Protein AF-A0A497TQA0-F1 (afdb_monomer_lite)

pLDDT: mean 77.91, std 18.87, range [28.16, 98.06]

Radius of gyration: 31.07 Å; chains: 1; bounding box: 82×73×77 Å

Sequence (523 aa):
SSLIFEGFVTQRKKHQEKYWEVECIELAWELERHLVLSGHKKRIKVKVENGGNRLVDYPIYVPIYWEEGMDENFGDLLFADDQNNVLPHWIEEYVAGSWAGVWVKCKEIPPGVLYVWCYFKTDVPTGGVGDPYEVFPVFVDCESGSPEDWFLAQGDFVPDLEFVSGQLKVSWQDAASYSLVTVKGYSGTNYALEADAKVAGDMDAGLFVRRESLTNMYGYFAMWPGLGELRAEHMSGYSTVCSGPSYAVNDWYKWSFRVCGQELQGVHESGVICSGESGDFGQGYCGFVLQPHELGAVLWVDRVRIRPYVLPEPSVTPLGSEDAQGSPFSLEATFEQKKASEIVSSVVGPLGWTVGDDFDDMTIEKFTVKDDNVLDVVTKLAREYMEKEIWFGPGRKINISSARSDDVVEVTELNVVADVEDGKTQCDGVVVRGQGNVTGVAGNPAGKCTLLHDMRIKTVEDANAFAARELALRSAPVLTIEATTKARALREAMKIDVPGHSVYKVEQVLMDAKDVRLKLVKV

Foldseek 3Di:
DVVVVVVVVVVVVVVQVVVVVVVVVVVVVVLVLLVLQLQFFKKWKKKWADQDAKDAQAKDKAKAFADPQAFQQNQFKWKAFPVSDTWFKFFPDDHGRTITTMITGDRMDHHGIGIMMITGNGPDRDGGRTDVVSNFVDKQQLPDDALVVFKDKDDVFGWDWGRDPRKTKTAGPDQDDKIFIFGPPDKWQWKKKKWKKAKAAAKKKWKWFQDPDPHDPAGWTQIQHSVAWGFTAGVVVGDGFWTFGGDDHPDIWMWMWTHDQQKTFTATPVGTGTIGGDDPGRMTTMGMMMGGPDHPIMMIIGTTGMGGDDPPGIDMDTDDMDGPPDSPQQPQDKDAQDKLQRVLCVRCVVVVAHADPQAPIDTDRIDGDGSDRSVRSNVCCQCVPPVWDWDADPPRHIHTHHQDPPLADEFPDKDFDQPPPDPVQAAQKEWEAEADRQIAIDGDPVTRYHYYYDPVDDHNVSNNVVRNVSNVVRNFRQRFMWTWDDPPSPPRHQWYDYVPDAIWGFPDWDDDPVTITTGITGD

Secondary structure (DSSP, 8-state):
-HHHHHHHHHHHHHHHHHHHHHHHHHHHHHHHHHHHHHTEEEEEEEEEEE-SS-EEEEEEEEEEE--TTS-TT-TT-EEE-TT-PEEPEEEEEEETTTEEEEEEEEEEE-SEEEEEEEEEEESS---TTB-HHHH-SEEE-SSSS-HHHHEEEESSSPPEEEEETTEEEEE-SS--S-EEEEETT--BSSEEEEEEEEEESSEEEEEEEEE--SSS--SEEEEE-TTT--EEEETTTTEEEEE-----TT--EEEEEEEETTEEEEEETTEEEEEEE--S-SSBEEEEEEEESSTT-EEEEEEEEEEE--SSPPEEEEEEEEE----TT---EEEEEEEHHHHHHHHHGGGT-EE-TT----EEEEEEE-S--HHHHHHHIIIIIS--EEEEETTTEEEEEPPPSS-BPPPSEEEE------TTS--SEEEEE-SSS-EEEEE-TTSSEEEEE-TT--SHHHHHHHHHHHHHHHHS----EEEE--TTSTTS-SEEE-TTS-EEEEEEEEE-SS-EEEEEEE-

Structure (mmCIF, N/CA/C/O backbone):
data_AF-A0A497TQA0-F1
#
_entry.id   AF-A0A497TQA0-F1
#
loop_
_atom_site.group_PDB
_atom_site.id
_atom_site.type_symbol
_atom_site.label_atom_id
_atom_site.label_alt_id
_atom_site.label_comp_id
_atom_site.label_asym_id
_atom_site.label_entity_id
_atom_site.label_seq_id
_atom_site.pdbx_PDB_ins_code
_atom_site.Cartn_x
_atom_site.Cartn_y
_atom_site.Cartn_z
_atom_site.occupancy
_atom_site.B_iso_or_equiv
_atom_site.auth_seq_id
_atom_site.auth_comp_id
_atom_site.auth_asym_id
_atom_site.auth_atom_id
_atom_site.pdbx_PDB_model_num
ATOM 1 N N . SER A 1 1 ? -20.876 53.867 13.113 1.00 38.62 1 SER A N 1
ATOM 2 C CA . SER A 1 1 ? -20.541 52.927 14.204 1.00 38.62 1 SER A CA 1
ATOM 3 C C . SER A 1 1 ? -21.412 51.670 14.187 1.00 38.62 1 SER A C 1
ATOM 5 O O . SER A 1 1 ? -20.883 50.618 14.510 1.00 38.62 1 SER A O 1
ATOM 7 N N . SER A 1 2 ? -22.679 51.716 13.748 1.00 28.48 2 SER A N 1
ATOM 8 C CA . SER A 1 2 ? -23.553 50.528 13.622 1.00 28.48 2 SER A CA 1
ATOM 9 C C . SER A 1 2 ? -23.140 49.537 12.517 1.00 28.48 2 SER A C 1
ATOM 11 O O . SER A 1 2 ? -23.180 48.334 12.739 1.00 28.48 2 SER A O 1
ATOM 13 N N . LEU A 1 3 ? -22.628 50.018 11.377 1.00 28.78 3 LEU A N 1
ATOM 14 C CA . LEU A 1 3 ? -22.194 49.171 10.246 1.00 28.78 3 LEU A CA 1
ATOM 15 C C . LEU A 1 3 ? -20.909 48.354 10.496 1.00 28.78 3 LEU A C 1
ATOM 17 O O . LEU A 1 3 ? -20.682 47.345 9.838 1.00 28.78 3 LEU A O 1
ATOM 21 N N . ILE A 1 4 ? -20.071 48.755 11.460 1.00 33.16 4 ILE A N 1
ATOM 22 C CA . ILE A 1 4 ? -18.833 48.028 11.809 1.00 33.16 4 ILE A CA 1
ATOM 23 C C . ILE A 1 4 ? -19.133 46.886 12.800 1.00 33.16 4 ILE A C 1
ATOM 25 O O . ILE A 1 4 ? -18.438 45.872 12.808 1.00 33.16 4 ILE A O 1
ATOM 29 N N . PHE A 1 5 ? -20.210 47.002 13.586 1.00 28.75 5 PHE A N 1
ATOM 30 C CA . PHE A 1 5 ? -20.624 45.981 14.553 1.00 28.75 5 PHE A CA 1
ATOM 31 C C . PHE A 1 5 ? -21.355 44.800 13.888 1.00 28.75 5 PHE A C 1
ATOM 33 O O . PHE A 1 5 ? -21.132 43.652 14.268 1.00 28.75 5 PHE A O 1
ATOM 40 N N . GLU A 1 6 ? -22.156 45.045 12.843 1.00 33.12 6 GLU A N 1
ATOM 41 C CA . GLU A 1 6 ? -22.825 43.969 12.090 1.00 33.12 6 GLU A CA 1
ATOM 42 C C . GLU A 1 6 ? -21.839 43.113 11.278 1.00 33.12 6 GLU A C 1
ATOM 44 O O . GLU A 1 6 ? -21.981 41.890 11.234 1.00 33.12 6 GLU A O 1
ATOM 49 N N . GLY A 1 7 ? -20.780 43.711 10.718 1.00 30.53 7 GLY A N 1
ATOM 50 C CA . GLY A 1 7 ? -19.721 42.969 10.022 1.00 30.53 7 GLY A CA 1
ATOM 51 C C . GLY A 1 7 ? -18.948 42.011 10.940 1.00 30.53 7 GLY A C 1
ATOM 52 O O . GLY A 1 7 ? -18.696 40.864 10.568 1.00 30.53 7 GLY A O 1
ATOM 53 N N . PHE A 1 8 ? -18.651 42.438 12.174 1.00 28.16 8 PHE A N 1
ATOM 54 C CA . PHE A 1 8 ? -17.913 41.636 13.160 1.00 28.16 8 PHE A CA 1
ATOM 55 C C . PHE A 1 8 ? -18.740 40.468 13.724 1.00 28.16 8 PHE A C 1
ATOM 57 O O . PHE A 1 8 ? -18.218 39.368 13.906 1.00 28.16 8 PHE A O 1
ATOM 64 N N . VAL A 1 9 ? -20.041 40.672 13.962 1.00 33.84 9 VAL A N 1
ATOM 65 C CA . VAL A 1 9 ? -20.948 39.611 14.442 1.00 33.84 9 VAL A CA 1
ATOM 66 C C . VAL A 1 9 ? -21.220 38.573 13.347 1.00 33.84 9 VAL A C 1
ATOM 68 O O . VAL A 1 9 ? -21.313 37.382 13.640 1.00 33.84 9 VAL A O 1
ATOM 71 N N . THR A 1 10 ? -21.281 38.993 12.080 1.00 35.22 10 THR A N 1
ATOM 72 C CA . THR A 1 10 ? -21.538 38.087 10.946 1.00 35.22 10 THR A CA 1
ATOM 73 C C . THR A 1 10 ? -20.312 37.235 10.596 1.00 35.22 10 THR A C 1
ATOM 75 O O . THR A 1 10 ? -20.462 36.048 10.304 1.00 35.22 10 THR A O 1
ATOM 78 N N . GLN A 1 11 ? -19.092 37.783 10.707 1.00 32.28 11 GLN A N 1
ATOM 79 C CA . GLN A 1 11 ? -17.858 36.999 10.556 1.00 32.28 11 GLN A CA 1
ATOM 80 C C . GLN A 1 11 ? -17.656 35.994 11.695 1.00 32.28 11 GLN A C 1
ATOM 82 O O . GLN A 1 11 ? -17.315 34.850 11.412 1.00 32.28 11 GLN A O 1
ATOM 87 N N . ARG A 1 12 ? -17.926 36.362 12.960 1.00 31.67 12 ARG A N 1
ATOM 88 C CA . ARG A 1 12 ? -17.831 35.422 14.098 1.00 31.67 12 ARG A CA 1
ATOM 89 C C . ARG A 1 12 ? -18.840 34.272 13.998 1.00 31.67 12 ARG A C 1
ATOM 91 O O . ARG A 1 12 ? -18.495 33.145 14.333 1.00 31.67 12 ARG A O 1
ATOM 98 N N . LYS A 1 13 ? -20.050 34.542 13.492 1.00 37.19 13 LYS A N 1
ATOM 99 C CA . LYS A 1 13 ? -21.111 33.533 13.320 1.00 37.19 13 LYS A CA 1
ATOM 100 C C . LYS A 1 13 ? -20.830 32.546 12.188 1.00 37.19 13 LYS A C 1
ATOM 102 O O . LYS A 1 13 ? -20.907 31.348 12.423 1.00 37.19 13 LYS A O 1
ATOM 107 N N . LYS A 1 14 ? -20.378 33.014 11.017 1.00 35.47 14 LYS A N 1
ATOM 108 C CA . LYS A 1 14 ? -19.904 32.110 9.948 1.00 35.47 14 LYS A CA 1
ATOM 109 C C . LYS A 1 14 ? -18.689 31.280 10.376 1.00 35.47 14 LYS A C 1
ATOM 111 O O . LYS A 1 14 ? -18.535 30.152 9.924 1.00 35.47 14 LYS A O 1
ATOM 116 N N . HIS A 1 15 ? -17.843 31.820 11.258 1.00 36.91 15 HIS A N 1
ATOM 117 C CA . HIS A 1 15 ? -16.734 31.068 11.844 1.00 36.91 15 HIS A CA 1
ATOM 118 C C . HIS A 1 15 ? -17.217 29.973 12.809 1.00 36.91 15 HIS A C 1
ATOM 120 O O . HIS A 1 15 ? -16.699 28.870 12.747 1.00 36.91 15 HIS A O 1
ATOM 126 N N . GLN A 1 16 ? -18.215 30.237 13.662 1.00 37.62 16 GLN A N 1
ATOM 127 C CA . GLN A 1 16 ? -18.771 29.229 14.582 1.00 37.62 16 GLN A CA 1
ATOM 128 C C . GLN A 1 16 ? -19.517 28.096 13.861 1.00 37.62 16 GLN A C 1
ATOM 130 O O . GLN A 1 16 ? -19.410 26.946 14.266 1.00 37.62 16 GLN A O 1
ATOM 135 N N . GLU A 1 17 ? -20.228 28.400 12.776 1.00 36.62 17 GLU A N 1
ATOM 136 C CA . GLU A 1 17 ? -20.980 27.409 11.988 1.00 36.62 17 GLU A CA 1
ATOM 137 C C . GLU A 1 17 ? -20.060 26.402 11.286 1.00 36.62 17 GLU A C 1
ATOM 139 O O . GLU A 1 17 ? -20.333 25.208 11.291 1.00 36.62 17 GLU A O 1
ATOM 144 N N . LYS A 1 18 ? -18.922 26.872 10.762 1.00 35.41 18 LYS A N 1
ATOM 145 C CA . LYS A 1 18 ? -17.916 26.017 10.120 1.00 35.41 18 LYS A CA 1
ATOM 146 C C . LYS A 1 18 ? -17.152 25.136 11.119 1.00 35.41 18 LYS A C 1
ATOM 148 O O . LYS A 1 18 ? -16.683 24.070 10.748 1.00 35.41 18 LYS A O 1
ATOM 153 N N . TYR A 1 19 ? -17.024 25.574 12.373 1.00 40.50 19 TYR A N 1
ATOM 154 C CA . TYR A 1 19 ? -16.441 24.760 13.448 1.00 40.50 19 TYR A CA 1
ATOM 155 C C . TYR A 1 19 ? -17.377 23.617 13.871 1.00 40.50 19 TYR A C 1
ATOM 157 O O . TYR A 1 19 ? -16.907 22.537 14.200 1.00 40.50 19 TYR A O 1
ATOM 165 N N . TRP A 1 20 ? -18.692 23.831 13.806 1.00 38.81 20 TRP A N 1
ATOM 166 C CA . TRP A 1 20 ? -19.692 22.862 14.256 1.00 38.81 20 TRP A CA 1
ATOM 167 C C . TRP A 1 20 ? -19.824 21.633 13.342 1.00 38.81 20 TRP A C 1
ATOM 169 O O . TRP A 1 20 ? -19.907 20.507 13.829 1.00 38.81 20 TRP A O 1
ATOM 179 N N . GLU A 1 21 ? -19.794 21.832 12.019 1.00 39.59 21 GLU A N 1
ATOM 180 C CA . GLU A 1 21 ? -19.794 20.726 11.045 1.00 39.59 21 GLU A CA 1
ATOM 181 C C . GLU A 1 21 ? -18.525 19.875 11.151 1.00 39.59 21 GLU A C 1
ATOM 183 O O . GLU A 1 21 ? -18.598 18.652 11.075 1.00 39.59 21 GLU A O 1
ATOM 188 N N . VAL A 1 22 ? -17.377 20.514 11.395 1.00 45.31 22 VAL A N 1
ATOM 189 C CA . VAL A 1 22 ? -16.109 19.810 11.617 1.00 45.31 22 VAL A CA 1
ATOM 190 C C . VAL A 1 22 ? -16.164 19.005 12.917 1.00 45.31 22 VAL A C 1
ATOM 192 O O . VAL A 1 22 ? -15.845 17.827 12.885 1.00 45.31 22 VAL A O 1
ATOM 195 N N . GLU A 1 23 ? -16.657 19.572 14.025 1.00 47.81 23 GLU A N 1
ATOM 196 C CA . GLU A 1 23 ? -16.741 18.868 15.318 1.00 47.81 23 GLU A CA 1
ATOM 197 C C . GLU A 1 23 ? -17.719 17.675 15.307 1.00 47.81 23 GLU A C 1
ATOM 199 O O . GLU A 1 23 ? -17.441 16.654 15.934 1.00 47.81 23 GLU A O 1
ATOM 204 N N . CYS A 1 24 ? -18.851 17.757 14.593 1.00 44.16 24 CYS A N 1
ATOM 205 C CA . CYS A 1 24 ? -19.804 16.639 14.493 1.00 44.16 24 CYS A CA 1
ATOM 206 C C . CYS A 1 24 ? -19.314 15.518 13.562 1.00 44.16 24 CYS A C 1
ATOM 208 O O . CYS A 1 24 ? -19.558 14.344 13.838 1.00 44.16 24 CYS A O 1
ATOM 210 N N . ILE A 1 25 ? -18.618 15.863 12.473 1.00 49.00 25 ILE A N 1
ATOM 211 C CA . ILE A 1 25 ? -17.971 14.880 11.594 1.00 49.00 25 ILE A CA 1
ATOM 212 C C . ILE A 1 25 ? -16.796 14.232 12.330 1.00 49.00 25 ILE A C 1
ATOM 214 O O . ILE A 1 25 ? -16.688 13.011 12.333 1.00 49.00 25 ILE A O 1
ATOM 218 N N . GLU A 1 26 ? -15.976 15.015 13.034 1.00 49.22 26 GLU A N 1
ATOM 219 C CA . GLU A 1 26 ? -14.910 14.496 13.896 1.00 49.22 26 GLU A CA 1
ATOM 220 C C . GLU A 1 26 ? -15.459 13.574 14.993 1.00 49.22 26 GLU A C 1
ATOM 222 O O . GLU A 1 26 ? -14.857 12.535 15.226 1.00 49.22 26 GLU A O 1
ATOM 227 N N . LEU A 1 27 ? -16.617 13.877 15.600 1.00 50.38 27 LEU A N 1
ATOM 228 C CA . LEU A 1 27 ? -17.294 12.981 16.549 1.00 50.38 27 LEU A CA 1
ATOM 229 C C . LEU A 1 27 ? -17.712 11.662 15.894 1.00 50.38 27 LEU A C 1
ATOM 231 O O . LEU A 1 27 ? -17.476 10.605 16.470 1.00 50.38 27 LEU A O 1
ATOM 235 N N . ALA A 1 28 ? -18.385 11.712 14.742 1.00 50.97 28 ALA A N 1
ATOM 236 C CA . ALA A 1 28 ? -18.825 10.501 14.054 1.00 50.97 28 ALA A CA 1
ATOM 237 C C . ALA A 1 28 ? -17.618 9.628 13.690 1.00 50.97 28 ALA A C 1
ATOM 239 O O . ALA A 1 28 ? -17.641 8.426 13.926 1.00 50.97 28 ALA A O 1
ATOM 240 N N . TRP A 1 29 ? -16.532 10.255 13.234 1.00 53.38 29 TRP A N 1
ATOM 241 C CA . TRP A 1 29 ? -15.286 9.581 12.890 1.00 53.38 29 TRP A CA 1
ATOM 242 C C . TRP A 1 29 ? -14.547 9.062 14.127 1.00 53.38 29 TRP A C 1
ATOM 244 O O . TRP A 1 29 ? -14.016 7.958 14.092 1.00 53.38 29 TRP A O 1
ATOM 254 N N . GLU A 1 30 ? -14.505 9.812 15.232 1.00 55.00 30 GLU A N 1
ATOM 255 C CA . GLU A 1 30 ? -13.944 9.342 16.503 1.00 55.00 30 GLU A CA 1
ATOM 256 C C . GLU A 1 30 ? -14.765 8.160 17.033 1.00 55.00 30 GLU A C 1
ATOM 258 O O . GLU A 1 30 ? -14.184 7.124 17.338 1.00 55.00 30 GLU A O 1
ATOM 263 N N . LEU A 1 31 ? -16.094 8.254 17.099 1.00 55.03 31 LEU A N 1
ATOM 264 C CA . LEU A 1 31 ? -16.956 7.163 17.565 1.00 55.03 31 LEU A CA 1
ATOM 265 C C . LEU A 1 31 ? -16.844 5.921 16.676 1.00 55.03 31 LEU A C 1
ATOM 267 O O . LEU A 1 31 ? -16.743 4.819 17.205 1.00 55.03 31 LEU A O 1
ATOM 271 N N . GLU A 1 32 ? -16.806 6.089 15.355 1.00 56.19 32 GLU A N 1
ATOM 272 C CA . GLU A 1 32 ? -16.638 4.995 14.397 1.00 56.19 32 GLU A CA 1
ATOM 273 C C . GLU A 1 32 ? -15.257 4.337 14.530 1.00 56.19 32 GLU A C 1
ATOM 275 O O . GLU A 1 32 ? -15.180 3.118 14.664 1.00 56.19 32 GLU A O 1
ATOM 280 N N . ARG A 1 33 ? -14.167 5.116 14.642 1.00 58.69 33 ARG A N 1
ATOM 281 C CA . ARG A 1 33 ? -12.819 4.580 14.933 1.00 58.69 33 ARG A CA 1
ATOM 282 C C . ARG A 1 33 ? -12.798 3.753 16.218 1.00 58.69 33 ARG A C 1
ATOM 284 O O . ARG A 1 33 ? -12.207 2.674 16.251 1.00 58.69 33 ARG A O 1
ATOM 291 N N . HIS A 1 34 ? -13.446 4.245 17.272 1.00 58.12 34 HIS A N 1
ATOM 292 C CA . HIS A 1 34 ? -13.509 3.550 18.557 1.00 58.12 34 HIS A CA 1
ATOM 293 C C . HIS A 1 34 ? -14.365 2.278 18.489 1.00 58.12 34 HIS A C 1
ATOM 295 O O . HIS A 1 34 ? -13.989 1.266 19.081 1.00 58.12 34 HIS A O 1
ATOM 301 N N . LEU A 1 35 ? -15.471 2.298 17.736 1.00 55.22 35 LEU A N 1
ATOM 302 C CA . LEU A 1 35 ? -16.299 1.122 17.463 1.00 55.22 35 LEU A CA 1
ATOM 303 C C . LEU A 1 35 ? -15.492 0.028 16.756 1.00 55.22 35 LEU A C 1
ATOM 305 O O . LEU A 1 35 ? -15.483 -1.116 17.209 1.00 55.22 35 LEU A O 1
ATOM 309 N N . VAL A 1 36 ? -14.769 0.401 15.697 1.00 59.81 36 VAL A N 1
ATOM 310 C CA . VAL A 1 36 ? -13.975 -0.519 14.870 1.00 59.81 36 VAL A CA 1
ATOM 311 C C . VAL A 1 36 ? -12.869 -1.181 15.702 1.00 59.81 36 VAL A C 1
ATOM 313 O O . VAL A 1 36 ? -12.661 -2.388 15.608 1.00 59.81 36 VAL A O 1
ATOM 316 N N . LEU A 1 37 ? -12.216 -0.437 16.599 1.00 62.06 37 LEU A N 1
ATOM 317 C CA . LEU A 1 37 ? -11.205 -1.002 17.499 1.00 62.06 37 LEU A CA 1
ATOM 318 C C . LEU A 1 37 ? -11.802 -1.874 18.615 1.00 62.06 37 LEU A C 1
ATOM 320 O O . LEU A 1 37 ? -11.220 -2.902 18.950 1.00 62.06 37 LEU A O 1
ATOM 324 N N . SER A 1 38 ? -12.964 -1.514 19.174 1.00 61.84 38 SER A N 1
ATOM 325 C CA . SER A 1 38 ? -13.570 -2.250 20.300 1.00 61.84 38 SER A CA 1
ATOM 326 C C . SER A 1 38 ? -14.044 -3.668 19.971 1.00 61.84 38 SER A C 1
ATOM 328 O O . SER A 1 38 ? -14.184 -4.476 20.888 1.00 61.84 38 SER A O 1
ATOM 330 N N . GLY A 1 39 ? -14.265 -3.987 18.691 1.00 71.50 39 GLY A N 1
ATOM 331 C CA . GLY A 1 39 ? -14.638 -5.339 18.267 1.00 71.50 39 GLY A CA 1
ATOM 332 C C . GLY A 1 39 ? -13.494 -6.349 18.378 1.00 71.50 39 GLY A C 1
ATOM 333 O O . GLY A 1 39 ? -13.747 -7.541 18.547 1.00 71.50 39 GLY A O 1
ATOM 334 N N . HIS A 1 40 ? -12.242 -5.884 18.325 1.00 80.69 40 HIS A N 1
ATOM 335 C CA . HIS A 1 40 ? -11.058 -6.735 18.290 1.00 80.69 40 HIS A CA 1
ATOM 336 C C . HIS A 1 40 ? -10.615 -7.156 19.692 1.00 80.69 40 HIS A C 1
ATOM 338 O O . HIS A 1 40 ? -10.386 -6.333 20.579 1.00 80.69 40 HIS A O 1
ATOM 344 N N . LYS A 1 41 ? -10.451 -8.464 19.891 1.00 82.75 41 LYS A N 1
ATOM 345 C CA . LYS A 1 41 ? -10.165 -9.050 21.211 1.00 82.75 41 LYS A CA 1
ATOM 346 C C . LYS A 1 41 ? -8.676 -9.232 21.487 1.00 82.75 41 LYS A C 1
ATOM 348 O O . LYS A 1 41 ? -8.286 -9.446 22.635 1.00 82.75 41 LYS A O 1
ATOM 353 N N . LYS A 1 42 ? -7.837 -9.180 20.454 1.00 89.31 42 LYS A N 1
ATOM 354 C CA . LYS A 1 42 ? -6.388 -9.371 20.564 1.00 89.31 42 LYS A CA 1
ATOM 355 C C . LYS A 1 42 ? -5.638 -8.330 19.746 1.00 89.31 42 LYS A C 1
ATOM 357 O O . LYS A 1 42 ? -6.185 -7.752 18.807 1.00 89.31 42 LYS A O 1
ATOM 362 N N . ARG A 1 43 ? -4.374 -8.099 20.106 1.00 92.00 43 ARG A N 1
ATOM 363 C CA . ARG A 1 43 ? -3.480 -7.223 19.347 1.00 92.00 43 ARG A CA 1
ATOM 364 C C . ARG A 1 43 ? -2.039 -7.718 19.343 1.00 92.00 43 ARG A C 1
ATOM 366 O O . ARG A 1 43 ? -1.586 -8.342 20.296 1.00 92.00 43 ARG A O 1
ATOM 373 N N . ILE A 1 44 ? -1.308 -7.400 18.285 1.00 94.06 44 ILE A N 1
ATOM 374 C CA . ILE A 1 44 ? 0.137 -7.584 18.153 1.00 94.06 44 ILE A CA 1
ATOM 375 C C . ILE A 1 44 ? 0.792 -6.212 18.212 1.00 94.06 44 ILE A C 1
ATOM 377 O O . ILE A 1 44 ? 0.397 -5.288 17.497 1.00 94.06 44 ILE A O 1
ATOM 381 N N . LYS A 1 45 ? 1.828 -6.081 19.042 1.00 94.88 45 LYS A N 1
ATOM 382 C CA . LYS A 1 45 ? 2.664 -4.880 19.054 1.00 94.88 45 LYS A CA 1
ATOM 383 C C . LYS A 1 45 ? 3.699 -4.968 17.942 1.00 94.88 45 LYS A C 1
ATOM 385 O O . LYS A 1 45 ? 4.479 -5.910 17.904 1.00 94.88 45 LYS A O 1
ATOM 390 N N . VAL A 1 46 ? 3.763 -3.973 17.074 1.00 96.56 46 VAL A N 1
ATOM 391 C CA . VAL A 1 46 ? 4.747 -3.870 15.995 1.00 96.56 46 VAL A CA 1
ATOM 392 C C . VAL A 1 46 ? 5.731 -2.765 16.351 1.00 96.56 46 VAL A C 1
ATOM 394 O O . VAL A 1 46 ? 5.361 -1.602 16.495 1.00 96.56 46 VAL A O 1
ATOM 397 N N . LYS A 1 47 ? 6.999 -3.130 16.529 1.00 97.25 47 LYS A N 1
ATOM 398 C CA . LYS A 1 47 ? 8.096 -2.187 16.748 1.00 97.25 47 LYS A CA 1
ATOM 399 C C . LYS A 1 47 ? 8.637 -1.727 15.401 1.00 97.25 47 LYS A C 1
ATOM 401 O O . LYS A 1 47 ? 8.982 -2.562 14.570 1.00 97.25 47 LYS A O 1
ATOM 406 N N . VAL A 1 48 ? 8.751 -0.418 15.219 1.00 97.69 48 VAL A N 1
ATOM 407 C CA . VAL A 1 48 ? 9.336 0.208 14.031 1.00 97.69 48 VAL A CA 1
ATOM 408 C C . VAL A 1 48 ? 10.528 1.040 14.482 1.00 97.69 48 VAL A C 1
ATOM 410 O O . VAL A 1 48 ? 10.372 1.916 15.330 1.00 97.69 48 VAL A O 1
ATOM 413 N N . GLU A 1 49 ? 11.720 0.772 13.953 1.00 98.06 49 GLU A N 1
ATOM 414 C CA . GLU A 1 49 ? 12.934 1.517 14.298 1.00 98.06 49 GLU A CA 1
ATOM 415 C C . GLU A 1 49 ? 13.432 2.306 13.094 1.00 98.06 49 GLU A C 1
ATOM 417 O O . GLU A 1 49 ? 13.781 1.744 12.060 1.00 98.06 49 GLU A O 1
ATOM 422 N N . ASN A 1 50 ? 13.488 3.623 13.243 1.00 97.56 50 ASN A N 1
ATOM 423 C CA . ASN A 1 50 ? 13.972 4.544 12.233 1.00 97.56 50 ASN A CA 1
ATOM 424 C C . ASN A 1 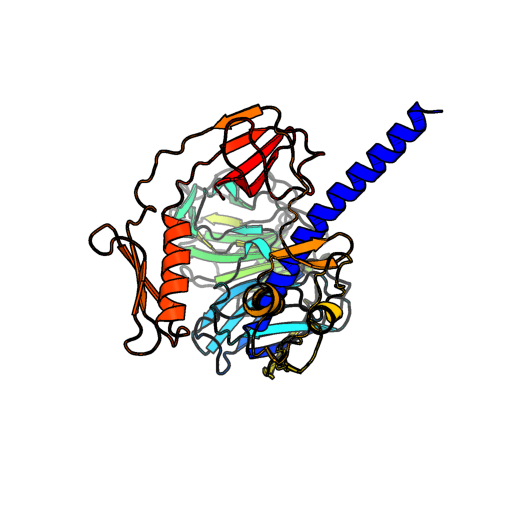50 ? 15.293 5.166 12.697 1.00 97.56 50 ASN A C 1
ATOM 426 O O . ASN A 1 50 ? 15.325 5.999 13.603 1.00 97.56 50 ASN A O 1
ATOM 430 N N . GLY A 1 51 ? 16.395 4.768 12.060 1.00 95.94 51 GLY A N 1
ATOM 431 C CA . GLY A 1 51 ? 17.723 5.324 12.335 1.00 95.94 51 GLY A CA 1
ATOM 432 C C . GLY A 1 51 ? 17.979 6.699 11.704 1.00 95.94 51 GLY A C 1
ATOM 433 O O . GLY A 1 51 ? 19.037 7.280 11.940 1.00 95.94 51 GLY A O 1
ATOM 434 N N . GLY A 1 52 ? 17.053 7.201 10.882 1.00 94.81 52 GLY A N 1
ATOM 435 C CA . GLY A 1 52 ? 17.209 8.424 10.102 1.00 94.81 52 GLY A CA 1
ATOM 436 C C . GLY A 1 52 ? 16.399 9.612 10.622 1.00 94.81 52 GLY A C 1
ATOM 437 O O . GLY A 1 52 ? 16.096 9.747 11.807 1.00 94.81 52 GLY A O 1
ATOM 438 N N . ASN A 1 53 ? 16.062 10.513 9.699 1.00 96.25 53 ASN A N 1
ATOM 439 C CA . ASN A 1 53 ? 15.207 11.665 9.975 1.00 96.25 53 ASN A CA 1
ATOM 440 C C . ASN A 1 53 ? 13.737 11.247 10.124 1.00 96.25 53 ASN A C 1
ATOM 442 O O . ASN A 1 53 ? 13.339 10.171 9.684 1.00 96.25 53 ASN A O 1
ATOM 446 N N . ARG A 1 54 ? 12.915 12.136 10.696 1.00 97.25 54 ARG A N 1
ATOM 447 C CA . ARG A 1 54 ? 11.457 11.959 10.757 1.00 97.25 54 ARG A CA 1
ATOM 448 C C . ARG A 1 54 ? 10.884 11.707 9.357 1.00 97.25 54 ARG A C 1
ATOM 450 O O . ARG A 1 54 ? 11.148 12.493 8.446 1.00 97.25 54 ARG A O 1
ATOM 457 N N . LEU A 1 55 ? 10.062 10.669 9.225 1.00 97.75 55 LEU A N 1
ATOM 458 C CA . LEU A 1 55 ? 9.322 10.330 8.006 1.00 97.75 55 LEU A CA 1
ATOM 459 C C . LEU A 1 55 ? 7.847 10.697 8.181 1.00 97.75 55 LEU A C 1
ATOM 461 O O . LEU A 1 55 ? 7.331 10.637 9.296 1.00 97.75 55 LEU A O 1
ATOM 465 N N . VAL A 1 56 ? 7.182 11.087 7.097 1.00 96.94 56 VAL A N 1
ATOM 466 C CA . VAL A 1 56 ? 5.765 11.482 7.079 1.00 96.94 56 VAL A CA 1
ATOM 467 C C . VAL A 1 56 ? 5.069 10.703 5.973 1.00 96.94 56 VAL A C 1
ATOM 469 O O . VAL A 1 56 ? 5.651 10.552 4.899 1.00 96.94 56 VAL A O 1
ATOM 472 N N . ASP A 1 57 ? 3.859 10.215 6.250 1.00 96.81 57 ASP A N 1
ATOM 473 C CA . ASP A 1 57 ? 3.041 9.424 5.321 1.00 96.81 57 ASP A CA 1
ATOM 474 C C . ASP A 1 57 ? 3.824 8.264 4.680 1.00 96.81 57 ASP A C 1
ATOM 476 O O . ASP A 1 57 ? 3.732 8.004 3.478 1.00 96.81 57 ASP A O 1
ATOM 480 N N . TYR A 1 58 ? 4.645 7.590 5.490 1.00 97.88 58 TYR A N 1
ATOM 481 C CA . TYR A 1 58 ? 5.600 6.594 5.023 1.00 97.88 58 TYR A CA 1
ATOM 482 C C . TYR A 1 58 ? 5.023 5.180 5.178 1.00 97.88 58 TYR A C 1
ATOM 484 O O . TYR A 1 58 ? 4.722 4.774 6.307 1.00 97.88 58 TYR A O 1
ATOM 492 N N . PRO A 1 59 ? 4.878 4.415 4.082 1.00 98.00 59 PRO A N 1
ATOM 493 C CA . PRO A 1 59 ? 4.433 3.033 4.149 1.00 98.00 59 PRO A CA 1
ATOM 494 C C . PRO A 1 59 ? 5.562 2.114 4.627 1.00 98.00 59 PRO A C 1
ATOM 496 O O . PRO A 1 59 ? 6.684 2.167 4.123 1.00 98.00 59 PRO A O 1
ATOM 499 N N . ILE A 1 60 ? 5.252 1.251 5.591 1.00 97.69 60 ILE A N 1
ATOM 500 C CA . ILE A 1 60 ? 6.139 0.198 6.093 1.00 97.69 60 ILE A CA 1
ATOM 501 C C . ILE A 1 60 ? 5.574 -1.176 5.743 1.00 97.69 60 ILE A C 1
ATOM 503 O O . ILE A 1 60 ? 4.358 -1.361 5.739 1.00 97.69 60 ILE A O 1
ATOM 507 N N . TYR A 1 61 ? 6.454 -2.140 5.481 1.00 96.56 61 TYR A N 1
ATOM 508 C CA . TYR A 1 61 ? 6.071 -3.533 5.275 1.00 96.56 61 TYR A CA 1
ATOM 509 C C . TYR A 1 61 ? 6.131 -4.296 6.600 1.00 96.56 61 TYR A C 1
ATOM 511 O O . TYR A 1 61 ? 7.170 -4.329 7.265 1.00 96.56 61 TYR A O 1
ATOM 519 N N . VAL A 1 62 ? 5.015 -4.899 6.992 1.00 96.94 62 VAL A N 1
ATOM 520 C CA . VAL A 1 62 ? 4.831 -5.602 8.259 1.00 96.94 62 VAL A CA 1
ATOM 521 C C . VAL A 1 62 ? 4.510 -7.073 7.975 1.00 96.94 62 VAL A C 1
ATOM 523 O O . VAL A 1 62 ? 3.409 -7.377 7.515 1.00 96.94 62 VAL A O 1
ATOM 526 N N . PRO A 1 63 ? 5.431 -8.011 8.258 1.00 95.94 63 PRO A N 1
ATOM 527 C CA . PRO A 1 63 ? 5.104 -9.430 8.214 1.00 95.94 63 PRO A CA 1
ATOM 528 C C . PRO A 1 63 ? 4.260 -9.797 9.439 1.00 95.94 63 PRO A C 1
ATOM 530 O O . PRO A 1 63 ? 4.703 -9.618 10.573 1.00 95.94 63 PRO A O 1
ATOM 533 N N . ILE A 1 64 ? 3.058 -10.326 9.229 1.00 95.56 64 ILE A N 1
ATOM 534 C CA . ILE A 1 64 ? 2.170 -10.811 10.290 1.00 95.56 64 ILE A CA 1
ATOM 535 C C . ILE A 1 64 ? 2.085 -12.328 10.192 1.00 95.56 64 ILE A C 1
ATOM 537 O O . ILE A 1 64 ? 1.719 -12.868 9.155 1.00 95.56 64 ILE A O 1
ATOM 541 N N . TYR A 1 65 ? 2.424 -13.024 11.271 1.00 95.75 65 TYR A N 1
ATOM 542 C CA . TYR A 1 65 ? 2.217 -14.467 11.367 1.00 95.75 65 TYR A CA 1
ATOM 543 C C . TYR A 1 65 ? 0.832 -14.740 11.937 1.00 95.75 65 TYR A C 1
ATOM 545 O O . TYR A 1 65 ? 0.368 -14.008 12.812 1.00 95.75 65 TYR A O 1
ATOM 553 N N . TRP A 1 66 ? 0.185 -15.785 11.430 1.00 94.88 66 TRP A N 1
ATOM 554 C CA . TRP A 1 66 ? -1.125 -16.196 11.905 1.00 94.88 66 TRP A CA 1
ATOM 555 C C . TRP A 1 66 ? -1.062 -16.593 13.381 1.00 94.88 66 TRP A C 1
ATOM 557 O O . TRP A 1 66 ? -0.148 -17.296 13.817 1.00 94.88 66 TRP A O 1
ATOM 567 N N . GLU A 1 67 ? -2.065 -16.156 14.131 1.00 94.12 67 GLU A N 1
ATOM 568 C CA . GLU A 1 67 ? -2.234 -16.416 15.555 1.00 94.12 67 GLU A CA 1
ATOM 569 C C . GLU A 1 67 ? -3.649 -16.934 15.818 1.00 94.12 67 GLU A C 1
ATOM 571 O O . GLU A 1 67 ? -4.598 -16.626 15.094 1.00 94.12 67 GLU A O 1
ATOM 576 N N . GLU A 1 68 ? -3.821 -17.687 16.906 1.00 91.25 68 GLU A N 1
ATOM 577 C CA . GLU A 1 68 ? -5.125 -18.257 17.245 1.00 91.25 68 GLU A CA 1
ATOM 578 C C . GLU A 1 68 ? -6.193 -17.162 17.429 1.00 91.25 68 GLU A C 1
ATOM 580 O O . GLU A 1 68 ? -6.138 -16.343 18.363 1.00 91.25 68 GLU A O 1
ATOM 585 N N . GLY A 1 69 ? -7.212 -17.214 16.570 1.00 89.06 69 GLY A N 1
ATOM 586 C CA . GLY A 1 69 ? -8.339 -16.287 16.536 1.00 89.06 69 GLY A CA 1
ATOM 587 C C . GLY A 1 69 ? -8.273 -15.237 15.429 1.00 89.06 69 GLY A C 1
ATOM 588 O O . GLY A 1 69 ? -9.232 -14.484 15.329 1.00 89.06 69 GLY A O 1
ATOM 589 N N . MET A 1 70 ? -7.195 -15.189 14.640 1.00 91.81 70 MET A N 1
ATOM 590 C CA . MET A 1 70 ? -7.177 -14.471 13.360 1.00 91.81 70 MET A CA 1
ATOM 591 C C . MET A 1 70 ? -7.996 -15.219 12.311 1.00 91.81 70 MET A C 1
ATOM 593 O O . MET A 1 70 ? -7.998 -16.459 12.299 1.00 91.81 70 MET A O 1
ATOM 597 N N . ASP A 1 71 ? -8.597 -14.482 11.381 1.00 91.44 71 ASP A N 1
ATOM 598 C CA . ASP A 1 71 ? -9.165 -15.087 10.183 1.00 91.44 71 ASP A CA 1
ATOM 599 C C . ASP A 1 71 ? -8.047 -15.712 9.339 1.00 91.44 71 ASP A C 1
ATOM 601 O O . ASP A 1 71 ? -6.948 -15.171 9.208 1.00 91.44 71 ASP A O 1
ATOM 605 N N . GLU A 1 72 ? -8.313 -16.874 8.735 1.00 92.31 72 GLU A N 1
ATOM 606 C CA . GLU A 1 72 ? -7.304 -17.572 7.928 1.00 92.31 72 GLU A CA 1
ATOM 607 C C . GLU A 1 72 ? -6.825 -16.723 6.743 1.00 92.31 72 GLU A C 1
ATOM 609 O O . GLU A 1 72 ? -5.687 -16.874 6.314 1.00 92.31 72 GLU A O 1
ATOM 614 N N . ASN A 1 73 ? -7.664 -15.820 6.230 1.00 91.69 73 ASN A N 1
ATOM 615 C CA . ASN A 1 73 ? -7.324 -14.887 5.156 1.00 91.69 73 ASN A CA 1
ATOM 616 C C . ASN A 1 73 ? -6.864 -13.506 5.654 1.00 91.69 73 ASN A C 1
ATOM 618 O O . ASN A 1 73 ? -6.688 -12.617 4.824 1.00 91.69 73 ASN A O 1
ATOM 622 N N . PHE A 1 74 ? -6.699 -13.319 6.969 1.00 93.19 74 PHE A N 1
ATOM 623 C CA . PHE A 1 74 ? -6.297 -12.053 7.589 1.00 93.19 74 PHE A CA 1
ATOM 624 C C . PHE A 1 74 ? -7.259 -10.879 7.319 1.00 93.19 74 PHE A C 1
ATOM 626 O O . PHE A 1 74 ? -6.878 -9.719 7.451 1.00 93.19 74 PHE A O 1
ATOM 633 N N . GLY A 1 75 ? -8.513 -11.155 6.945 1.00 90.50 75 GLY A N 1
ATOM 634 C CA . GLY A 1 75 ? -9.515 -10.122 6.653 1.00 90.50 75 GLY A CA 1
ATOM 635 C C . GLY A 1 75 ? -10.055 -9.388 7.885 1.00 90.50 75 GLY A C 1
ATOM 636 O O . GLY A 1 75 ? -10.872 -8.481 7.740 1.00 90.50 75 GLY A O 1
ATOM 637 N N . ASP A 1 76 ? -9.622 -9.797 9.078 1.00 90.88 76 ASP A N 1
ATOM 638 C CA . ASP A 1 76 ? -9.937 -9.197 10.370 1.00 90.88 76 ASP A CA 1
ATOM 639 C C . ASP A 1 76 ? -8.807 -8.319 10.927 1.00 90.88 76 ASP A C 1
ATOM 641 O O . ASP A 1 76 ? -8.873 -7.905 12.083 1.00 90.88 76 ASP A O 1
ATOM 645 N N . LEU A 1 77 ? -7.747 -8.067 10.153 1.00 92.00 77 LEU A N 1
ATOM 646 C CA . LEU A 1 77 ? -6.647 -7.228 10.613 1.00 92.00 77 LEU A CA 1
ATOM 647 C C . LEU A 1 77 ? -7.015 -5.743 10.571 1.00 92.00 77 LEU A C 1
ATOM 649 O O . LEU A 1 77 ? -7.593 -5.239 9.613 1.00 92.00 77 LEU A O 1
ATOM 653 N N . LEU A 1 78 ? -6.585 -5.013 11.597 1.00 92.12 78 LEU A N 1
ATOM 654 C CA . LEU A 1 78 ? -6.706 -3.562 11.667 1.00 92.12 78 LEU A CA 1
ATOM 655 C C . LEU A 1 78 ? -5.444 -2.963 12.280 1.00 92.12 78 LEU A C 1
ATOM 657 O O . LEU A 1 78 ? -4.977 -3.412 13.323 1.00 92.12 78 LEU A O 1
ATOM 661 N N . PHE A 1 79 ? -4.901 -1.910 11.676 1.00 93.06 79 PHE A N 1
ATOM 662 C CA . PHE A 1 79 ? -3.699 -1.248 12.180 1.00 93.06 79 PHE A CA 1
ATOM 663 C C . PHE A 1 79 ? -4.031 0.101 12.808 1.00 93.06 79 PHE A C 1
ATOM 665 O O . PHE A 1 79 ? -4.846 0.850 12.273 1.00 93.06 79 PHE A O 1
ATOM 672 N N . ALA A 1 80 ? -3.390 0.425 13.930 1.00 92.31 80 ALA A N 1
ATOM 673 C CA . ALA A 1 80 ? -3.505 1.733 14.567 1.00 92.31 80 ALA A CA 1
ATOM 674 C C . ALA A 1 80 ? -2.193 2.189 15.221 1.00 92.31 80 ALA A C 1
ATOM 676 O O . ALA A 1 80 ? -1.336 1.369 15.562 1.00 92.31 80 ALA A O 1
ATOM 677 N N . ASP A 1 81 ? -2.036 3.496 15.414 1.00 90.94 81 ASP A N 1
ATOM 678 C CA . ASP A 1 81 ? -0.935 4.061 16.201 1.00 90.94 81 ASP A CA 1
ATOM 679 C C . ASP A 1 81 ? -1.163 3.920 17.722 1.00 90.94 81 ASP A C 1
ATOM 681 O O . ASP A 1 81 ? -2.145 3.336 18.189 1.00 90.94 81 ASP A O 1
ATOM 685 N N . ASP A 1 82 ? -0.230 4.428 18.528 1.00 86.81 82 ASP A N 1
ATOM 686 C CA . ASP A 1 82 ? -0.307 4.385 19.989 1.00 86.81 82 ASP A CA 1
ATOM 687 C C . ASP A 1 82 ? -1.379 5.315 20.585 1.00 86.81 82 ASP A C 1
ATOM 689 O O . ASP A 1 82 ? -1.721 5.168 21.760 1.00 86.81 82 ASP A O 1
ATOM 693 N N . GLN A 1 83 ? -1.947 6.223 19.786 1.00 83.44 83 GLN A N 1
ATOM 694 C CA . GLN A 1 83 ? -3.130 7.012 20.134 1.00 83.44 83 GLN A CA 1
ATOM 695 C C . GLN A 1 83 ? -4.431 6.414 19.577 1.00 83.44 83 GLN A C 1
ATOM 697 O O . GLN A 1 83 ? -5.470 7.069 19.655 1.00 83.44 83 GLN A O 1
ATOM 702 N N . ASN A 1 84 ? -4.404 5.175 19.071 1.00 81.81 84 ASN A N 1
ATOM 703 C CA . ASN A 1 84 ? -5.552 4.478 18.489 1.00 81.81 84 ASN A CA 1
ATOM 704 C C . ASN A 1 84 ? -6.127 5.147 17.225 1.00 81.81 84 ASN A C 1
ATOM 706 O O . ASN A 1 84 ? -7.296 4.946 16.890 1.00 81.81 84 ASN A O 1
ATOM 710 N N . ASN A 1 85 ? -5.333 5.923 16.483 1.00 83.94 85 ASN A N 1
ATOM 711 C CA . ASN A 1 85 ? -5.742 6.348 15.148 1.00 83.94 85 ASN A CA 1
ATOM 712 C C . ASN A 1 85 ? -5.559 5.186 14.174 1.00 83.94 85 ASN A C 1
ATOM 714 O O . ASN A 1 85 ? -4.456 4.656 14.049 1.00 83.94 85 ASN A O 1
ATOM 718 N N . VAL A 1 86 ? -6.631 4.823 13.468 1.00 88.44 86 VAL A N 1
ATOM 719 C CA . VAL A 1 86 ? -6.594 3.802 12.416 1.00 88.44 86 VAL A CA 1
ATOM 720 C C . VAL A 1 86 ? -5.633 4.237 11.309 1.00 88.44 86 VAL A C 1
ATOM 722 O O . VAL A 1 86 ? -5.677 5.380 10.846 1.00 88.44 86 VAL A O 1
ATOM 725 N N . LEU A 1 87 ? -4.765 3.316 10.904 1.00 93.06 87 LEU A N 1
ATOM 726 C CA . LEU A 1 87 ? -3.783 3.507 9.848 1.00 93.06 87 LEU A CA 1
ATOM 727 C C . LEU A 1 87 ? -4.254 2.797 8.571 1.00 93.06 87 LEU A C 1
ATOM 729 O O . LEU A 1 87 ? -4.655 1.628 8.646 1.00 93.06 87 LEU A O 1
ATOM 733 N N . PRO A 1 88 ? -4.166 3.458 7.401 1.00 95.81 88 PRO A N 1
ATOM 734 C CA . PRO A 1 88 ? -4.387 2.794 6.128 1.00 95.81 88 PRO A CA 1
ATOM 735 C C . PRO A 1 88 ? -3.438 1.615 5.975 1.00 95.81 88 PRO A C 1
ATOM 737 O O . PRO A 1 88 ? -2.242 1.718 6.279 1.00 95.81 88 PRO A O 1
ATOM 740 N N . HIS A 1 89 ? -3.971 0.502 5.497 1.00 95.69 89 HIS A N 1
ATOM 741 C CA . HIS A 1 89 ? -3.197 -0.703 5.277 1.00 95.69 89 HIS A CA 1
ATOM 742 C C . HIS A 1 89 ? -3.705 -1.463 4.057 1.00 95.69 89 HIS A C 1
ATOM 744 O O . HIS A 1 89 ? -4.817 -1.229 3.587 1.00 95.69 89 HIS A O 1
ATOM 750 N N . TRP A 1 90 ? -2.869 -2.363 3.551 1.00 96.88 90 TRP A N 1
ATOM 751 C CA . TRP A 1 90 ? -3.200 -3.258 2.453 1.00 96.88 90 TRP A CA 1
ATOM 752 C C . TRP A 1 90 ? -2.428 -4.571 2.576 1.00 96.88 90 TRP A C 1
ATOM 754 O O . TRP A 1 90 ? -1.213 -4.570 2.791 1.00 96.88 90 TRP A O 1
ATOM 764 N N . ILE A 1 91 ? -3.135 -5.689 2.442 1.00 95.81 91 ILE A N 1
ATOM 765 C CA . ILE A 1 91 ? -2.570 -7.037 2.444 1.00 95.81 91 ILE A CA 1
ATOM 766 C C . ILE A 1 91 ? -2.079 -7.342 1.030 1.00 95.81 91 ILE A C 1
ATOM 768 O O . ILE A 1 91 ? -2.871 -7.607 0.128 1.00 95.81 91 ILE A O 1
ATOM 772 N N . GLU A 1 92 ? -0.762 -7.308 0.836 1.00 94.75 92 GLU A N 1
ATOM 773 C CA . GLU A 1 92 ? -0.144 -7.584 -0.463 1.00 94.75 92 GLU A CA 1
ATOM 774 C C . GLU A 1 92 ? -0.220 -9.070 -0.817 1.00 94.75 92 GLU A C 1
ATOM 776 O O . GLU A 1 92 ? -0.477 -9.442 -1.963 1.00 94.75 92 GLU A O 1
ATOM 781 N N . GLU A 1 93 ? 0.053 -9.931 0.160 1.00 94.25 93 GLU A N 1
ATOM 782 C CA . GLU A 1 93 ? 0.050 -11.377 -0.013 1.00 94.25 93 GLU A CA 1
ATOM 783 C C . GLU A 1 93 ? -0.181 -12.092 1.310 1.00 94.25 93 GLU A C 1
ATOM 785 O O . GLU A 1 93 ? 0.107 -11.555 2.380 1.00 94.25 93 GLU A O 1
ATOM 790 N N . TYR A 1 94 ? -0.673 -13.325 1.237 1.00 96.06 94 TYR A N 1
ATOM 791 C CA . TYR A 1 94 ? -0.793 -14.182 2.404 1.00 96.06 94 TYR A CA 1
ATOM 792 C C . TYR A 1 94 ? -0.806 -15.661 2.022 1.00 96.06 94 TYR A C 1
ATOM 794 O O . TYR A 1 94 ? -1.153 -16.050 0.905 1.00 96.06 94 TYR A O 1
ATOM 802 N N . VAL A 1 95 ? -0.461 -16.495 2.997 1.00 96.25 95 VAL A N 1
ATOM 803 C CA . VAL A 1 95 ? -0.729 -17.931 2.996 1.00 96.25 95 VAL A CA 1
ATOM 804 C C . VAL A 1 95 ? -1.759 -18.190 4.082 1.00 96.25 95 VAL A C 1
ATOM 806 O O . VAL A 1 95 ? -1.510 -17.885 5.252 1.00 96.25 95 VAL A O 1
ATOM 809 N N . ALA A 1 96 ? -2.908 -18.744 3.688 1.00 95.31 96 ALA A N 1
ATOM 810 C CA . ALA A 1 96 ? -4.047 -18.911 4.580 1.00 95.31 96 ALA A CA 1
ATOM 811 C C . ALA A 1 96 ? -3.662 -19.661 5.866 1.00 95.31 96 ALA A C 1
ATOM 813 O O . ALA A 1 96 ? -3.032 -20.720 5.806 1.00 95.31 96 ALA A O 1
ATOM 814 N N . GLY A 1 97 ? -3.999 -19.087 7.022 1.00 93.12 97 GLY A N 1
ATOM 815 C CA . GLY A 1 97 ? -3.684 -19.662 8.333 1.00 93.12 97 GLY A CA 1
ATOM 816 C C . GLY A 1 97 ? -2.186 -19.720 8.671 1.00 93.12 97 GLY A C 1
ATOM 817 O O . GLY A 1 97 ? -1.797 -20.464 9.568 1.00 93.12 97 GLY A O 1
ATOM 818 N N . SER A 1 98 ? -1.324 -18.993 7.947 1.00 96.56 98 SER A N 1
ATOM 819 C CA . SER A 1 98 ? 0.131 -19.045 8.141 1.00 96.56 98 SER A CA 1
ATOM 820 C C . SER A 1 98 ? 0.777 -17.672 8.307 1.00 96.56 98 SER A C 1
ATOM 822 O O . SER A 1 98 ? 1.318 -17.394 9.377 1.00 96.56 98 SER A O 1
ATOM 824 N N . TRP A 1 99 ? 0.750 -16.812 7.289 1.00 96.06 99 TRP A N 1
ATOM 825 C CA . TRP A 1 99 ? 1.332 -15.467 7.372 1.00 96.06 99 TRP A CA 1
ATOM 826 C C . TRP A 1 99 ? 0.757 -14.533 6.304 1.00 96.06 99 TRP A C 1
ATOM 828 O O . TRP A 1 99 ? 0.251 -15.006 5.288 1.00 96.06 99 TRP A O 1
ATOM 838 N N . ALA A 1 100 ? 0.883 -13.227 6.524 1.00 96.44 100 ALA A N 1
ATOM 839 C CA . ALA A 1 100 ? 0.539 -12.164 5.591 1.00 96.44 100 ALA A CA 1
ATOM 840 C C . ALA A 1 100 ? 1.635 -11.091 5.528 1.00 96.44 100 ALA A C 1
ATOM 842 O O . ALA A 1 100 ? 2.263 -10.755 6.536 1.00 96.44 100 ALA A O 1
ATOM 843 N N . GLY A 1 101 ? 1.854 -10.550 4.335 1.00 96.31 101 GLY A N 1
ATOM 844 C CA . GLY A 1 101 ? 2.660 -9.366 4.076 1.00 96.31 101 GLY A CA 1
ATOM 845 C C . GLY A 1 101 ? 1.765 -8.142 3.978 1.00 96.31 101 GLY A C 1
ATOM 846 O O . GLY A 1 101 ? 0.999 -8.025 3.021 1.00 96.31 101 GLY A O 1
ATOM 847 N N . VAL A 1 102 ? 1.835 -7.244 4.961 1.00 97.19 102 VAL A N 1
ATOM 848 C CA . VAL A 1 102 ? 0.917 -6.102 5.048 1.00 97.19 102 VAL A CA 1
ATOM 849 C C . VAL A 1 102 ? 1.676 -4.791 4.943 1.00 97.19 102 VAL A C 1
ATOM 851 O O . VAL A 1 102 ? 2.604 -4.537 5.708 1.00 97.19 102 VAL A O 1
ATOM 854 N N . TRP A 1 103 ? 1.260 -3.921 4.031 1.00 97.94 103 TRP A N 1
ATOM 855 C CA . TRP A 1 103 ? 1.731 -2.544 3.995 1.00 97.94 103 TRP A CA 1
ATOM 856 C C . TRP A 1 103 ? 0.880 -1.676 4.906 1.00 97.94 103 TRP A C 1
ATOM 858 O O . TRP A 1 103 ? -0.342 -1.738 4.841 1.00 97.94 103 TRP A O 1
ATOM 868 N N . VAL A 1 104 ? 1.517 -0.849 5.732 1.00 97.69 104 VAL A N 1
ATOM 869 C CA . VAL A 1 104 ? 0.842 0.058 6.670 1.00 97.69 104 VAL A CA 1
ATOM 870 C C . VAL A 1 104 ? 1.400 1.459 6.490 1.00 97.69 104 VAL A C 1
ATOM 872 O O . VAL A 1 104 ? 2.609 1.665 6.601 1.00 97.69 104 VAL A O 1
ATOM 875 N N . LYS A 1 105 ? 0.538 2.440 6.220 1.00 98.00 105 LYS A N 1
ATOM 876 C CA . LYS A 1 105 ? 0.948 3.838 6.067 1.00 98.00 105 LYS A CA 1
ATOM 877 C C . LYS A 1 105 ? 0.970 4.544 7.413 1.00 98.00 105 LYS A C 1
ATOM 879 O O . LYS A 1 105 ? -0.068 4.900 7.968 1.00 98.00 105 LYS A O 1
ATOM 884 N N . CYS A 1 106 ? 2.171 4.804 7.916 1.00 96.81 106 CYS A N 1
ATOM 885 C CA . CYS A 1 106 ? 2.362 5.569 9.139 1.00 96.81 106 CYS A CA 1
ATOM 886 C C . CYS A 1 106 ? 2.351 7.068 8.829 1.00 96.81 106 CYS A C 1
ATOM 888 O O . CYS A 1 106 ? 3.179 7.556 8.056 1.00 96.81 106 CYS A O 1
ATOM 890 N N . LYS A 1 107 ? 1.458 7.815 9.486 1.00 95.50 107 LYS A N 1
ATOM 891 C CA . LYS A 1 107 ? 1.380 9.278 9.352 1.00 95.50 107 LYS A CA 1
ATOM 892 C C . LYS A 1 107 ? 2.698 9.961 9.718 1.00 95.50 107 LYS A C 1
ATOM 894 O O . LYS A 1 107 ? 3.130 10.881 9.032 1.00 95.50 107 LYS A O 1
ATOM 899 N N . GLU A 1 108 ? 3.346 9.498 10.782 1.00 96.38 108 GLU A N 1
ATOM 900 C CA . GLU A 1 108 ? 4.652 9.986 11.212 1.00 96.38 108 GLU A CA 1
ATOM 901 C C . GLU A 1 108 ? 5.488 8.838 11.786 1.00 96.38 108 GLU A C 1
ATOM 903 O O . GLU A 1 108 ? 4.998 8.054 12.595 1.00 96.38 108 GLU A O 1
ATOM 908 N N . ILE A 1 109 ? 6.760 8.755 11.387 1.00 97.50 109 ILE A N 1
ATOM 909 C CA . ILE A 1 109 ? 7.755 7.866 11.998 1.00 97.50 109 ILE A CA 1
ATOM 910 C C . ILE A 1 109 ? 8.900 8.740 12.528 1.00 97.50 109 ILE A C 1
ATOM 912 O O . ILE A 1 109 ? 9.727 9.209 11.733 1.00 97.50 109 ILE A O 1
ATOM 916 N N . PRO A 1 110 ? 8.969 9.009 13.845 1.00 97.19 110 PRO A N 1
ATOM 917 C CA . PRO A 1 110 ? 10.049 9.803 14.422 1.00 97.19 110 PRO A CA 1
ATOM 918 C C . PRO A 1 110 ? 11.397 9.067 14.319 1.00 97.19 110 PRO A C 1
ATOM 920 O O . PRO A 1 110 ? 11.421 7.849 14.136 1.00 97.19 110 PRO A O 1
ATOM 923 N N . PRO A 1 111 ? 12.534 9.770 14.462 1.00 97.38 111 PRO A N 1
ATOM 924 C CA . PRO A 1 111 ? 13.810 9.115 14.734 1.00 97.38 111 PRO A CA 1
ATOM 925 C C . PRO A 1 111 ? 13.716 8.274 16.016 1.00 97.38 111 PRO A C 1
ATOM 927 O O . PRO A 1 111 ? 13.169 8.732 17.022 1.00 97.38 111 PRO A O 1
ATOM 930 N N . GLY A 1 112 ? 14.282 7.069 16.010 1.00 96.62 112 GLY A N 1
ATOM 931 C CA . GLY A 1 112 ? 14.213 6.132 17.130 1.00 96.62 112 GLY A CA 1
ATOM 932 C C . GLY A 1 112 ? 13.124 5.079 16.945 1.00 96.62 112 GLY A C 1
ATOM 933 O O . GLY A 1 112 ? 13.064 4.442 15.899 1.00 96.62 112 GLY A O 1
ATOM 934 N N . VAL A 1 113 ? 12.311 4.843 17.978 1.00 96.44 113 VAL A N 1
ATOM 935 C CA . VAL A 1 113 ? 11.321 3.753 18.003 1.00 96.44 113 VAL A CA 1
ATOM 936 C C . VAL A 1 113 ? 9.901 4.310 17.963 1.00 96.44 113 VAL A C 1
ATOM 938 O O . VAL A 1 113 ? 9.549 5.165 18.773 1.00 96.44 113 VAL A O 1
ATOM 941 N N . LEU A 1 114 ? 9.087 3.760 17.067 1.00 96.12 114 LEU A N 1
ATOM 942 C CA . LEU A 1 114 ? 7.635 3.901 17.007 1.00 96.12 114 LEU A CA 1
ATOM 943 C C . LEU A 1 114 ? 6.990 2.541 17.304 1.00 96.12 114 LEU A C 1
ATOM 945 O O . LEU A 1 114 ? 7.558 1.490 16.993 1.00 96.12 114 LEU A O 1
ATOM 949 N N . TYR A 1 115 ? 5.794 2.560 17.887 1.00 95.69 115 TYR A N 1
ATOM 950 C CA . TYR A 1 115 ? 4.966 1.369 18.023 1.00 95.69 115 TYR A CA 1
ATOM 951 C C . TYR A 1 115 ? 3.675 1.527 17.231 1.00 95.69 115 TYR A C 1
ATOM 953 O O . TYR A 1 115 ? 2.989 2.536 17.351 1.00 95.69 115 TYR A O 1
ATOM 961 N N . VAL A 1 116 ? 3.360 0.500 16.453 1.00 95.25 116 VAL A N 1
ATOM 962 C CA . VAL A 1 116 ? 2.087 0.319 15.757 1.00 95.25 116 VAL A CA 1
ATOM 963 C C . VAL A 1 116 ? 1.402 -0.899 16.369 1.00 95.25 116 VAL A C 1
ATOM 965 O O . VAL A 1 116 ? 2.069 -1.836 16.808 1.00 95.25 116 VAL A O 1
ATOM 968 N N . TRP A 1 117 ? 0.081 -0.899 16.423 1.00 94.06 117 TRP A N 1
ATOM 969 C CA . TRP A 1 117 ? -0.716 -2.015 16.915 1.00 94.06 117 TRP A CA 1
ATOM 970 C C . TRP A 1 117 ? -1.482 -2.650 15.762 1.00 94.06 117 TRP A C 1
ATOM 972 O O . TRP A 1 117 ? -2.121 -1.945 14.990 1.00 94.06 117 TRP A O 1
ATOM 982 N N . CYS A 1 118 ? -1.419 -3.974 15.663 1.00 93.56 118 CYS A N 1
ATOM 983 C CA . CYS A 1 118 ? -2.232 -4.774 14.753 1.00 93.56 118 CYS A CA 1
ATOM 984 C C . CYS A 1 118 ? -3.304 -5.492 15.577 1.00 93.56 118 CYS A C 1
ATOM 986 O O . CYS A 1 118 ? -2.986 -6.385 16.357 1.00 93.56 118 CYS A O 1
ATOM 988 N N . TYR A 1 119 ? -4.549 -5.059 15.464 1.00 91.88 119 TYR A N 1
ATOM 989 C CA . TYR A 1 119 ? -5.720 -5.635 16.109 1.00 91.88 119 TYR A CA 1
ATOM 990 C C . TYR A 1 119 ? -6.296 -6.760 15.242 1.00 91.88 119 TYR A C 1
ATOM 992 O O . TYR A 1 119 ? -6.243 -6.678 14.019 1.00 91.88 119 TYR A O 1
ATOM 1000 N N . PHE A 1 120 ? -6.808 -7.811 15.885 1.00 91.38 120 PHE A N 1
ATOM 1001 C CA . PHE A 1 120 ? -7.417 -8.976 15.232 1.00 91.38 120 PHE A CA 1
ATOM 1002 C C . PHE A 1 120 ? -8.451 -9.642 16.158 1.00 91.38 120 PHE A C 1
ATOM 1004 O O . PHE A 1 120 ? -8.624 -9.230 17.316 1.00 91.38 120 PHE A O 1
ATOM 1011 N N . LYS A 1 121 ? -9.124 -10.692 15.674 1.00 86.69 121 LYS A N 1
ATOM 1012 C CA . LYS A 1 121 ? -10.174 -11.433 16.384 1.00 86.69 121 LYS A CA 1
ATOM 1013 C C . LYS A 1 121 ? -11.379 -10.547 16.700 1.00 86.69 121 LYS A C 1
ATOM 1015 O O . LYS A 1 121 ? -11.663 -10.264 17.869 1.00 86.69 121 LYS A O 1
ATOM 1020 N N . THR A 1 122 ? -12.061 -10.102 15.650 1.00 81.69 122 THR A N 1
ATOM 1021 C CA . THR A 1 122 ? -13.307 -9.325 15.733 1.00 81.69 122 THR A CA 1
ATOM 1022 C C . THR A 1 122 ? -14.548 -10.212 15.608 1.00 81.69 122 THR A C 1
ATOM 1024 O O . THR A 1 122 ? -14.536 -11.220 14.907 1.00 81.69 122 THR A O 1
ATOM 1027 N N . ASP A 1 123 ? -15.639 -9.843 16.285 1.00 72.94 123 ASP A N 1
ATOM 1028 C CA . ASP A 1 123 ? -16.947 -10.501 16.107 1.00 72.94 123 ASP A CA 1
ATOM 1029 C C . ASP A 1 123 ? -17.676 -10.023 14.835 1.00 72.94 123 ASP A C 1
ATOM 1031 O O . ASP A 1 123 ? -18.635 -10.654 14.386 1.00 72.94 123 ASP A O 1
ATOM 1035 N N . VAL A 1 124 ? -17.228 -8.906 14.254 1.00 64.25 124 VAL A N 1
ATOM 1036 C CA . VAL A 1 124 ? -17.766 -8.318 13.023 1.00 64.25 124 VAL A CA 1
ATOM 1037 C C . VAL A 1 124 ? -16.610 -8.140 12.042 1.00 64.25 124 VAL A C 1
ATOM 1039 O O . VAL A 1 124 ? -15.711 -7.369 12.367 1.00 64.25 124 VAL A O 1
ATOM 1042 N N . PRO A 1 125 ? -16.608 -8.795 10.867 1.00 56.88 125 PRO A N 1
ATOM 1043 C CA . PRO A 1 125 ? -15.514 -8.682 9.905 1.00 56.88 125 PRO A CA 1
ATOM 1044 C C . PRO A 1 125 ? -15.250 -7.218 9.546 1.00 56.88 125 PRO A C 1
ATOM 1046 O O . PRO A 1 125 ? -16.085 -6.556 8.927 1.00 56.88 125 PRO A O 1
ATOM 1049 N N . THR A 1 126 ? -14.099 -6.694 9.952 1.00 55.22 126 THR A N 1
ATOM 1050 C CA . THR A 1 126 ? -13.696 -5.314 9.685 1.00 55.22 126 THR A CA 1
ATOM 1051 C C . THR A 1 126 ? -12.878 -5.263 8.404 1.00 55.22 126 THR A C 1
ATOM 1053 O O . THR A 1 126 ? -11.667 -5.125 8.434 1.00 55.22 126 THR A O 1
ATOM 1056 N N . GLY A 1 127 ? -13.562 -5.341 7.263 1.00 53.84 127 GLY A N 1
ATOM 1057 C CA . GLY A 1 127 ? -13.073 -4.679 6.052 1.00 53.84 127 GLY A CA 1
ATOM 1058 C C . GLY A 1 127 ? -11.848 -5.268 5.339 1.00 53.84 127 GLY A C 1
ATOM 1059 O O . GLY A 1 127 ? -11.023 -4.501 4.868 1.00 53.84 127 GLY A O 1
ATOM 1060 N N . GLY A 1 128 ? -11.788 -6.583 5.123 1.00 61.34 128 GLY A N 1
ATOM 1061 C CA . GLY A 1 128 ? -11.101 -7.177 3.962 1.00 61.34 128 GLY A CA 1
ATOM 1062 C C . GLY A 1 128 ? -9.594 -6.896 3.834 1.00 61.34 128 GLY A C 1
ATOM 1063 O O . GLY A 1 128 ? -8.891 -6.695 4.811 1.00 61.34 128 GLY A O 1
ATOM 1064 N N . VAL A 1 129 ? -9.072 -6.934 2.605 1.00 75.56 129 VAL A N 1
ATOM 1065 C CA . VAL A 1 129 ? -7.626 -6.825 2.307 1.00 75.56 129 VAL A CA 1
ATOM 1066 C C . VAL A 1 129 ? -7.055 -5.400 2.421 1.00 75.56 129 VAL A C 1
ATOM 1068 O O . VAL A 1 129 ? -5.888 -5.197 2.094 1.00 75.56 129 VAL A O 1
ATOM 1071 N N . GLY A 1 130 ? -7.842 -4.416 2.871 1.00 85.94 130 GLY A N 1
ATOM 1072 C CA . GLY A 1 130 ? -7.470 -2.997 2.873 1.00 85.94 130 GLY A CA 1
ATOM 1073 C C . GLY A 1 130 ? -7.470 -2.341 1.481 1.00 85.94 130 GLY A C 1
ATOM 1074 O O . GLY A 1 130 ? -7.800 -2.984 0.483 1.00 85.94 130 GLY A O 1
ATOM 1075 N N . ASP A 1 131 ? -7.108 -1.054 1.416 1.00 91.44 131 ASP A N 1
ATOM 1076 C CA . ASP A 1 131 ? -7.075 -0.257 0.178 1.00 91.44 131 ASP A CA 1
ATOM 1077 C C . ASP A 1 131 ? -5.637 0.224 -0.134 1.00 91.44 131 ASP A C 1
ATOM 1079 O O . ASP A 1 131 ? -5.101 1.093 0.566 1.00 91.44 131 ASP A O 1
ATOM 1083 N N . PRO A 1 132 ? -4.986 -0.294 -1.194 1.00 95.06 132 PRO A N 1
ATOM 1084 C CA . PRO A 1 132 ? -3.632 0.117 -1.558 1.00 95.06 132 PRO A CA 1
ATOM 1085 C C . PRO A 1 132 ? -3.540 1.579 -2.024 1.00 95.06 132 PRO A C 1
ATOM 1087 O O . PRO A 1 132 ? -2.472 2.185 -1.885 1.00 95.06 132 PRO A O 1
ATOM 1090 N N . TYR A 1 133 ? -4.629 2.170 -2.531 1.00 94.44 133 TYR A N 1
ATOM 1091 C CA . TYR A 1 133 ? -4.672 3.567 -2.973 1.00 94.44 133 TYR A CA 1
ATOM 1092 C C . TYR A 1 133 ? -4.583 4.549 -1.794 1.00 94.44 133 TYR A C 1
ATOM 1094 O O . TYR A 1 133 ? -4.127 5.682 -1.959 1.00 94.44 133 TYR A O 1
ATOM 1102 N N . GLU A 1 134 ? -4.949 4.123 -0.580 1.00 95.50 134 GLU A N 1
ATOM 1103 C CA . GLU A 1 134 ? -4.739 4.922 0.632 1.00 95.50 134 GLU A CA 1
ATOM 1104 C C . GLU A 1 134 ? -3.302 4.809 1.170 1.00 95.50 134 GLU A C 1
ATOM 1106 O O . GLU A 1 134 ? -2.793 5.737 1.818 1.00 95.50 134 GLU A O 1
ATOM 1111 N N . VAL A 1 135 ? -2.626 3.692 0.877 1.00 97.56 135 VAL A N 1
ATOM 1112 C CA . VAL A 1 135 ? -1.276 3.370 1.360 1.00 97.56 135 VAL A CA 1
ATOM 1113 C C . VAL A 1 135 ? -0.190 4.011 0.497 1.00 97.56 135 VAL A C 1
ATOM 1115 O O . VAL A 1 135 ? 0.748 4.615 1.029 1.00 97.56 135 VAL A O 1
ATOM 1118 N N . PHE A 1 136 ? -0.311 3.917 -0.827 1.00 97.38 136 PHE A N 1
ATOM 1119 C CA . PHE A 1 136 ? 0.723 4.360 -1.760 1.00 97.38 136 PHE A CA 1
ATOM 1120 C C . PHE A 1 136 ? 0.337 5.651 -2.492 1.00 97.38 136 PHE A C 1
ATOM 1122 O O . PHE A 1 136 ? -0.808 5.811 -2.899 1.00 97.38 136 PHE A O 1
ATOM 1129 N N . PRO A 1 137 ? 1.293 6.570 -2.734 1.00 95.38 137 PRO A N 1
ATOM 1130 C CA . PRO A 1 137 ? 1.068 7.726 -3.603 1.00 95.38 137 PRO A CA 1
ATOM 1131 C C . PRO A 1 137 ? 0.598 7.370 -5.016 1.00 95.38 137 PRO A C 1
ATOM 1133 O O . PRO A 1 137 ? -0.154 8.129 -5.620 1.00 95.38 137 PRO A O 1
ATOM 1136 N N . VAL A 1 138 ? 1.088 6.251 -5.554 1.00 96.31 138 VAL A N 1
ATOM 1137 C CA . VAL A 1 138 ? 0.658 5.694 -6.837 1.00 96.31 138 VAL A CA 1
ATOM 1138 C C . VAL A 1 138 ? 0.550 4.188 -6.676 1.00 96.31 138 VAL A C 1
ATOM 1140 O O . VAL A 1 138 ? 1.500 3.554 -6.213 1.00 96.31 138 VAL A O 1
ATOM 1143 N N . PHE A 1 139 ? -0.586 3.639 -7.091 1.00 96.19 139 PHE A N 1
ATOM 1144 C CA . PHE A 1 139 ? -0.847 2.212 -7.183 1.00 96.19 139 PHE A CA 1
ATOM 1145 C C . PHE A 1 139 ? -1.672 1.946 -8.445 1.00 96.19 139 PHE A C 1
ATOM 1147 O O . PHE A 1 139 ? -2.551 2.742 -8.772 1.00 96.19 139 PHE A O 1
ATOM 1154 N N . VAL A 1 140 ? -1.364 0.872 -9.167 1.00 95.69 140 VAL A N 1
ATOM 1155 C CA . VAL A 1 140 ? -2.094 0.422 -10.356 1.00 95.69 140 VAL A CA 1
ATOM 1156 C C . VAL A 1 140 ? -2.227 -1.096 -10.275 1.00 95.69 140 VAL A C 1
ATOM 1158 O O . VAL A 1 140 ? -1.240 -1.816 -10.434 1.00 95.69 140 VAL A O 1
ATOM 1161 N N . ASP A 1 141 ? -3.450 -1.567 -10.032 1.00 93.00 141 ASP A N 1
ATOM 1162 C CA . ASP A 1 141 ? -3.809 -2.995 -10.000 1.00 93.00 141 ASP A CA 1
ATOM 1163 C C . ASP A 1 141 ? -4.017 -3.607 -11.391 1.00 93.00 141 ASP A C 1
ATOM 1165 O O . ASP A 1 141 ? -4.130 -4.814 -11.513 1.00 93.00 141 ASP A O 1
ATOM 1169 N N . CYS A 1 142 ? -4.085 -2.783 -12.442 1.00 93.19 142 CYS A N 1
ATOM 1170 C CA . CYS A 1 142 ? -4.365 -3.216 -13.815 1.00 93.19 142 CYS A CA 1
ATOM 1171 C C . CYS A 1 142 ? -5.702 -3.979 -13.986 1.00 93.19 142 CYS A C 1
ATOM 1173 O O . CYS A 1 142 ? -5.911 -4.627 -15.016 1.00 93.19 142 CYS A O 1
ATOM 1175 N N . GLU A 1 143 ? -6.631 -3.876 -13.026 1.00 90.25 143 GLU A N 1
ATOM 1176 C CA . GLU A 1 143 ? -7.939 -4.548 -13.056 1.00 90.25 143 GLU A CA 1
ATOM 1177 C C . GLU A 1 143 ? -9.038 -3.681 -13.681 1.00 90.25 143 GLU A C 1
ATOM 1179 O O . GLU A 1 143 ? -10.065 -4.194 -14.137 1.00 90.25 143 GLU A O 1
ATOM 1184 N N . SER A 1 144 ? -8.841 -2.361 -13.718 1.00 86.56 144 SER A N 1
ATOM 1185 C CA . SER A 1 144 ? -9.849 -1.415 -14.194 1.00 86.56 144 SER A CA 1
ATOM 1186 C C . SER A 1 144 ? -9.262 -0.191 -14.907 1.00 86.56 144 SER A C 1
ATOM 1188 O O . SER A 1 144 ? -8.080 0.134 -14.793 1.00 86.56 144 SER A O 1
ATOM 1190 N N . GLY A 1 145 ? -10.112 0.504 -15.669 1.00 88.75 145 GLY A N 1
ATOM 1191 C CA . GLY A 1 145 ? -9.719 1.667 -16.471 1.00 88.75 145 GLY A CA 1
ATOM 1192 C C . GLY A 1 145 ? -9.016 1.293 -17.778 1.00 88.75 145 GLY A C 1
ATOM 1193 O O . GLY A 1 145 ? -9.105 0.156 -18.242 1.00 88.75 145 GLY A O 1
ATOM 1194 N N . SER A 1 146 ? -8.350 2.269 -18.397 1.00 93.25 146 SER A N 1
ATOM 1195 C CA . SER A 1 146 ? -7.525 2.050 -19.591 1.00 93.25 146 SER A CA 1
ATOM 1196 C C . SER A 1 146 ? -6.040 2.205 -19.247 1.00 93.25 146 SER A C 1
ATOM 1198 O O . SER A 1 146 ? -5.699 3.082 -18.451 1.00 93.25 146 SER A O 1
ATOM 1200 N N . PRO A 1 147 ? -5.115 1.447 -19.873 1.00 94.75 147 PRO A N 1
ATOM 1201 C CA . PRO A 1 147 ? -3.676 1.632 -19.660 1.00 94.75 147 PRO A CA 1
ATOM 1202 C C . PRO A 1 147 ? -3.215 3.076 -19.874 1.00 94.75 147 PRO A C 1
ATOM 1204 O O . PRO A 1 147 ? -2.349 3.572 -19.161 1.00 94.75 147 PRO A O 1
ATOM 1207 N N . GLU A 1 148 ? -3.828 3.778 -20.827 1.00 94.44 148 GLU A N 1
ATOM 1208 C CA . GLU A 1 148 ? -3.523 5.175 -21.120 1.00 94.44 148 GLU A CA 1
ATOM 1209 C C . GLU A 1 148 ? -3.860 6.129 -19.970 1.00 94.44 148 GLU A C 1
ATOM 1211 O O . GLU A 1 148 ? -3.296 7.216 -19.924 1.00 94.44 148 GLU A O 1
ATOM 1216 N N . ASP A 1 149 ? -4.719 5.772 -19.017 1.00 92.50 149 ASP A N 1
ATOM 1217 C CA . ASP A 1 149 ? -4.987 6.624 -17.851 1.00 92.50 149 ASP A CA 1
ATOM 1218 C C . ASP A 1 149 ? -3.762 6.686 -16.920 1.00 92.50 149 ASP A C 1
ATOM 1220 O O . ASP A 1 149 ? -3.481 7.714 -16.299 1.00 92.50 149 ASP A O 1
ATOM 1224 N N . TRP A 1 150 ? -2.968 5.614 -16.914 1.00 93.94 150 TRP A N 1
ATOM 1225 C CA . TRP A 1 150 ? -1.890 5.367 -15.957 1.00 93.94 150 TRP A CA 1
ATOM 1226 C C . TRP A 1 150 ? -0.498 5.419 -16.576 1.00 93.94 150 TRP A C 1
ATOM 1228 O O . TRP A 1 150 ? 0.473 5.750 -15.897 1.00 93.94 150 TRP A O 1
ATOM 1238 N N . PHE A 1 151 ? -0.388 5.123 -17.869 1.00 95.44 151 PHE A N 1
ATOM 1239 C CA . PHE A 1 151 ? 0.885 4.944 -18.547 1.00 95.44 151 PHE A CA 1
ATOM 1240 C C . PHE A 1 151 ? 0.997 5.810 -19.798 1.00 95.44 151 PHE A C 1
ATOM 1242 O O . PHE A 1 151 ? 0.031 6.077 -20.513 1.00 95.44 151 PHE A O 1
ATOM 1249 N N . LEU A 1 152 ? 2.217 6.266 -20.066 1.00 93.38 152 LEU A N 1
ATOM 1250 C CA . LEU A 1 152 ? 2.590 6.976 -21.281 1.00 93.38 152 LEU A CA 1
ATOM 1251 C C . LEU A 1 152 ? 3.651 6.159 -22.022 1.00 93.38 152 LEU A C 1
ATOM 1253 O O . LEU A 1 152 ? 4.815 6.136 -21.612 1.00 93.38 152 LEU A O 1
ATOM 1257 N N . ALA A 1 153 ? 3.238 5.510 -23.109 1.00 90.44 153 ALA A N 1
ATOM 1258 C CA . ALA A 1 153 ? 4.123 4.820 -24.040 1.00 90.44 153 ALA A CA 1
ATOM 1259 C C . ALA A 1 153 ? 4.841 5.828 -24.954 1.00 90.44 153 ALA A C 1
ATOM 1261 O O . ALA A 1 153 ? 4.222 6.748 -25.490 1.00 90.44 153 ALA A O 1
ATOM 1262 N N . GLN A 1 154 ? 6.158 5.684 -25.098 1.00 86.19 154 GLN A N 1
ATOM 1263 C CA . GLN A 1 154 ? 7.021 6.611 -25.832 1.00 86.19 154 GLN A CA 1
ATOM 1264 C C . GLN A 1 154 ? 8.182 5.871 -26.498 1.00 86.19 154 GLN A C 1
ATOM 1266 O O . GLN A 1 154 ? 8.671 4.869 -25.978 1.00 86.19 154 GLN A O 1
ATOM 1271 N N . GLY A 1 155 ? 8.661 6.411 -27.616 1.00 77.31 155 GLY A N 1
ATOM 1272 C CA . GLY A 1 155 ? 9.801 5.891 -28.368 1.00 77.31 155 GLY A CA 1
ATOM 1273 C C . GLY A 1 155 ? 9.600 6.080 -29.868 1.00 77.31 155 GLY A C 1
ATOM 1274 O O . GLY A 1 155 ? 8.520 6.484 -30.302 1.00 77.31 155 GLY A O 1
ATOM 1275 N N . ASP A 1 156 ? 10.632 5.765 -30.650 1.00 74.62 156 ASP A N 1
ATOM 1276 C CA . ASP A 1 156 ? 10.526 5.706 -32.117 1.00 74.62 156 ASP A CA 1
ATOM 1277 C C . ASP A 1 156 ? 9.520 4.628 -32.556 1.00 74.62 156 ASP A C 1
ATOM 1279 O O . ASP A 1 156 ? 8.853 4.763 -33.581 1.00 74.62 156 ASP A O 1
ATOM 1283 N N . PHE A 1 157 ? 9.368 3.596 -31.720 1.00 80.62 157 PHE A N 1
ATOM 1284 C CA . PHE A 1 157 ? 8.338 2.572 -31.807 1.00 80.62 157 PHE A CA 1
ATOM 1285 C C . PHE A 1 157 ? 7.547 2.570 -30.499 1.00 80.62 157 PHE A C 1
ATOM 1287 O O . PHE A 1 157 ? 8.090 2.296 -29.423 1.00 80.62 157 PHE A O 1
ATOM 1294 N N . VAL A 1 158 ? 6.268 2.929 -30.593 1.00 87.69 158 VAL A N 1
ATOM 1295 C CA . VAL A 1 158 ? 5.359 2.998 -29.446 1.00 87.69 158 VAL A CA 1
ATOM 1296 C C . VAL A 1 158 ? 4.762 1.605 -29.228 1.00 87.69 158 VAL A C 1
ATOM 1298 O O . VAL A 1 158 ? 4.144 1.089 -30.159 1.00 87.69 158 VAL A O 1
ATOM 1301 N N . PRO A 1 159 ? 4.957 0.973 -28.055 1.00 91.75 159 PRO A N 1
ATOM 1302 C CA . PRO A 1 159 ? 4.359 -0.324 -27.772 1.00 91.75 159 PRO A CA 1
ATOM 1303 C C . PRO A 1 159 ? 2.839 -0.219 -27.633 1.00 91.75 159 PRO A C 1
ATOM 1305 O O . PRO A 1 159 ? 2.315 0.794 -27.164 1.00 91.75 159 PRO A O 1
ATOM 1308 N N . ASP A 1 160 ? 2.156 -1.309 -27.963 1.00 93.31 160 ASP A N 1
ATOM 1309 C CA . ASP A 1 160 ? 0.738 -1.492 -27.681 1.00 93.31 160 ASP A CA 1
ATOM 1310 C C . ASP A 1 160 ? 0.564 -1.830 -26.191 1.00 93.31 160 ASP A C 1
ATOM 1312 O O . ASP A 1 160 ? 1.208 -2.755 -25.679 1.00 93.31 160 ASP A O 1
ATOM 1316 N N . LEU A 1 161 ? -0.305 -1.080 -25.506 1.00 95.88 161 LEU A N 1
ATOM 1317 C CA . LEU A 1 161 ? -0.655 -1.277 -24.098 1.00 95.88 161 LEU A CA 1
ATOM 1318 C C . LEU A 1 161 ? -2.091 -1.786 -23.980 1.00 95.88 161 LEU A C 1
ATOM 1320 O O . LEU A 1 161 ? -3.018 -1.159 -24.490 1.00 95.88 161 LEU A O 1
ATOM 1324 N N . GLU A 1 162 ? -2.290 -2.882 -23.256 1.00 96.25 162 GLU A N 1
ATOM 1325 C CA . GLU A 1 162 ? -3.611 -3.484 -23.058 1.00 96.25 162 GLU A CA 1
ATOM 1326 C C . GLU A 1 162 ? -3.730 -4.043 -21.637 1.00 96.25 162 GLU A C 1
ATOM 1328 O O . GLU A 1 162 ? -2.793 -4.669 -21.147 1.00 96.25 162 GLU A O 1
ATOM 1333 N N . PHE A 1 163 ? -4.875 -3.859 -20.973 1.00 96.44 163 PHE A N 1
ATOM 1334 C CA . PHE A 1 163 ? -5.184 -4.627 -19.765 1.00 96.44 163 PHE A CA 1
ATOM 1335 C C . PHE A 1 163 ? -5.829 -5.954 -20.155 1.00 96.44 163 PHE A C 1
ATOM 1337 O O . PHE A 1 163 ? -6.902 -5.985 -20.757 1.00 96.44 163 PHE A O 1
ATOM 1344 N N . VAL A 1 164 ? -5.171 -7.059 -19.812 1.00 96.44 164 VAL A N 1
ATOM 1345 C CA . VAL A 1 164 ? -5.619 -8.418 -20.122 1.00 96.44 164 VAL A CA 1
ATOM 1346 C C . VAL A 1 164 ? -5.593 -9.237 -18.842 1.00 96.44 164 VAL A C 1
ATOM 1348 O O . VAL A 1 164 ? -4.532 -9.466 -18.273 1.00 96.44 164 VAL A O 1
ATOM 1351 N N . SER A 1 165 ? -6.764 -9.706 -18.404 1.00 94.31 165 SER A N 1
ATOM 1352 C CA . SER A 1 165 ? -6.911 -10.555 -17.209 1.00 94.31 165 SER A CA 1
ATOM 1353 C C . SER A 1 165 ? -6.316 -9.941 -15.931 1.00 94.31 165 SER A C 1
ATOM 1355 O O . SER A 1 165 ? -5.666 -10.648 -15.166 1.00 94.31 165 SER A O 1
ATOM 1357 N N . GLY A 1 166 ? -6.522 -8.636 -15.719 1.00 93.50 166 GLY A N 1
ATOM 1358 C CA . GLY A 1 166 ? -6.010 -7.917 -14.545 1.00 93.50 166 GLY A CA 1
ATOM 1359 C C . GLY A 1 166 ? -4.532 -7.534 -14.628 1.00 93.50 166 GLY A C 1
ATOM 1360 O O . GLY A 1 166 ? -3.934 -7.218 -13.618 1.00 93.50 166 GLY A O 1
ATOM 1361 N N . GLN A 1 167 ? -3.906 -7.609 -15.807 1.00 96.62 167 GLN A N 1
ATOM 1362 C CA . GLN A 1 167 ? -2.474 -7.351 -15.982 1.00 96.62 167 GLN A CA 1
ATOM 1363 C C . GLN A 1 167 ? -2.250 -6.379 -17.134 1.00 96.62 167 GLN A C 1
ATOM 1365 O O . GLN A 1 167 ? -2.918 -6.469 -18.167 1.00 96.62 167 GLN A O 1
ATOM 1370 N N . LEU A 1 168 ? -1.264 -5.494 -17.007 1.00 97.56 168 LEU A N 1
ATOM 1371 C CA . LEU A 1 168 ? -0.761 -4.715 -18.129 1.00 97.56 168 LEU A CA 1
ATOM 1372 C C . LEU A 1 168 ? 0.065 -5.615 -19.043 1.00 97.56 168 LEU A C 1
ATOM 1374 O O . LEU A 1 168 ? 1.120 -6.121 -18.669 1.00 97.56 168 LEU A O 1
ATOM 1378 N N . LYS A 1 169 ? -0.392 -5.750 -20.277 1.00 96.81 169 LYS A N 1
ATOM 1379 C CA . LYS A 1 169 ? 0.335 -6.358 -21.377 1.00 96.81 169 LYS A CA 1
ATOM 1380 C C . LYS A 1 169 ? 0.968 -5.257 -22.223 1.00 96.81 169 LYS A C 1
ATOM 1382 O O . LYS A 1 169 ? 0.269 -4.380 -22.728 1.00 96.81 169 LYS A O 1
ATOM 1387 N N . VAL A 1 170 ? 2.280 -5.341 -22.410 1.00 95.44 170 VAL A N 1
ATOM 1388 C CA . VAL A 1 170 ? 3.060 -4.462 -23.284 1.00 95.44 170 VAL A CA 1
ATOM 1389 C C . VAL A 1 170 ? 3.617 -5.293 -24.433 1.00 95.44 170 VAL A C 1
ATOM 1391 O O . VAL A 1 170 ? 4.379 -6.236 -24.206 1.00 95.44 170 VAL A O 1
ATOM 1394 N N . SER A 1 171 ? 3.205 -4.981 -25.661 1.00 93.50 171 SER A N 1
ATOM 1395 C CA . SER A 1 171 ? 3.555 -5.760 -26.858 1.00 93.50 171 SER A CA 1
ATOM 1396 C C . SER A 1 171 ? 3.936 -4.881 -28.048 1.00 93.50 171 SER A C 1
ATOM 1398 O O . SER A 1 171 ? 3.693 -3.677 -28.043 1.00 93.50 171 SER A O 1
ATOM 1400 N N . TRP A 1 172 ? 4.537 -5.487 -29.075 1.00 89.25 172 TRP A N 1
ATOM 1401 C CA . TRP A 1 172 ? 5.018 -4.787 -30.266 1.00 89.25 172 TRP A CA 1
ATOM 1402 C C . TRP A 1 172 ? 4.563 -5.475 -31.544 1.00 89.25 172 TRP A C 1
ATOM 1404 O O . TRP A 1 172 ? 4.432 -6.699 -31.599 1.00 89.25 172 TRP A O 1
ATOM 1414 N N . GLN A 1 173 ? 4.389 -4.668 -32.587 1.00 82.69 173 GLN A N 1
ATOM 1415 C CA . GLN A 1 173 ? 4.107 -5.145 -33.941 1.00 82.69 173 GLN A CA 1
ATOM 1416 C C . GLN A 1 173 ? 5.386 -5.380 -34.756 1.00 82.69 173 GLN A C 1
ATOM 1418 O O . GLN A 1 173 ? 5.350 -6.148 -35.711 1.00 82.69 173 GLN A O 1
ATOM 1423 N N . ASP A 1 174 ? 6.508 -4.784 -34.336 1.00 77.25 174 ASP A N 1
ATOM 1424 C CA . ASP A 1 174 ? 7.823 -4.892 -34.969 1.00 77.25 174 ASP A CA 1
ATOM 1425 C C . ASP A 1 174 ? 8.925 -5.096 -33.914 1.00 77.25 174 ASP A C 1
ATOM 1427 O O . ASP A 1 174 ? 8.848 -4.544 -32.815 1.00 77.25 174 ASP A O 1
ATOM 1431 N N . ALA A 1 175 ? 9.963 -5.878 -34.239 1.00 70.06 175 ALA A N 1
ATOM 1432 C CA . ALA A 1 175 ? 11.173 -5.937 -33.417 1.00 70.06 175 ALA A CA 1
ATOM 1433 C C . ALA A 1 175 ? 11.876 -4.574 -33.502 1.00 70.06 175 ALA A C 1
ATOM 1435 O O . ALA A 1 175 ? 12.166 -4.090 -34.600 1.00 70.06 175 ALA A O 1
ATOM 1436 N N . ALA A 1 176 ? 12.097 -3.931 -32.358 1.00 66.06 176 ALA A N 1
ATOM 1437 C CA . ALA A 1 176 ? 12.306 -2.491 -32.298 1.00 66.06 176 ALA A CA 1
ATOM 1438 C C . ALA A 1 176 ? 13.495 -2.084 -31.422 1.00 66.06 176 ALA A C 1
ATOM 1440 O O . ALA A 1 176 ? 13.984 -2.831 -30.575 1.00 66.06 176 ALA A O 1
ATOM 1441 N N . SER A 1 177 ? 13.944 -0.845 -31.637 1.00 77.06 177 SER A N 1
ATOM 1442 C CA . SER A 1 177 ? 14.788 -0.109 -30.692 1.00 77.06 177 SER A CA 1
ATOM 1443 C C . SER A 1 177 ? 14.057 0.118 -29.362 1.00 77.06 177 SER A C 1
ATOM 1445 O O . SER A 1 177 ? 12.871 -0.177 -29.237 1.00 77.06 177 SER A O 1
ATOM 1447 N N . TYR A 1 178 ? 14.763 0.655 -28.369 1.00 82.62 178 TYR A N 1
ATOM 1448 C CA . TYR A 1 178 ? 14.208 0.882 -27.040 1.00 82.62 178 TYR A CA 1
ATOM 1449 C C . TYR A 1 178 ? 12.862 1.631 -27.039 1.00 82.62 178 TYR A C 1
ATOM 1451 O O . TYR A 1 178 ? 12.723 2.709 -27.624 1.00 82.62 178 TYR A O 1
ATOM 1459 N N . SER A 1 179 ? 11.906 1.090 -26.289 1.00 88.12 179 SER A N 1
ATOM 1460 C CA . SER A 1 179 ? 10.630 1.709 -25.941 1.00 88.12 179 SER A CA 1
ATOM 1461 C C . SER A 1 179 ? 10.584 2.016 -24.444 1.00 88.12 179 SER A C 1
ATOM 1463 O O . SER A 1 179 ? 11.190 1.325 -23.620 1.00 88.12 179 SER A O 1
ATOM 1465 N N . LEU A 1 180 ? 9.826 3.048 -24.080 1.00 90.06 180 LEU A N 1
ATOM 1466 C CA . LEU A 1 180 ? 9.617 3.459 -22.696 1.00 90.06 180 LEU A CA 1
ATOM 1467 C C . LEU A 1 180 ? 8.125 3.481 -22.383 1.00 90.06 180 LEU A C 1
ATOM 1469 O O . LEU A 1 180 ? 7.334 4.042 -23.138 1.00 90.06 180 LEU A O 1
ATOM 1473 N N . VAL A 1 181 ? 7.750 2.953 -21.225 1.00 94.31 181 VAL A N 1
ATOM 1474 C CA . VAL A 1 181 ? 6.395 3.069 -20.681 1.00 94.31 181 VAL A CA 1
ATOM 1475 C C . VAL A 1 181 ? 6.498 3.791 -19.349 1.00 94.31 181 VAL A C 1
ATOM 1477 O O . VAL A 1 181 ? 6.996 3.249 -18.374 1.00 94.31 181 VAL A O 1
ATOM 1480 N N . THR A 1 182 ? 6.090 5.054 -19.314 1.00 95.12 182 THR A N 1
ATOM 1481 C CA . THR A 1 182 ? 6.265 5.937 -18.149 1.00 95.12 182 THR A CA 1
ATOM 1482 C C . THR A 1 182 ? 5.019 5.903 -17.280 1.00 95.12 182 THR A C 1
ATOM 1484 O O . THR A 1 182 ? 3.921 6.030 -17.817 1.00 95.12 182 THR A O 1
ATOM 1487 N N . VAL A 1 183 ? 5.169 5.807 -15.959 1.00 96.38 183 VAL A N 1
ATOM 1488 C CA . VAL A 1 183 ? 4.039 5.971 -15.035 1.00 96.38 183 VAL A CA 1
ATOM 1489 C C . VAL A 1 183 ? 3.627 7.444 -15.023 1.00 96.38 183 VAL A C 1
ATOM 1491 O O . VAL A 1 183 ? 4.443 8.334 -14.767 1.00 96.38 183 VAL A O 1
ATOM 1494 N N . LYS A 1 184 ? 2.366 7.727 -15.355 1.00 94.19 184 LYS A N 1
ATOM 1495 C CA . LYS A 1 184 ? 1.837 9.090 -15.437 1.00 94.19 184 LYS A CA 1
ATOM 1496 C C . LYS A 1 184 ? 1.763 9.734 -14.057 1.00 94.19 184 LYS A C 1
ATOM 1498 O O . LYS A 1 184 ? 1.568 9.084 -13.039 1.00 94.19 184 LYS A O 1
ATOM 1503 N N . GLY A 1 185 ? 1.911 11.057 -14.040 1.00 87.62 185 GLY A N 1
ATOM 1504 C CA . GLY A 1 185 ? 1.668 11.868 -12.846 1.00 87.62 185 GLY A CA 1
ATOM 1505 C C . GLY A 1 185 ? 2.743 11.792 -11.759 1.00 87.62 185 GLY A C 1
ATOM 1506 O O . GLY A 1 185 ? 2.628 12.529 -10.784 1.00 87.62 185 GLY A O 1
ATOM 1507 N N . TYR A 1 186 ? 3.802 10.989 -11.927 1.00 94.00 186 TYR A N 1
ATOM 1508 C CA . TYR A 1 186 ? 4.859 10.864 -10.925 1.00 94.00 186 TYR A CA 1
ATOM 1509 C C . TYR A 1 186 ? 6.233 11.332 -11.418 1.00 94.00 186 TYR A C 1
ATOM 1511 O O . TYR A 1 186 ? 6.742 10.903 -12.453 1.00 94.00 186 TYR A O 1
ATOM 1519 N N . SER A 1 187 ? 6.868 12.182 -10.616 1.00 93.81 187 SER A N 1
ATOM 1520 C CA . SER A 1 187 ? 8.291 12.507 -10.679 1.00 93.81 187 SER A CA 1
ATOM 1521 C C . SER A 1 187 ? 8.756 12.803 -9.258 1.00 93.81 187 SER A C 1
ATOM 1523 O O . SER A 1 187 ? 8.056 13.488 -8.510 1.00 93.81 187 SER A O 1
ATOM 1525 N N . GLY A 1 188 ? 9.908 12.268 -8.864 1.00 94.12 188 GLY A N 1
ATOM 1526 C CA . GLY A 1 188 ? 10.368 12.342 -7.479 1.00 94.12 188 GLY A CA 1
ATOM 1527 C C . GLY A 1 188 ? 11.882 12.346 -7.348 1.00 94.12 188 GLY A C 1
ATOM 1528 O O . GLY A 1 188 ? 12.607 12.175 -8.328 1.00 94.12 188 GLY A O 1
ATOM 1529 N N . THR A 1 189 ? 12.353 12.542 -6.118 1.00 95.00 189 THR A N 1
ATOM 1530 C CA . THR A 1 189 ? 13.774 12.493 -5.752 1.00 95.00 189 THR A CA 1
ATOM 1531 C C . THR A 1 189 ? 14.102 11.164 -5.079 1.00 95.00 189 THR A C 1
ATOM 1533 O O . THR A 1 189 ? 14.908 10.410 -5.606 1.00 95.00 189 THR A O 1
ATOM 1536 N N . ASN A 1 190 ? 13.458 10.828 -3.960 1.00 95.94 190 ASN A N 1
ATOM 1537 C CA . ASN A 1 190 ? 13.737 9.608 -3.199 1.00 95.94 190 ASN A CA 1
ATOM 1538 C C . ASN A 1 190 ? 12.502 8.708 -3.151 1.00 95.94 190 ASN A C 1
ATOM 1540 O O . ASN A 1 190 ? 11.527 9.029 -2.467 1.00 95.94 190 ASN A O 1
ATOM 1544 N N . TYR A 1 191 ? 12.529 7.610 -3.899 1.00 97.38 191 TYR A N 1
ATOM 1545 C CA . TYR A 1 191 ? 11.388 6.711 -4.039 1.00 97.38 191 TYR A CA 1
ATOM 1546 C C . TYR A 1 191 ? 11.805 5.302 -4.453 1.00 97.38 191 TYR A C 1
ATOM 1548 O O . TYR A 1 191 ? 12.927 5.070 -4.902 1.00 97.38 191 TYR A O 1
ATOM 1556 N N . ALA A 1 192 ? 10.879 4.366 -4.296 1.00 96.75 192 ALA A N 1
ATOM 1557 C CA . ALA A 1 192 ? 10.945 3.035 -4.871 1.00 96.75 192 ALA A CA 1
ATOM 1558 C C . ALA A 1 192 ? 9.819 2.896 -5.898 1.00 96.75 192 ALA A C 1
ATOM 1560 O O . ALA A 1 192 ? 8.669 3.202 -5.582 1.00 96.75 192 ALA A O 1
ATOM 1561 N N . LEU A 1 193 ? 10.167 2.471 -7.114 1.00 97.44 193 LEU A N 1
ATOM 1562 C CA . LEU A 1 193 ? 9.219 1.931 -8.086 1.00 97.44 193 LEU A CA 1
ATOM 1563 C C . LEU A 1 193 ? 9.219 0.414 -7.920 1.00 97.44 193 LEU A C 1
ATOM 1565 O O . LEU A 1 193 ? 10.273 -0.206 -8.055 1.00 97.44 193 LEU A O 1
ATOM 1569 N N . GLU A 1 194 ? 8.060 -0.163 -7.632 1.00 96.25 194 GLU A N 1
ATOM 1570 C CA . GLU A 1 194 ? 7.885 -1.597 -7.420 1.00 96.25 194 GLU A CA 1
ATOM 1571 C C . GLU A 1 194 ? 6.785 -2.116 -8.354 1.00 96.25 194 GLU A C 1
ATOM 1573 O O . GLU A 1 194 ? 5.809 -1.411 -8.615 1.00 96.25 194 GLU A O 1
ATOM 1578 N N . ALA A 1 195 ? 6.958 -3.315 -8.899 1.00 96.25 195 ALA A N 1
ATOM 1579 C CA . ALA A 1 195 ? 5.970 -3.966 -9.751 1.00 96.25 195 ALA A CA 1
ATOM 1580 C C . ALA A 1 195 ? 6.203 -5.476 -9.776 1.00 96.25 195 ALA A C 1
ATOM 1582 O O . ALA A 1 195 ? 7.344 -5.936 -9.665 1.00 96.25 195 ALA A O 1
ATOM 1583 N N . ASP A 1 196 ? 5.139 -6.228 -10.016 1.00 95.31 196 ASP A N 1
ATOM 1584 C CA . ASP A 1 196 ? 5.261 -7.605 -10.459 1.00 95.31 196 ASP A CA 1
ATOM 1585 C C . ASP A 1 196 ? 5.466 -7.596 -11.965 1.00 95.31 196 ASP A C 1
ATOM 1587 O O . ASP A 1 196 ? 4.727 -6.933 -12.693 1.00 95.31 196 ASP A O 1
ATOM 1591 N N . ALA A 1 197 ? 6.467 -8.319 -12.450 1.00 94.06 197 ALA A N 1
ATOM 1592 C CA . ALA A 1 197 ? 6.798 -8.352 -13.862 1.00 94.06 197 ALA A CA 1
ATOM 1593 C C . ALA A 1 197 ? 7.066 -9.779 -14.338 1.00 94.06 197 ALA A C 1
ATOM 1595 O O . ALA A 1 197 ? 7.661 -10.594 -13.632 1.00 94.06 197 ALA A O 1
ATOM 1596 N N . LYS A 1 198 ? 6.653 -10.066 -15.572 1.00 93.62 198 LYS A N 1
ATOM 1597 C CA . LYS A 1 198 ? 6.962 -11.302 -16.292 1.00 93.62 198 LYS A CA 1
ATOM 1598 C C . LYS A 1 198 ? 7.296 -10.978 -17.737 1.00 93.62 198 LYS A C 1
ATOM 1600 O O . LYS A 1 198 ? 6.500 -10.371 -18.450 1.00 93.62 198 LYS A O 1
ATOM 1605 N N . VAL A 1 199 ? 8.437 -11.467 -18.196 1.00 92.31 199 VAL A N 1
ATOM 1606 C CA . VAL A 1 199 ? 8.858 -11.361 -19.596 1.00 92.31 199 VAL A CA 1
ATOM 1607 C C . VAL A 1 199 ? 8.547 -12.665 -20.318 1.00 92.31 199 VAL A C 1
ATOM 1609 O O . VAL A 1 199 ? 8.946 -13.733 -19.858 1.00 92.31 199 VAL A O 1
ATOM 1612 N N . ALA A 1 200 ? 7.850 -12.589 -21.448 1.00 92.94 200 ALA A N 1
ATOM 1613 C CA . ALA A 1 200 ? 7.612 -13.710 -22.350 1.00 92.94 200 ALA A CA 1
ATOM 1614 C C . ALA A 1 200 ? 8.320 -13.454 -23.689 1.00 92.94 200 ALA A C 1
ATOM 1616 O O . ALA A 1 200 ? 8.070 -12.430 -24.317 1.00 92.94 200 ALA A O 1
ATOM 1617 N N . GLY A 1 201 ? 9.167 -14.385 -24.132 1.00 90.38 201 GLY A N 1
ATOM 1618 C CA . GLY A 1 201 ? 10.006 -14.225 -25.330 1.00 90.38 201 GLY A CA 1
ATOM 1619 C C . GLY A 1 201 ? 11.365 -13.571 -25.050 1.00 90.38 201 GLY A C 1
ATOM 1620 O O . GLY A 1 201 ? 11.718 -13.328 -23.895 1.00 90.38 201 GLY A O 1
ATOM 1621 N N . ASP A 1 202 ? 12.136 -13.328 -26.109 1.00 88.31 202 ASP A N 1
ATOM 1622 C CA . ASP A 1 202 ? 13.458 -12.685 -26.059 1.00 88.31 202 ASP A CA 1
ATOM 1623 C C . ASP A 1 202 ? 13.343 -11.150 -26.136 1.00 88.31 202 ASP A C 1
ATOM 1625 O O . ASP A 1 202 ? 12.975 -10.569 -27.165 1.00 88.31 202 ASP A O 1
ATOM 1629 N N . MET A 1 203 ? 13.645 -10.481 -25.023 1.00 89.12 203 MET A N 1
ATOM 1630 C CA . MET A 1 203 ? 13.721 -9.025 -24.928 1.00 89.12 203 MET A CA 1
ATOM 1631 C C . MET A 1 203 ? 14.617 -8.584 -23.776 1.00 89.12 203 MET A C 1
ATOM 1633 O O . MET A 1 203 ? 14.775 -9.311 -22.792 1.00 89.12 203 MET A O 1
ATOM 1637 N N . ASP A 1 204 ? 15.070 -7.334 -23.851 1.00 87.75 204 ASP A N 1
ATOM 1638 C CA . ASP A 1 204 ? 15.558 -6.617 -22.684 1.00 87.75 204 ASP A CA 1
ATOM 1639 C C . ASP A 1 204 ? 14.396 -5.862 -22.029 1.00 87.75 204 ASP A C 1
ATOM 1641 O O . ASP A 1 204 ? 13.738 -5.050 -22.679 1.00 87.75 204 ASP A O 1
ATOM 1645 N N . ALA A 1 205 ? 14.126 -6.094 -20.745 1.00 89.38 205 ALA A N 1
ATOM 1646 C CA . ALA A 1 205 ? 13.056 -5.398 -20.024 1.00 89.38 205 ALA A CA 1
ATOM 1647 C C . ALA A 1 205 ? 13.493 -4.990 -18.622 1.00 89.38 205 ALA A C 1
ATOM 1649 O O . ALA A 1 205 ? 14.229 -5.711 -17.956 1.00 89.38 205 ALA A O 1
ATOM 1650 N N . GLY A 1 206 ? 13.043 -3.833 -18.149 1.00 89.75 206 GLY A N 1
ATOM 1651 C CA . GLY A 1 206 ? 13.501 -3.295 -16.878 1.00 89.75 206 GLY A CA 1
ATOM 1652 C C . GLY A 1 206 ? 12.636 -2.194 -16.303 1.00 89.75 206 GLY A C 1
ATOM 1653 O O . GLY A 1 206 ? 11.729 -1.686 -16.956 1.00 89.75 206 GLY A O 1
ATOM 1654 N N . LEU A 1 207 ? 12.977 -1.789 -15.084 1.00 92.38 207 LEU A N 1
ATOM 1655 C CA . LEU A 1 207 ? 12.451 -0.583 -14.448 1.00 92.38 207 LEU A CA 1
ATOM 1656 C C . LEU A 1 207 ? 13.399 0.586 -14.711 1.00 92.38 207 LEU A C 1
ATOM 1658 O O . LEU A 1 207 ? 14.610 0.396 -14.762 1.00 92.38 207 LEU A O 1
ATOM 1662 N N . PHE A 1 208 ? 12.888 1.807 -14.810 1.00 92.19 208 PHE A N 1
ATOM 1663 C CA . PHE A 1 208 ? 13.717 3.009 -14.807 1.00 92.19 208 PHE A CA 1
ATOM 1664 C C . PHE A 1 208 ? 13.280 3.992 -13.730 1.00 92.19 208 PHE A C 1
ATOM 1666 O O . PHE A 1 208 ? 12.094 4.100 -13.414 1.00 92.19 208 PHE A O 1
ATOM 1673 N N . VAL A 1 209 ? 14.246 4.735 -13.191 1.00 92.69 209 VAL A N 1
ATOM 1674 C CA . VAL A 1 209 ? 14.031 5.793 -12.197 1.00 92.69 209 VAL A CA 1
ATOM 1675 C C . VAL A 1 209 ? 14.826 7.044 -12.554 1.00 92.69 209 VAL A C 1
ATOM 1677 O O . VAL A 1 209 ? 15.860 6.992 -13.223 1.00 92.69 209 VAL A O 1
ATOM 1680 N N . ARG A 1 210 ? 14.321 8.185 -12.084 1.00 91.56 210 ARG A N 1
ATOM 1681 C CA . ARG A 1 210 ? 14.869 9.533 -12.285 1.00 91.56 210 ARG A CA 1
ATOM 1682 C C . ARG A 1 210 ? 15.195 9.867 -13.743 1.00 91.56 210 ARG A C 1
ATOM 1684 O O . ARG A 1 210 ? 16.229 10.461 -14.035 1.00 91.56 210 ARG A O 1
ATOM 1691 N N . ARG A 1 211 ? 14.292 9.526 -14.664 1.00 89.69 211 ARG A N 1
ATOM 1692 C CA . ARG A 1 211 ? 14.422 9.959 -16.060 1.00 89.69 211 ARG A CA 1
ATOM 1693 C C . ARG A 1 211 ? 14.199 11.467 -16.162 1.00 89.69 211 ARG A C 1
ATOM 1695 O O . ARG A 1 211 ? 13.178 11.962 -15.686 1.00 89.69 211 ARG A O 1
ATOM 1702 N N . GLU A 1 212 ? 15.126 12.186 -16.789 1.00 85.25 212 GLU A N 1
ATOM 1703 C CA . GLU A 1 212 ? 15.112 13.658 -16.824 1.00 85.25 212 GLU A CA 1
ATOM 1704 C C . GLU A 1 212 ? 13.998 14.223 -17.720 1.00 85.25 212 GLU A C 1
ATOM 1706 O O . GLU A 1 212 ? 13.317 15.182 -17.361 1.00 85.25 212 GLU A O 1
ATOM 1711 N N . SER A 1 213 ? 13.804 13.623 -18.897 1.00 84.06 213 SER A N 1
ATOM 1712 C CA . SER A 1 213 ? 12.876 14.108 -19.922 1.00 84.06 213 SER A CA 1
ATOM 1713 C C . SER A 1 213 ? 11.950 13.002 -20.398 1.00 84.06 213 SER A C 1
ATOM 1715 O O . SER A 1 213 ? 12.292 11.824 -20.360 1.00 84.06 213 SER A O 1
ATOM 1717 N N . LEU A 1 214 ? 10.779 13.386 -20.904 1.00 81.19 214 LEU A N 1
ATOM 1718 C CA . LEU A 1 214 ? 9.862 12.480 -21.580 1.00 81.19 214 LEU A CA 1
ATOM 1719 C C . LEU A 1 214 ? 10.340 12.032 -22.972 1.00 81.19 214 LEU A C 1
ATOM 1721 O O . LEU A 1 214 ? 9.824 11.059 -23.502 1.00 81.19 214 LEU A O 1
ATOM 1725 N N . THR A 1 215 ? 11.309 12.721 -23.569 1.00 75.50 215 THR A N 1
ATOM 1726 C CA . THR A 1 215 ? 11.763 12.446 -24.944 1.00 75.50 215 THR A CA 1
ATOM 1727 C C . THR A 1 215 ? 13.127 11.774 -25.018 1.00 75.50 215 THR A C 1
ATOM 1729 O O . THR A 1 215 ? 13.468 11.220 -26.056 1.00 75.50 215 THR A O 1
ATOM 1732 N N . ASN A 1 216 ? 13.918 11.840 -23.945 1.00 74.44 216 ASN A N 1
ATOM 1733 C CA . ASN A 1 216 ? 15.286 11.334 -23.928 1.00 74.44 216 ASN A CA 1
ATOM 1734 C C . ASN A 1 216 ? 15.392 10.161 -22.957 1.00 74.44 216 ASN A C 1
ATOM 1736 O O . ASN A 1 216 ? 14.820 10.192 -21.868 1.00 74.44 216 ASN A O 1
ATOM 1740 N N . MET A 1 217 ? 16.200 9.167 -23.310 1.00 72.44 217 MET A N 1
ATOM 1741 C CA . MET A 1 217 ? 16.454 7.997 -22.468 1.00 72.44 217 MET A CA 1
ATOM 1742 C C . MET A 1 217 ? 17.484 8.243 -21.350 1.00 72.44 217 MET A C 1
ATOM 1744 O O . MET A 1 217 ? 18.122 7.310 -20.880 1.00 72.44 217 MET A O 1
ATOM 1748 N N . TYR A 1 218 ? 17.691 9.483 -20.912 1.00 78.69 218 TYR A N 1
ATOM 1749 C CA . TYR A 1 218 ? 18.651 9.777 -19.848 1.00 78.69 218 TYR A CA 1
ATOM 1750 C C . TYR A 1 218 ? 18.029 9.504 -18.476 1.00 78.69 218 TYR A C 1
ATOM 1752 O O . TYR A 1 218 ? 17.054 10.152 -18.092 1.00 78.69 218 TYR A O 1
ATOM 1760 N N . GLY A 1 219 ? 18.578 8.521 -17.765 1.00 75.06 219 GLY A N 1
ATOM 1761 C CA . GLY A 1 219 ? 18.126 8.082 -16.449 1.00 75.06 219 GLY A CA 1
ATOM 1762 C C . GLY A 1 219 ? 18.888 6.844 -15.986 1.00 75.06 219 GLY A C 1
ATOM 1763 O O . GLY A 1 219 ? 19.898 6.469 -16.595 1.00 75.06 219 GLY A O 1
ATOM 1764 N N . TYR A 1 220 ? 18.380 6.217 -14.927 1.00 76.38 220 TYR A N 1
ATOM 1765 C CA . TYR A 1 220 ? 18.875 4.933 -14.444 1.00 76.38 220 TYR A CA 1
ATOM 1766 C C . TYR A 1 220 ? 17.901 3.829 -14.807 1.00 76.38 220 TYR A C 1
ATOM 1768 O O . TYR A 1 220 ? 16.693 3.994 -14.632 1.00 76.38 220 TYR A O 1
ATOM 1776 N N . PHE A 1 221 ? 18.428 2.694 -15.247 1.00 79.44 221 PHE A N 1
ATOM 1777 C CA . PHE A 1 221 ? 17.641 1.552 -15.705 1.00 79.44 221 PHE A CA 1
ATOM 1778 C C . PHE A 1 221 ? 18.098 0.307 -14.974 1.00 79.44 221 PHE A C 1
ATOM 1780 O O . PHE A 1 221 ? 19.293 0.093 -14.946 1.00 79.44 221 PHE A O 1
ATOM 1787 N N . ALA A 1 222 ? 17.191 -0.482 -14.408 1.00 73.69 222 ALA A N 1
ATOM 1788 C CA . ALA A 1 222 ? 17.434 -1.813 -13.874 1.00 73.69 222 ALA A CA 1
ATOM 1789 C C . ALA A 1 222 ? 16.867 -2.818 -14.883 1.00 73.69 222 ALA A C 1
ATOM 1791 O O . ALA A 1 222 ? 15.663 -3.073 -14.881 1.00 73.69 222 ALA A O 1
ATOM 1792 N N . MET A 1 223 ? 17.707 -3.307 -15.795 1.00 71.00 223 MET A N 1
ATOM 1793 C CA . MET A 1 223 ? 17.292 -4.101 -16.958 1.00 71.00 223 MET A CA 1
ATOM 1794 C C . MET A 1 223 ? 17.664 -5.561 -16.813 1.00 71.00 223 MET A C 1
ATOM 1796 O O . MET A 1 223 ? 18.757 -5.858 -16.360 1.00 71.00 223 MET A O 1
ATOM 1800 N N . TRP A 1 224 ? 16.799 -6.452 -17.277 1.00 69.19 224 TRP A N 1
ATOM 1801 C CA . TRP A 1 224 ? 17.105 -7.832 -17.604 1.00 69.19 224 TRP A CA 1
ATOM 1802 C C . TRP A 1 224 ? 17.412 -7.895 -19.104 1.00 69.19 224 TRP A C 1
ATOM 1804 O O . TRP A 1 224 ? 16.473 -7.936 -19.890 1.00 69.19 224 TRP A O 1
ATOM 1814 N N . PRO A 1 225 ? 18.687 -7.860 -19.525 1.00 59.44 225 PRO A N 1
ATOM 1815 C CA . PRO A 1 225 ? 19.047 -8.114 -20.896 1.00 59.44 225 PRO A CA 1
ATOM 1816 C C . PRO A 1 225 ? 18.792 -9.593 -21.197 1.00 59.44 225 PRO A C 1
ATOM 1818 O O . PRO A 1 225 ? 18.933 -10.407 -20.278 1.00 59.44 225 PRO A O 1
ATOM 1821 N N . GLY A 1 226 ? 18.519 -9.975 -22.445 1.00 55.66 226 GLY A N 1
ATOM 1822 C CA . GLY A 1 226 ? 18.265 -11.351 -22.926 1.00 55.66 226 GLY A CA 1
ATOM 1823 C C . GLY A 1 226 ? 19.328 -12.420 -22.576 1.00 55.66 226 GLY A C 1
ATOM 1824 O O . GLY A 1 226 ? 19.274 -13.553 -23.043 1.00 55.66 226 GLY A O 1
ATOM 1825 N N . LEU A 1 227 ? 20.301 -12.083 -21.725 1.00 50.50 227 LEU A N 1
ATOM 1826 C CA . LEU A 1 227 ? 21.323 -12.928 -21.115 1.00 50.50 227 LEU A CA 1
ATOM 1827 C C . LEU A 1 227 ? 21.186 -13.099 -19.585 1.00 50.50 227 LEU A C 1
ATOM 1829 O O . LEU A 1 227 ? 22.052 -13.729 -18.981 1.00 50.50 227 LEU A O 1
ATOM 1833 N N . GLY A 1 228 ? 20.133 -12.582 -18.938 1.00 53.69 228 GLY A N 1
ATOM 1834 C CA . GLY A 1 228 ? 19.896 -12.857 -17.515 1.00 53.69 228 GLY A CA 1
ATOM 1835 C C . GLY A 1 228 ? 20.755 -12.050 -16.546 1.00 53.69 228 GLY A C 1
ATOM 1836 O O . GLY A 1 228 ? 21.259 -12.610 -15.585 1.00 53.69 228 GLY A O 1
ATOM 1837 N N . GLU A 1 229 ? 20.967 -10.758 -16.765 1.00 61.38 229 GLU A N 1
ATOM 1838 C CA . GLU A 1 229 ? 21.799 -9.965 -15.850 1.00 61.38 229 GLU A CA 1
ATOM 1839 C C . GLU A 1 229 ? 21.094 -8.676 -15.443 1.00 61.38 229 GLU A C 1
ATOM 1841 O O . GLU A 1 229 ? 21.044 -7.760 -16.247 1.00 61.38 229 GLU A O 1
ATOM 1846 N N . LEU A 1 230 ? 20.598 -8.537 -14.206 1.00 59.78 230 LEU A N 1
ATOM 1847 C CA . LEU A 1 230 ? 20.060 -7.229 -13.813 1.00 59.78 230 LEU A CA 1
ATOM 1848 C C . LEU A 1 230 ? 21.168 -6.166 -13.877 1.00 59.78 230 LEU A C 1
ATOM 1850 O O . LEU A 1 230 ? 22.075 -6.213 -13.049 1.00 59.78 230 LEU A O 1
ATOM 1854 N N . ARG A 1 231 ? 21.074 -5.200 -14.794 1.00 67.19 231 ARG A N 1
ATOM 1855 C CA . ARG A 1 231 ? 22.023 -4.087 -14.907 1.00 67.19 231 ARG A CA 1
ATOM 1856 C C . ARG A 1 231 ? 21.389 -2.789 -14.484 1.00 67.19 231 ARG A C 1
ATOM 1858 O O . ARG A 1 231 ? 20.367 -2.421 -15.044 1.00 67.19 231 ARG A O 1
ATOM 1865 N N . ALA A 1 232 ? 22.030 -2.093 -13.549 1.00 64.38 232 ALA A N 1
ATOM 1866 C CA . ALA A 1 232 ? 21.795 -0.672 -13.337 1.00 64.38 232 ALA A CA 1
ATOM 1867 C C . ALA A 1 232 ? 22.618 0.121 -14.369 1.00 64.38 232 ALA A C 1
ATOM 1869 O O . ALA A 1 232 ? 23.841 0.109 -14.281 1.00 64.38 232 ALA A O 1
ATOM 1870 N N . GLU A 1 233 ? 22.006 0.766 -15.360 1.00 68.19 233 GLU A N 1
ATOM 1871 C CA . GLU A 1 233 ? 22.736 1.487 -16.416 1.00 68.19 233 GLU A CA 1
ATOM 1872 C C . GLU A 1 233 ? 22.551 2.999 -16.336 1.00 68.19 233 GLU A C 1
ATOM 1874 O O . GLU A 1 233 ? 21.451 3.494 -16.091 1.00 68.19 233 GLU A O 1
ATOM 1879 N N . HIS A 1 234 ? 23.637 3.732 -16.591 1.00 67.06 234 HIS A N 1
ATOM 1880 C CA . HIS A 1 234 ? 23.600 5.168 -16.842 1.00 67.06 234 HIS A CA 1
ATOM 1881 C C . HIS A 1 234 ? 23.673 5.444 -18.350 1.00 67.06 234 HIS A C 1
ATOM 1883 O O . HIS A 1 234 ? 24.713 5.263 -18.989 1.00 67.06 234 HIS A O 1
ATOM 1889 N N . MET A 1 235 ? 22.571 5.911 -18.935 1.00 65.94 235 MET A N 1
ATOM 1890 C CA . MET A 1 235 ? 22.443 6.054 -20.393 1.00 65.94 235 MET A CA 1
ATOM 1891 C C . MET A 1 235 ? 23.233 7.221 -21.006 1.00 65.94 235 MET A C 1
ATOM 1893 O O . MET A 1 235 ? 23.413 7.256 -22.220 1.00 65.94 235 MET A O 1
ATOM 1897 N N . SER A 1 236 ? 23.778 8.157 -20.214 1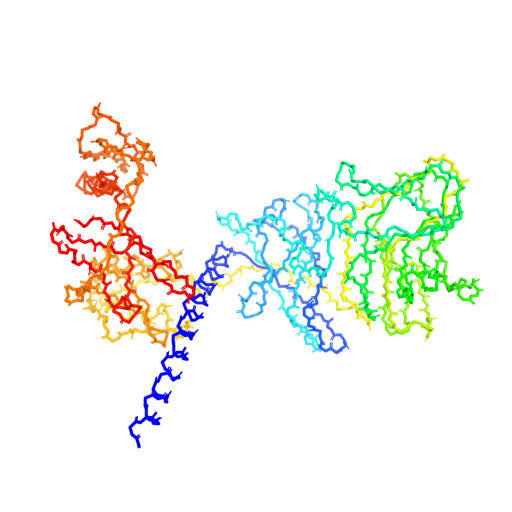.00 60.72 236 SER A N 1
ATOM 1898 C CA . SER A 1 236 ? 24.678 9.190 -20.768 1.00 60.72 236 SER A CA 1
ATOM 1899 C C . SER A 1 236 ? 26.078 8.652 -21.129 1.00 60.72 236 SER A C 1
ATOM 1901 O O . SER A 1 236 ? 26.944 9.426 -21.541 1.00 60.72 236 SER A O 1
ATOM 1903 N N . GLY A 1 237 ? 26.314 7.341 -21.005 1.00 61.59 237 GLY A N 1
ATOM 1904 C CA . GLY A 1 237 ? 27.573 6.701 -21.393 1.00 61.59 237 GLY A CA 1
ATOM 1905 C C . GLY A 1 237 ? 27.576 5.169 -21.391 1.00 61.59 237 GLY A C 1
ATOM 1906 O O . GLY A 1 237 ? 28.659 4.603 -21.497 1.00 61.59 237 GLY A O 1
ATOM 1907 N N . TYR A 1 238 ? 26.411 4.514 -21.261 1.00 69.62 238 TYR A N 1
ATOM 1908 C CA . TYR A 1 238 ? 26.243 3.054 -21.153 1.00 69.62 238 TYR A CA 1
ATOM 1909 C C . TYR A 1 238 ? 27.252 2.402 -20.199 1.00 69.62 238 TYR A C 1
ATOM 1911 O O . TYR A 1 238 ? 28.067 1.567 -20.591 1.00 69.62 238 TYR A O 1
ATOM 1919 N N . SER A 1 239 ? 27.222 2.806 -18.929 1.00 76.00 239 SER A N 1
ATOM 1920 C CA . SER A 1 239 ? 28.018 2.150 -17.891 1.00 76.00 239 SER A CA 1
ATOM 1921 C C . SER A 1 239 ? 27.132 1.309 -16.985 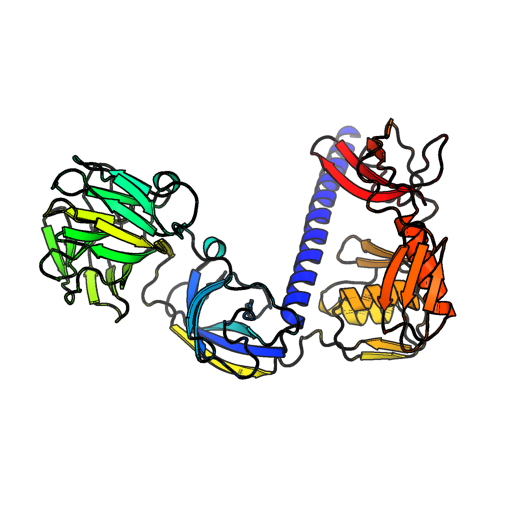1.00 76.00 239 SER A C 1
ATOM 1923 O O . SER A 1 239 ? 26.202 1.838 -16.371 1.00 76.00 239 SER A O 1
ATOM 1925 N N . THR A 1 240 ? 27.464 0.028 -16.856 1.00 79.19 240 THR A N 1
ATOM 1926 C CA . THR A 1 240 ? 26.894 -0.856 -15.838 1.00 79.19 240 THR A CA 1
ATOM 1927 C C . THR A 1 240 ? 27.399 -0.447 -14.455 1.00 79.19 240 THR A C 1
ATOM 1929 O O . THR A 1 240 ? 28.602 -0.426 -14.200 1.00 79.19 240 THR A O 1
ATOM 1932 N N . VAL A 1 241 ? 26.469 -0.119 -13.566 1.00 72.75 241 VAL A N 1
ATOM 1933 C CA . VAL A 1 241 ? 26.699 0.245 -12.165 1.00 72.75 241 VAL A CA 1
ATOM 1934 C C . VAL A 1 241 ? 26.800 -1.016 -11.300 1.00 72.75 241 VAL A C 1
ATOM 1936 O O . VAL A 1 241 ? 27.683 -1.109 -10.452 1.00 72.75 241 VAL A O 1
ATOM 1939 N N . CYS A 1 242 ? 25.931 -2.004 -11.534 1.00 72.19 242 CYS A N 1
ATOM 1940 C CA . CYS A 1 242 ? 25.940 -3.302 -10.857 1.00 72.19 242 CYS A CA 1
ATOM 1941 C C . CYS A 1 242 ? 25.239 -4.387 -11.688 1.00 72.19 242 CYS A C 1
ATOM 1943 O O . CYS A 1 242 ? 24.434 -4.052 -12.554 1.00 72.19 242 CYS A O 1
ATOM 1945 N N . SER A 1 243 ? 25.560 -5.659 -11.412 1.00 72.31 243 SER A N 1
ATOM 1946 C CA . SER A 1 243 ? 25.052 -6.860 -12.096 1.00 72.31 243 SER A CA 1
ATOM 1947 C C . SER A 1 243 ? 24.399 -7.836 -11.102 1.00 72.31 243 SER A C 1
ATOM 1949 O O . SER A 1 243 ? 25.008 -8.132 -10.071 1.00 72.31 243 SER A O 1
ATOM 1951 N N . GLY A 1 244 ? 23.207 -8.355 -11.406 1.00 71.94 244 GLY A N 1
ATOM 1952 C CA . GLY A 1 244 ? 22.475 -9.338 -10.587 1.00 71.94 244 GLY A CA 1
ATOM 1953 C C . GLY A 1 244 ? 22.412 -10.759 -11.181 1.00 71.94 244 GLY A C 1
ATOM 1954 O O . GLY A 1 244 ? 23.013 -11.016 -12.224 1.00 71.94 244 GLY A O 1
ATOM 1955 N N . PRO A 1 245 ? 21.692 -11.694 -10.526 1.00 72.69 245 PRO A N 1
ATOM 1956 C CA . PRO A 1 245 ? 21.463 -13.047 -11.043 1.00 72.69 245 PRO A CA 1
ATOM 1957 C C . PRO A 1 245 ? 20.540 -13.055 -12.275 1.00 72.69 245 PRO A C 1
ATOM 1959 O O . PRO A 1 245 ? 19.880 -12.057 -12.574 1.00 72.69 245 PRO A O 1
ATOM 1962 N N . SER A 1 246 ? 20.481 -14.205 -12.955 1.00 74.31 246 SER A N 1
ATOM 1963 C CA . SER A 1 246 ? 19.584 -14.448 -14.085 1.00 74.31 246 SER A CA 1
ATOM 1964 C C . SER A 1 246 ? 18.201 -14.908 -13.663 1.00 74.31 246 SER A C 1
ATOM 1966 O O . SER A 1 246 ? 18.040 -15.647 -12.693 1.00 74.31 246 SER A O 1
ATOM 1968 N N . TYR A 1 247 ? 17.210 -14.494 -14.449 1.00 77.38 247 TYR A N 1
ATOM 1969 C CA . TYR A 1 247 ? 15.808 -14.848 -14.275 1.00 77.38 247 TYR A CA 1
ATOM 1970 C C . TYR A 1 247 ? 15.341 -15.740 -15.424 1.00 77.38 247 TYR A C 1
ATOM 1972 O O . TYR A 1 247 ? 15.952 -15.763 -16.497 1.00 77.38 247 TYR A O 1
ATOM 1980 N N . ALA A 1 248 ? 14.302 -16.530 -15.178 1.00 85.38 248 ALA A N 1
ATOM 1981 C CA . ALA A 1 248 ? 13.702 -17.409 -16.167 1.00 85.38 248 ALA A CA 1
ATOM 1982 C C . ALA A 1 248 ? 12.568 -16.682 -16.890 1.00 85.38 248 ALA A C 1
ATOM 1984 O O . ALA A 1 248 ? 11.726 -16.029 -16.276 1.00 85.38 248 ALA A O 1
ATOM 1985 N N . VAL A 1 249 ? 12.541 -16.791 -18.219 1.00 87.44 249 VAL A N 1
ATOM 1986 C CA . VAL A 1 249 ? 11.429 -16.266 -19.023 1.00 87.44 249 VAL A CA 1
ATOM 1987 C C . VAL A 1 249 ? 10.136 -16.997 -18.676 1.00 87.44 249 VAL A C 1
ATOM 1989 O O . VAL A 1 249 ? 10.139 -18.202 -18.433 1.00 87.44 249 VAL A O 1
ATOM 1992 N N . ASN A 1 250 ? 9.024 -16.271 -18.738 1.00 91.19 250 ASN A N 1
ATOM 1993 C CA . ASN A 1 250 ? 7.661 -16.701 -18.419 1.00 91.19 250 ASN A CA 1
ATOM 1994 C C . ASN A 1 250 ? 7.338 -16.917 -16.931 1.00 91.19 250 ASN A C 1
ATOM 1996 O O . ASN A 1 250 ? 6.208 -17.312 -16.638 1.00 91.19 250 ASN A O 1
ATOM 2000 N N . ASP A 1 251 ? 8.248 -16.583 -16.017 1.00 92.25 251 ASP A N 1
ATOM 2001 C CA . ASP A 1 251 ? 7.970 -16.544 -14.580 1.00 92.25 251 ASP A CA 1
ATOM 2002 C C . ASP A 1 251 ? 7.664 -15.112 -14.112 1.00 92.25 251 ASP A C 1
ATOM 2004 O O . ASP A 1 251 ? 8.144 -14.131 -14.687 1.00 92.25 251 ASP A O 1
ATOM 2008 N N . TRP A 1 252 ? 6.820 -15.002 -13.085 1.00 93.25 252 TRP A N 1
ATOM 2009 C CA . TRP A 1 252 ? 6.521 -13.738 -12.411 1.00 93.25 252 TRP A CA 1
ATOM 2010 C C . TRP A 1 252 ? 7.535 -13.469 -11.308 1.00 93.25 252 TRP A C 1
ATOM 2012 O O . TRP A 1 252 ? 7.880 -14.376 -10.554 1.00 93.25 252 TRP A O 1
ATOM 2022 N N . TYR A 1 253 ? 7.947 -12.211 -11.200 1.00 91.06 253 TYR A N 1
ATOM 2023 C CA . TYR A 1 253 ? 8.879 -11.743 -10.184 1.00 91.06 253 TYR A CA 1
ATOM 2024 C C . TYR A 1 253 ? 8.437 -10.397 -9.618 1.00 91.06 253 TYR A C 1
ATOM 2026 O O . TYR A 1 253 ? 8.025 -9.520 -10.378 1.00 91.06 253 TYR A O 1
ATOM 2034 N N . LYS A 1 254 ? 8.619 -10.186 -8.312 1.00 92.56 254 LYS A N 1
ATOM 2035 C CA . LYS A 1 254 ? 8.519 -8.854 -7.697 1.00 92.56 254 LYS A CA 1
ATOM 2036 C C . LYS A 1 254 ? 9.822 -8.091 -7.869 1.00 92.56 254 LYS A C 1
ATOM 2038 O O . LYS A 1 254 ? 10.869 -8.468 -7.330 1.00 92.56 254 LYS A O 1
ATOM 2043 N N . TRP A 1 255 ? 9.763 -6.999 -8.615 1.00 90.44 255 TRP A N 1
ATOM 2044 C CA . TRP A 1 255 ? 10.902 -6.137 -8.892 1.00 90.44 255 TRP A CA 1
ATOM 2045 C C . TRP A 1 255 ? 10.735 -4.793 -8.209 1.00 90.44 255 TRP A C 1
ATOM 2047 O O . TRP A 1 255 ? 9.647 -4.229 -8.144 1.00 90.44 255 TRP A O 1
ATOM 2057 N N . SER A 1 256 ? 11.847 -4.253 -7.722 1.00 93.19 256 SER A N 1
ATOM 2058 C CA . SER A 1 256 ? 11.888 -2.939 -7.101 1.00 93.19 256 SER A CA 1
ATOM 2059 C C . SER A 1 256 ? 13.152 -2.206 -7.530 1.00 93.19 256 SER A C 1
ATOM 2061 O O . SER A 1 256 ? 14.258 -2.701 -7.318 1.00 93.19 256 SER A O 1
ATOM 2063 N N . PHE A 1 257 ? 13.011 -0.983 -8.037 1.00 93.00 257 PHE A N 1
ATOM 2064 C CA . PHE A 1 257 ? 14.136 -0.081 -8.261 1.00 93.00 257 PHE A CA 1
ATOM 2065 C C . PHE A 1 257 ? 14.025 1.130 -7.337 1.00 93.00 257 PHE A C 1
ATOM 2067 O O . PHE A 1 257 ? 13.082 1.920 -7.418 1.00 93.00 257 PHE A O 1
ATOM 2074 N N . ARG A 1 258 ? 14.982 1.239 -6.415 1.00 94.06 258 ARG A N 1
ATOM 2075 C CA . ARG A 1 258 ? 14.966 2.197 -5.311 1.00 94.06 258 ARG A CA 1
ATOM 2076 C C . ARG A 1 258 ? 16.041 3.242 -5.506 1.00 94.06 258 ARG A C 1
ATOM 2078 O O . ARG A 1 258 ? 17.160 2.923 -5.904 1.00 94.06 258 ARG A O 1
ATOM 2085 N N . VAL A 1 259 ? 15.706 4.482 -5.181 1.00 93.31 259 VAL A N 1
ATOM 2086 C CA . VAL A 1 259 ? 16.625 5.605 -5.286 1.00 93.31 259 VAL A CA 1
ATOM 2087 C C . VAL A 1 259 ? 16.521 6.511 -4.061 1.00 93.31 259 VAL A C 1
ATOM 2089 O O . VAL A 1 259 ? 15.427 6.913 -3.669 1.00 93.31 259 VAL A O 1
ATOM 2092 N N . CYS A 1 260 ? 17.657 6.834 -3.439 1.00 94.19 260 CYS A N 1
ATOM 2093 C CA . CYS A 1 260 ? 17.736 7.732 -2.285 1.00 94.19 260 CYS A CA 1
ATOM 2094 C C . CYS A 1 260 ? 19.049 8.521 -2.301 1.00 94.19 260 CYS A C 1
ATOM 2096 O O . CYS A 1 260 ? 20.134 7.957 -2.201 1.00 94.19 260 CYS A O 1
ATOM 2098 N N . GLY A 1 261 ? 18.975 9.850 -2.404 1.00 93.00 261 GLY A N 1
ATOM 2099 C CA . GLY A 1 261 ? 20.179 10.671 -2.544 1.00 93.00 261 GLY A CA 1
ATOM 2100 C C . GLY A 1 261 ? 20.906 10.328 -3.843 1.00 93.00 261 GLY A C 1
ATOM 2101 O O . GLY A 1 261 ? 20.312 10.469 -4.906 1.00 93.00 261 GLY A O 1
ATOM 2102 N N . GLN A 1 262 ? 22.159 9.885 -3.776 1.00 90.69 262 GLN A N 1
ATOM 2103 C CA . GLN A 1 262 ? 22.890 9.370 -4.943 1.00 90.69 262 GLN A CA 1
ATOM 2104 C C . GLN A 1 262 ? 22.804 7.847 -5.066 1.00 90.69 262 GLN A C 1
ATOM 2106 O O . GLN A 1 262 ? 23.232 7.300 -6.074 1.00 90.69 262 GLN A O 1
ATOM 2111 N N . GLU A 1 263 ? 22.252 7.159 -4.070 1.00 91.81 263 GLU A N 1
ATOM 2112 C CA . GLU A 1 263 ? 22.242 5.705 -4.039 1.00 91.81 263 GLU A CA 1
ATOM 2113 C C . GLU A 1 263 ? 21.089 5.123 -4.859 1.00 91.81 263 GLU A C 1
ATOM 2115 O O . GLU A 1 263 ? 19.953 5.607 -4.816 1.00 91.81 263 GLU A O 1
ATOM 2120 N N . LEU A 1 264 ? 21.410 4.058 -5.586 1.00 89.62 264 LEU A N 1
ATOM 2121 C CA . LEU A 1 264 ? 20.540 3.276 -6.449 1.00 89.62 264 LEU A CA 1
ATOM 2122 C C . LEU A 1 264 ? 20.594 1.819 -5.997 1.00 89.62 264 LEU A C 1
ATOM 2124 O O . LEU A 1 264 ? 21.682 1.276 -5.804 1.00 89.62 264 LEU A O 1
ATOM 2128 N N . GLN A 1 265 ? 19.437 1.170 -5.867 1.00 90.25 265 GLN A N 1
ATOM 2129 C CA . GLN A 1 265 ? 19.352 -0.245 -5.509 1.00 90.25 265 GLN A CA 1
ATOM 2130 C C . GLN A 1 265 ? 18.335 -0.978 -6.382 1.00 90.25 265 GLN A C 1
ATOM 2132 O O . GLN A 1 265 ? 17.141 -0.678 -6.347 1.00 90.25 265 GLN A O 1
ATOM 2137 N N . GLY A 1 266 ? 18.814 -1.970 -7.130 1.00 88.19 266 GLY A N 1
ATOM 2138 C CA . GLY A 1 266 ? 17.978 -2.996 -7.739 1.00 88.19 266 GLY A CA 1
ATOM 2139 C C . GLY A 1 266 ? 17.667 -4.067 -6.699 1.00 88.19 266 GLY A C 1
ATOM 2140 O O . GLY A 1 266 ? 18.576 -4.639 -6.090 1.00 88.19 266 GLY A O 1
ATOM 2141 N N . VAL A 1 267 ? 16.385 -4.324 -6.476 1.00 87.69 267 VAL A N 1
ATOM 2142 C CA . VAL A 1 267 ? 15.889 -5.253 -5.460 1.00 87.69 267 VAL A CA 1
ATOM 2143 C C . VAL A 1 267 ? 14.955 -6.260 -6.113 1.00 87.69 267 VAL A C 1
ATOM 2145 O O . VAL A 1 267 ? 14.106 -5.908 -6.930 1.00 87.69 267 VAL A O 1
ATOM 2148 N N . HIS A 1 268 ? 15.142 -7.515 -5.732 1.00 84.62 268 HIS A N 1
ATOM 2149 C CA . HIS A 1 268 ? 14.330 -8.658 -6.120 1.00 84.62 268 HIS A CA 1
ATOM 2150 C C . HIS A 1 268 ? 13.694 -9.278 -4.866 1.00 84.62 268 HIS A C 1
ATOM 2152 O O . HIS A 1 268 ? 14.065 -8.922 -3.747 1.00 84.62 268 HIS A O 1
ATOM 2158 N N . GLU A 1 269 ? 12.790 -10.244 -5.025 1.00 80.31 269 GLU A N 1
ATOM 2159 C CA . GLU A 1 269 ? 12.187 -11.015 -3.922 1.00 80.31 269 GLU A CA 1
ATOM 2160 C C . GLU A 1 269 ? 13.223 -11.597 -2.947 1.00 80.31 269 GLU A C 1
ATOM 2162 O O . GLU A 1 269 ? 12.988 -11.698 -1.747 1.00 80.31 269 GLU A O 1
ATOM 2167 N N . SER A 1 270 ? 14.409 -11.939 -3.455 1.00 78.56 270 SER A N 1
ATOM 2168 C CA . SER A 1 270 ? 15.533 -12.457 -2.670 1.00 78.56 270 SER A CA 1
ATOM 2169 C C . SER A 1 270 ? 16.337 -11.379 -1.925 1.00 78.56 270 SER A C 1
ATOM 2171 O O . SER A 1 270 ? 17.308 -11.709 -1.245 1.00 78.56 270 SER A O 1
ATOM 2173 N N . GLY A 1 271 ? 15.978 -10.101 -2.066 1.00 85.56 271 GLY A N 1
ATOM 2174 C CA . GLY A 1 271 ? 16.649 -8.951 -1.463 1.00 85.56 271 GLY A CA 1
ATOM 2175 C C . GLY A 1 271 ? 17.375 -8.053 -2.469 1.00 85.56 271 GLY A C 1
ATOM 2176 O O . GLY A 1 271 ? 17.125 -8.087 -3.675 1.00 85.56 271 GLY A O 1
ATOM 2177 N N . VAL A 1 272 ? 18.272 -7.202 -1.958 1.00 87.25 272 VAL A N 1
ATOM 2178 C CA . VAL A 1 272 ? 19.083 -6.293 -2.786 1.00 87.25 272 VAL A CA 1
ATOM 2179 C C . VAL A 1 272 ? 20.036 -7.120 -3.642 1.00 87.25 272 VAL A C 1
ATOM 2181 O O . VAL A 1 272 ? 20.911 -7.809 -3.121 1.00 87.25 272 VAL A O 1
ATOM 2184 N N . ILE A 1 273 ? 19.863 -7.045 -4.957 1.00 84.12 273 ILE A N 1
ATOM 2185 C CA . ILE A 1 273 ? 20.677 -7.785 -5.928 1.00 84.12 273 ILE A CA 1
ATOM 2186 C C . ILE A 1 273 ? 21.813 -6.939 -6.485 1.00 84.12 273 ILE A C 1
ATOM 2188 O O . ILE A 1 273 ? 22.808 -7.481 -6.956 1.00 84.12 273 ILE A O 1
ATOM 2192 N N . CYS A 1 274 ? 21.666 -5.615 -6.455 1.00 81.31 274 CYS A N 1
ATOM 2193 C CA . CYS A 1 274 ? 22.636 -4.708 -7.036 1.00 81.31 274 CYS A CA 1
ATOM 2194 C C . CYS A 1 274 ? 22.479 -3.313 -6.410 1.00 81.31 274 CYS A C 1
ATOM 2196 O O . CYS A 1 274 ? 21.362 -2.847 -6.189 1.00 81.31 274 CYS A O 1
ATOM 2198 N N . SER A 1 275 ? 23.600 -2.666 -6.085 1.00 87.19 275 SER A N 1
ATOM 2199 C CA . SER A 1 275 ? 23.652 -1.314 -5.520 1.00 87.19 275 SER A CA 1
ATOM 2200 C C . SER A 1 275 ? 24.742 -0.485 -6.192 1.00 87.19 275 SER A C 1
ATOM 2202 O O . SER A 1 275 ? 25.798 -1.023 -6.531 1.00 87.19 275 SER A O 1
ATOM 2204 N N . GLY A 1 276 ? 24.538 0.822 -6.304 1.00 84.19 276 GLY A N 1
ATOM 2205 C CA . GLY A 1 276 ? 25.598 1.755 -6.671 1.00 84.19 276 GLY A CA 1
ATOM 2206 C C . GLY A 1 276 ? 25.202 3.208 -6.473 1.00 84.19 276 GLY A C 1
ATOM 2207 O O . GLY A 1 276 ? 24.138 3.502 -5.935 1.00 84.19 276 GLY A O 1
ATOM 2208 N N . GLU A 1 277 ? 26.069 4.118 -6.899 1.00 85.44 277 GLU A N 1
ATOM 2209 C CA . GLU A 1 277 ? 25.888 5.556 -6.714 1.00 85.44 277 GLU A CA 1
ATOM 2210 C C . GLU A 1 277 ? 25.907 6.281 -8.061 1.00 85.44 277 GLU A C 1
ATOM 2212 O O . GLU A 1 277 ? 26.716 5.963 -8.934 1.00 85.44 277 GLU A O 1
ATOM 2217 N N . SER A 1 278 ? 25.050 7.288 -8.227 1.00 75.25 278 SER A N 1
ATOM 2218 C CA . SER A 1 278 ? 25.191 8.271 -9.299 1.00 75.25 278 SER A CA 1
ATOM 2219 C C . SER A 1 278 ? 24.636 9.647 -8.914 1.00 75.25 278 SER A C 1
ATOM 2221 O O . SER A 1 278 ? 23.632 9.786 -8.210 1.00 75.25 278 SER A O 1
ATOM 2223 N N . GLY A 1 279 ? 25.335 10.689 -9.370 1.00 74.69 279 GLY A N 1
ATOM 2224 C CA . GLY A 1 279 ? 25.037 12.093 -9.094 1.00 74.69 279 GLY A CA 1
ATOM 2225 C C . GLY A 1 279 ? 24.359 12.842 -10.241 1.00 74.69 279 GLY A C 1
ATOM 2226 O O . GLY A 1 279 ? 24.116 14.037 -10.092 1.00 74.69 279 GLY A O 1
ATOM 2227 N N . ASP A 1 280 ? 24.069 12.173 -11.358 1.00 78.50 280 ASP A N 1
ATOM 2228 C CA . ASP A 1 280 ? 23.702 12.847 -12.610 1.00 78.50 280 ASP A CA 1
ATOM 2229 C C . ASP A 1 280 ? 22.245 13.334 -12.612 1.00 78.50 280 ASP A C 1
ATOM 2231 O O . ASP A 1 280 ? 21.949 14.439 -13.067 1.00 78.50 280 ASP A O 1
ATOM 2235 N N . PHE A 1 281 ? 21.338 12.558 -12.008 1.00 84.00 281 PHE A N 1
ATOM 2236 C CA . PHE A 1 281 ? 19.918 12.905 -11.902 1.00 84.00 281 PHE A CA 1
ATOM 2237 C C . PHE A 1 281 ? 19.464 12.974 -10.444 1.00 84.00 281 PHE A C 1
ATOM 2239 O O . PHE A 1 281 ? 19.428 11.963 -9.738 1.00 84.00 281 PHE A O 1
ATOM 2246 N N . GLY A 1 282 ? 19.084 14.175 -9.994 1.00 87.44 282 GLY A N 1
ATOM 2247 C CA . GLY A 1 282 ? 18.542 14.410 -8.649 1.00 87.44 282 GLY A CA 1
ATOM 2248 C C . GLY A 1 282 ? 17.042 14.127 -8.521 1.00 87.44 282 GLY A C 1
ATOM 2249 O O . GLY A 1 282 ? 16.569 13.844 -7.424 1.00 87.44 282 GLY A O 1
ATOM 2250 N N . GLN A 1 283 ? 16.301 14.180 -9.631 1.00 91.75 283 GLN A N 1
ATOM 2251 C CA . GLN A 1 283 ? 14.867 13.898 -9.703 1.00 91.75 283 GLN A CA 1
ATOM 2252 C C . GLN A 1 283 ? 14.479 13.386 -11.092 1.00 91.75 283 GLN A C 1
ATOM 2254 O O . GLN A 1 283 ? 15.203 13.636 -12.054 1.00 91.75 283 GLN A O 1
ATOM 2259 N N . GLY A 1 284 ? 13.320 12.742 -11.217 1.00 93.12 284 GLY A N 1
ATOM 2260 C CA . GLY A 1 284 ? 12.746 12.448 -12.528 1.00 93.12 284 GLY A CA 1
ATOM 2261 C C . GLY A 1 284 ? 11.647 11.394 -12.519 1.00 93.12 284 GLY A C 1
ATOM 2262 O O . GLY A 1 284 ? 11.274 10.861 -11.467 1.00 93.12 284 GLY A O 1
ATOM 2263 N N . TYR A 1 285 ? 11.165 11.094 -13.723 1.00 94.81 285 TYR A N 1
ATOM 2264 C CA . TYR A 1 285 ? 10.106 10.121 -13.990 1.00 94.81 285 TYR A CA 1
ATOM 2265 C C . TYR A 1 285 ? 10.570 8.681 -13.754 1.00 94.81 285 TYR A C 1
ATOM 2267 O O . TYR A 1 285 ? 11.771 8.400 -13.695 1.00 94.81 285 TYR A O 1
ATOM 2275 N N . CYS A 1 286 ? 9.610 7.762 -13.685 1.00 95.69 286 CYS A N 1
ATOM 2276 C CA . CYS A 1 286 ? 9.858 6.330 -13.562 1.00 95.69 286 CYS A CA 1
ATOM 2277 C C . CYS A 1 286 ? 8.905 5.510 -14.442 1.00 95.69 286 CYS A C 1
ATOM 2279 O O . CYS A 1 286 ? 7.911 6.036 -14.954 1.00 95.69 286 CYS A O 1
ATOM 2281 N N . GLY A 1 287 ? 9.230 4.238 -14.649 1.00 95.69 287 GLY A N 1
ATOM 2282 C CA . GLY A 1 287 ? 8.420 3.318 -15.441 1.00 95.69 287 GLY A CA 1
ATOM 2283 C C . GLY A 1 287 ? 9.220 2.126 -15.941 1.00 95.69 287 GLY A C 1
ATOM 2284 O O . GLY A 1 287 ? 10.132 1.668 -15.259 1.00 95.69 287 GLY A O 1
ATOM 2285 N N . PHE A 1 288 ? 8.891 1.648 -17.138 1.00 93.75 288 PHE A N 1
ATOM 2286 C CA . PHE A 1 288 ? 9.474 0.463 -17.758 1.00 93.75 288 PHE A CA 1
ATOM 2287 C C . PHE A 1 288 ? 10.304 0.824 -18.990 1.00 93.75 288 PHE A C 1
ATOM 2289 O O . PHE A 1 288 ? 9.902 1.664 -19.800 1.00 93.75 288 PHE A O 1
ATOM 2296 N N . VAL A 1 289 ? 11.460 0.183 -19.131 1.00 90.38 289 VAL A N 1
ATOM 2297 C CA . VAL A 1 289 ? 12.296 0.215 -20.337 1.00 90.38 289 VAL A CA 1
ATOM 2298 C C . VAL A 1 289 ? 12.264 -1.148 -20.996 1.00 90.38 289 VAL A C 1
ATOM 2300 O O . VAL A 1 289 ? 12.238 -2.168 -20.310 1.00 90.38 289 VAL A O 1
ATOM 2303 N N . LEU A 1 290 ? 12.206 -1.157 -22.319 1.00 89.69 290 LEU A N 1
ATOM 2304 C CA . LEU A 1 290 ? 11.929 -2.355 -23.092 1.00 89.69 290 LEU A CA 1
ATOM 2305 C C . LEU A 1 290 ? 12.702 -2.319 -24.409 1.00 89.69 290 LEU A C 1
ATOM 2307 O O . LEU A 1 290 ? 12.758 -1.268 -25.042 1.00 89.69 290 LEU A O 1
ATOM 2311 N N . GLN A 1 291 ? 13.235 -3.450 -24.852 1.00 88.75 291 GLN A N 1
ATOM 2312 C CA . GLN A 1 291 ? 13.829 -3.638 -26.172 1.00 88.75 291 GLN A CA 1
ATOM 2313 C C . GLN A 1 291 ? 13.568 -5.079 -26.642 1.00 88.75 291 GLN A C 1
ATOM 2315 O O . GLN A 1 291 ? 14.290 -5.994 -26.248 1.00 88.75 291 GLN A O 1
ATOM 2320 N N . PRO A 1 292 ? 12.528 -5.324 -27.455 1.00 89.25 292 PRO A N 1
ATOM 2321 C CA . PRO A 1 292 ? 12.248 -6.662 -27.964 1.00 89.25 292 PRO A CA 1
ATOM 2322 C C . PRO A 1 292 ? 13.294 -7.094 -29.001 1.00 89.25 292 PRO A C 1
ATOM 2324 O O . PRO A 1 292 ? 13.569 -6.365 -29.956 1.00 89.25 292 PRO A O 1
ATOM 2327 N N . HIS A 1 293 ? 13.846 -8.300 -28.849 1.00 88.75 293 HIS A N 1
ATOM 2328 C CA . HIS A 1 293 ? 14.764 -8.901 -29.825 1.00 88.75 293 HIS A CA 1
ATOM 2329 C C . HIS A 1 293 ? 14.041 -9.747 -30.872 1.00 88.75 293 HIS A C 1
ATOM 2331 O O . HIS A 1 293 ? 14.569 -9.983 -31.961 1.00 88.75 293 HIS A O 1
ATOM 2337 N N . GLU A 1 294 ? 12.819 -10.172 -30.565 1.00 88.50 294 GLU A N 1
ATOM 2338 C CA . GLU A 1 294 ? 11.976 -10.943 -31.464 1.00 88.50 294 GLU A CA 1
ATOM 2339 C C . GLU A 1 294 ? 10.547 -10.398 -31.547 1.00 88.50 294 GLU A C 1
ATOM 2341 O O . GLU A 1 294 ? 10.028 -9.743 -30.640 1.00 88.50 294 GLU A O 1
ATOM 2346 N N . LEU A 1 295 ? 9.890 -10.707 -32.666 1.00 87.50 295 LEU A N 1
ATOM 2347 C CA . LEU A 1 295 ? 8.463 -10.464 -32.842 1.00 87.50 295 LEU A CA 1
ATOM 2348 C C . LEU A 1 295 ? 7.668 -11.375 -31.907 1.00 87.50 295 LEU A C 1
ATOM 2350 O O . LEU A 1 295 ? 7.821 -12.594 -31.945 1.00 87.50 295 LEU A O 1
ATOM 2354 N N . GLY A 1 296 ? 6.769 -10.783 -31.125 1.00 88.38 296 GLY A N 1
ATOM 2355 C CA . GLY A 1 296 ? 5.914 -11.518 -30.192 1.00 88.38 296 GLY A CA 1
ATOM 2356 C C . GLY A 1 296 ? 6.456 -11.612 -28.768 1.00 88.38 296 GLY A C 1
ATOM 2357 O O . GLY A 1 296 ? 5.782 -12.205 -27.929 1.00 88.38 296 GLY A O 1
ATOM 2358 N N . ALA A 1 297 ? 7.606 -10.999 -28.473 1.00 91.25 297 ALA A N 1
ATOM 2359 C CA . ALA A 1 297 ? 8.026 -10.787 -27.097 1.00 91.25 297 ALA A CA 1
ATOM 2360 C C . ALA A 1 297 ? 7.020 -9.853 -26.381 1.00 91.25 297 ALA A C 1
ATOM 2362 O O . ALA A 1 297 ? 6.535 -8.882 -26.967 1.00 91.25 297 ALA A O 1
ATOM 2363 N N . VAL A 1 298 ? 6.664 -10.155 -25.130 1.00 94.00 298 VAL A N 1
ATOM 2364 C CA . VAL A 1 298 ? 5.674 -9.415 -24.326 1.00 94.00 298 VAL A CA 1
ATOM 2365 C C . VAL A 1 298 ? 6.178 -9.200 -22.898 1.00 94.00 298 VAL A C 1
ATOM 2367 O O . VAL A 1 298 ? 6.625 -10.149 -22.254 1.00 94.00 298 VAL A O 1
ATOM 2370 N N . LEU A 1 299 ? 6.051 -7.973 -22.383 1.00 94.88 299 LEU A N 1
ATOM 2371 C CA . LEU A 1 299 ? 6.168 -7.703 -20.948 1.00 94.88 299 LEU A CA 1
ATOM 2372 C C . LEU A 1 299 ? 4.767 -7.707 -20.335 1.00 94.88 299 LEU A C 1
ATOM 2374 O O . LEU A 1 299 ? 3.875 -6.995 -20.791 1.00 94.88 299 LEU A O 1
ATOM 2378 N N . TRP A 1 300 ? 4.598 -8.494 -19.284 1.00 96.56 300 TRP A N 1
ATOM 2379 C CA . TRP A 1 300 ? 3.433 -8.479 -18.415 1.00 96.56 300 TRP A CA 1
ATOM 2380 C C . TRP A 1 300 ? 3.799 -7.774 -17.117 1.00 96.56 300 TRP A C 1
ATOM 2382 O O . TRP A 1 300 ? 4.857 -8.056 -16.554 1.00 96.56 300 TRP A O 1
ATOM 2392 N N . VAL A 1 301 ? 2.935 -6.878 -16.655 1.00 96.75 301 VAL A N 1
ATOM 2393 C CA . VAL A 1 301 ? 3.124 -6.120 -15.419 1.00 96.75 301 VAL A CA 1
ATOM 2394 C C . VAL A 1 301 ? 1.843 -6.141 -14.597 1.00 96.75 301 VAL A C 1
ATOM 2396 O O . VAL A 1 301 ? 0.750 -6.061 -15.152 1.00 96.75 301 VAL A O 1
ATOM 2399 N N . ASP A 1 302 ? 1.988 -6.231 -13.283 1.00 96.44 302 ASP A N 1
ATOM 2400 C CA . ASP A 1 302 ? 0.897 -6.147 -12.318 1.00 96.44 302 ASP A CA 1
ATOM 2401 C C . ASP A 1 302 ? 1.364 -5.398 -11.050 1.00 96.44 302 ASP A C 1
ATOM 2403 O O . ASP A 1 302 ? 2.567 -5.213 -10.832 1.00 96.44 302 ASP A O 1
ATOM 2407 N N . ARG A 1 303 ? 0.416 -4.925 -10.234 1.00 95.31 303 ARG A N 1
ATOM 2408 C CA . ARG A 1 303 ? 0.623 -4.284 -8.921 1.00 95.31 303 ARG A CA 1
ATOM 2409 C C . ARG A 1 303 ? 1.720 -3.215 -8.928 1.00 95.31 303 ARG A C 1
ATOM 2411 O O . ARG A 1 303 ? 2.590 -3.184 -8.053 1.00 95.31 303 ARG A O 1
ATOM 2418 N N . VAL A 1 304 ? 1.676 -2.324 -9.923 1.00 97.06 304 VAL A N 1
ATOM 2419 C CA . VAL A 1 304 ? 2.649 -1.232 -10.065 1.00 97.06 304 VAL A CA 1
ATOM 2420 C C . VAL A 1 304 ? 2.423 -0.227 -8.953 1.00 97.06 304 VAL A C 1
ATOM 2422 O O . VAL A 1 304 ? 1.326 0.304 -8.805 1.00 97.06 304 VAL A O 1
ATOM 2425 N N . ARG A 1 305 ? 3.465 0.094 -8.195 1.00 97.19 305 ARG A N 1
ATOM 2426 C CA . ARG A 1 305 ? 3.366 1.049 -7.096 1.00 97.19 305 ARG A CA 1
ATOM 2427 C C . ARG A 1 305 ? 4.605 1.904 -6.950 1.00 97.19 305 ARG A C 1
ATOM 2429 O O . ARG A 1 305 ? 5.722 1.490 -7.255 1.00 97.19 305 ARG A O 1
ATOM 2436 N N . ILE A 1 306 ? 4.393 3.117 -6.455 1.00 97.94 306 ILE A N 1
ATOM 2437 C C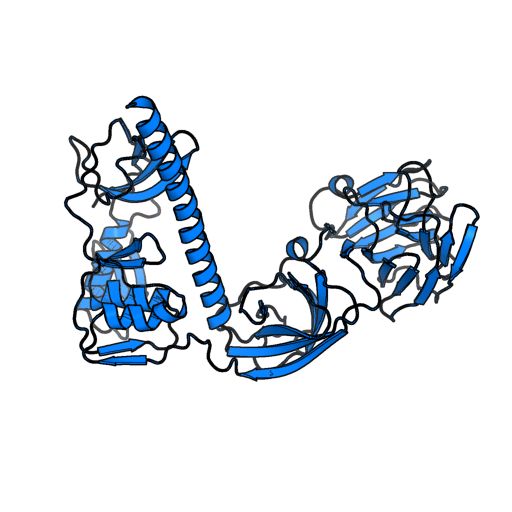A . ILE A 1 306 ? 5.468 4.054 -6.150 1.00 97.94 306 ILE A CA 1
ATOM 2438 C C . ILE A 1 306 ? 5.310 4.520 -4.717 1.00 97.94 306 ILE A C 1
ATOM 2440 O O . ILE A 1 306 ? 4.242 4.994 -4.331 1.00 97.94 306 ILE A O 1
ATOM 2444 N N . ARG A 1 307 ? 6.390 4.439 -3.941 1.00 97.25 307 ARG A N 1
ATOM 2445 C CA . ARG A 1 307 ? 6.408 4.870 -2.539 1.00 97.25 307 ARG A CA 1
ATOM 2446 C C . ARG A 1 307 ? 7.638 5.709 -2.204 1.00 97.25 307 ARG A C 1
ATOM 2448 O O . ARG A 1 307 ? 8.675 5.540 -2.848 1.00 97.25 307 ARG A O 1
ATOM 2455 N N . PRO A 1 308 ? 7.562 6.585 -1.186 1.00 96.94 308 PRO A N 1
ATOM 2456 C CA . PRO A 1 308 ? 8.747 7.228 -0.635 1.00 96.94 308 PRO A CA 1
ATOM 2457 C C . PRO A 1 308 ? 9.776 6.179 -0.202 1.00 96.94 308 PRO A C 1
ATOM 2459 O O . PRO A 1 308 ? 9.414 5.095 0.260 1.00 96.94 308 PRO A O 1
ATOM 2462 N N . TYR A 1 309 ? 11.057 6.514 -0.339 1.00 97.12 309 TYR A N 1
ATOM 2463 C CA . TYR A 1 309 ? 12.152 5.628 0.040 1.00 97.12 309 TYR A CA 1
ATOM 2464 C C . TYR A 1 309 ? 13.210 6.376 0.842 1.00 97.12 309 TYR A C 1
ATOM 2466 O O . TYR A 1 309 ? 13.586 7.499 0.498 1.00 97.12 309 TYR A O 1
ATOM 2474 N N . VAL A 1 310 ? 13.696 5.741 1.905 1.00 96.75 310 VAL A N 1
ATOM 2475 C CA . VAL A 1 310 ? 14.853 6.191 2.681 1.00 96.75 310 VAL A CA 1
ATOM 2476 C C . VAL A 1 310 ? 15.813 5.036 2.902 1.00 96.75 310 VAL A C 1
ATOM 2478 O O . VAL A 1 310 ? 15.412 3.875 2.867 1.00 96.75 310 VAL A O 1
ATOM 2481 N N . LEU A 1 311 ? 17.078 5.368 3.148 1.00 94.12 311 LEU A N 1
ATOM 2482 C CA . LEU A 1 311 ? 18.110 4.382 3.407 1.00 94.12 311 LEU A CA 1
ATOM 2483 C C . LEU A 1 311 ? 18.891 4.698 4.701 1.00 94.12 311 LEU A C 1
ATOM 2485 O O . LEU A 1 311 ? 19.368 5.827 4.849 1.00 94.12 311 LEU A O 1
ATOM 2489 N N . PRO A 1 312 ? 19.074 3.716 5.606 1.00 94.12 312 PRO A N 1
ATOM 2490 C CA . PRO A 1 312 ? 18.389 2.419 5.613 1.00 94.12 312 PRO A CA 1
ATOM 2491 C C . PRO A 1 312 ? 16.869 2.590 5.791 1.00 94.12 312 PRO A C 1
ATOM 2493 O O . PRO A 1 312 ? 16.422 3.581 6.371 1.00 94.12 312 PRO A O 1
ATOM 2496 N N . GLU A 1 313 ? 16.076 1.636 5.295 1.00 95.44 313 GLU A N 1
ATOM 2497 C CA . GLU A 1 313 ? 14.639 1.609 5.597 1.00 95.44 313 GLU A CA 1
ATOM 2498 C C . GLU A 1 313 ? 14.406 1.380 7.099 1.00 95.44 313 GLU A C 1
ATOM 2500 O O . GLU A 1 313 ? 15.237 0.736 7.754 1.00 95.44 313 GLU A O 1
ATOM 2505 N N . PRO A 1 314 ? 13.281 1.864 7.661 1.00 96.94 314 PRO A N 1
ATOM 2506 C CA . PRO A 1 314 ? 12.902 1.517 9.022 1.00 96.94 314 PRO A CA 1
ATOM 2507 C C . PRO A 1 314 ? 12.813 -0.003 9.204 1.00 96.94 314 PRO A C 1
ATOM 2509 O O . PRO A 1 314 ? 12.178 -0.688 8.402 1.00 96.94 314 PRO A O 1
ATOM 2512 N N . SER A 1 315 ? 13.415 -0.539 10.267 1.00 97.06 315 SER A N 1
ATOM 2513 C CA . SER A 1 315 ? 13.268 -1.959 10.590 1.00 97.06 315 SER A CA 1
ATOM 2514 C C . SER A 1 315 ? 11.947 -2.200 11.308 1.00 97.06 315 SER A C 1
ATOM 2516 O O . SER A 1 315 ? 11.578 -1.456 12.215 1.00 97.06 315 SER A O 1
ATOM 2518 N N . VAL A 1 316 ? 11.237 -3.257 10.921 1.00 96.81 316 VAL A N 1
ATOM 2519 C CA . VAL A 1 316 ? 9.923 -3.611 11.468 1.00 96.81 316 VAL A CA 1
ATOM 2520 C C . VAL A 1 316 ? 10.014 -4.964 12.162 1.00 96.81 316 VAL A C 1
ATOM 2522 O O . VAL A 1 316 ? 10.590 -5.912 11.632 1.00 96.81 316 VAL A O 1
ATOM 2525 N N . THR A 1 317 ? 9.482 -5.070 13.377 1.00 95.56 317 THR A N 1
ATOM 2526 C CA . THR A 1 317 ? 9.505 -6.308 14.165 1.00 95.56 317 THR A CA 1
ATOM 2527 C C . THR A 1 317 ? 8.201 -6.473 14.949 1.00 95.56 317 THR A C 1
ATOM 2529 O O . THR A 1 317 ? 7.967 -5.722 15.900 1.00 95.56 317 THR A O 1
ATOM 2532 N N . PRO A 1 318 ? 7.350 -7.453 14.601 1.00 90.31 318 PRO A N 1
ATOM 2533 C CA . PRO A 1 318 ? 6.227 -7.863 15.442 1.00 90.31 318 PRO A CA 1
ATOM 2534 C C . PRO A 1 318 ? 6.732 -8.471 16.761 1.00 90.31 318 PRO A C 1
ATOM 2536 O O . PRO A 1 318 ? 7.651 -9.288 16.760 1.00 90.31 318 PRO A O 1
ATOM 2539 N N . LEU A 1 319 ? 6.144 -8.084 17.893 1.00 85.19 319 LEU A N 1
ATOM 2540 C CA . LEU A 1 319 ? 6.597 -8.431 19.248 1.00 85.19 319 LEU A CA 1
ATOM 2541 C C . LEU A 1 319 ? 5.679 -9.435 19.972 1.00 85.19 319 LEU A C 1
ATOM 2543 O O . LEU A 1 319 ? 5.633 -9.452 21.201 1.00 85.19 319 LEU A O 1
ATOM 2547 N N . GLY A 1 320 ? 4.995 -10.302 19.224 1.00 80.00 320 GLY A N 1
ATOM 2548 C CA . GLY A 1 320 ? 4.038 -11.272 19.764 1.00 80.00 320 GLY A CA 1
ATOM 2549 C C . GLY A 1 320 ? 2.659 -10.669 20.038 1.00 80.00 320 GLY A C 1
ATOM 2550 O O . GLY A 1 320 ? 2.481 -9.446 20.047 1.00 80.00 320 GLY A O 1
ATOM 2551 N N . SER A 1 321 ? 1.676 -11.549 20.213 1.00 82.62 321 SER A N 1
ATOM 2552 C CA . SER A 1 321 ? 0.299 -11.175 20.521 1.00 82.62 321 SER A CA 1
ATOM 2553 C C . SER A 1 321 ? 0.062 -11.042 22.029 1.00 82.62 321 SER A C 1
ATOM 2555 O O . SER A 1 321 ? 0.629 -11.766 22.848 1.00 82.62 321 SER A O 1
ATOM 2557 N N . GLU A 1 322 ? -0.801 -10.104 22.398 1.00 84.69 322 GLU A N 1
ATOM 2558 C CA . GLU A 1 322 ? -1.380 -9.983 23.730 1.00 84.69 322 GLU A CA 1
ATOM 2559 C C . GLU A 1 322 ? -2.903 -9.883 23.615 1.00 84.69 322 GLU A C 1
ATOM 2561 O O . GLU A 1 322 ? -3.450 -9.523 22.562 1.00 84.69 322 GLU A O 1
ATOM 2566 N N . ASP A 1 323 ? -3.602 -10.201 24.707 1.00 76.31 323 ASP A N 1
ATOM 2567 C CA . ASP A 1 323 ? -4.993 -9.780 24.828 1.00 76.31 323 ASP A CA 1
ATOM 2568 C C . ASP A 1 323 ? -5.028 -8.269 24.602 1.00 76.31 323 ASP A C 1
ATOM 2570 O O . ASP A 1 323 ? -4.162 -7.541 25.105 1.00 76.31 323 ASP A O 1
ATOM 2574 N N . ALA A 1 324 ? -6.013 -7.786 23.846 1.00 60.69 324 ALA A N 1
ATOM 2575 C CA . ALA A 1 324 ? -6.274 -6.359 23.792 1.00 60.69 324 ALA A CA 1
ATOM 2576 C C . ALA A 1 324 ? -6.756 -5.967 25.199 1.00 60.69 324 ALA A C 1
ATOM 2578 O O . ALA A 1 324 ? -7.940 -6.068 25.507 1.00 60.69 324 ALA A O 1
ATOM 2579 N N . GLN A 1 325 ? -5.806 -5.684 26.102 1.00 50.41 325 GLN A N 1
ATOM 2580 C CA . GLN A 1 325 ? -6.028 -5.506 27.535 1.00 50.41 325 GLN A CA 1
ATOM 2581 C C . GLN A 1 325 ? -6.995 -4.356 27.751 1.00 50.41 325 GLN A C 1
ATOM 2583 O O . GLN A 1 325 ? -6.570 -3.204 27.773 1.00 50.41 325 GLN A O 1
ATOM 2588 N N . GLY A 1 326 ? -8.276 -4.698 27.895 1.00 46.16 326 GLY A N 1
ATOM 2589 C CA . GLY A 1 326 ? -9.357 -3.748 27.743 1.00 46.16 326 GLY A CA 1
ATOM 2590 C C . GLY A 1 326 ? -9.258 -3.060 26.382 1.00 46.16 326 GLY A C 1
ATOM 2591 O O . GLY A 1 326 ? -8.357 -2.265 26.114 1.00 46.16 326 GLY A O 1
ATOM 2592 N N . SER A 1 327 ? -10.301 -3.164 25.567 1.00 43.53 327 SER A N 1
ATOM 2593 C CA . SER A 1 327 ? -10.731 -1.889 24.999 1.00 43.53 327 SER A CA 1
ATOM 2594 C C . SER A 1 327 ? -10.750 -0.909 26.189 1.00 43.53 327 SER A C 1
ATOM 2596 O O . SER A 1 327 ? -11.345 -1.262 27.214 1.00 43.53 327 SER A O 1
ATOM 2598 N N . PRO A 1 328 ? -10.115 0.278 26.149 1.00 44.66 328 PRO A N 1
ATOM 2599 C CA . PRO A 1 328 ? -10.318 1.270 27.208 1.00 44.66 328 PRO A CA 1
ATOM 2600 C C . PRO A 1 328 ? -11.815 1.582 27.436 1.00 44.66 328 PRO A C 1
ATOM 2602 O O . PRO A 1 328 ? -12.170 2.278 28.381 1.00 44.66 328 PRO A O 1
ATOM 2605 N N . PHE A 1 329 ? -12.687 1.022 26.588 1.00 48.19 329 PHE A N 1
ATOM 2606 C CA . PHE A 1 329 ? -14.128 1.123 26.557 1.00 48.19 329 PHE A CA 1
ATOM 2607 C C . PHE A 1 329 ? -14.856 -0.228 26.677 1.00 48.19 329 PHE A C 1
ATOM 2609 O O . PHE A 1 329 ? -16.052 -0.259 26.404 1.00 48.19 329 PHE A O 1
ATOM 2616 N N . SER A 1 330 ? -14.218 -1.335 27.103 1.00 46.91 330 SER A N 1
ATOM 2617 C CA . SER A 1 330 ? -14.986 -2.486 27.614 1.00 46.91 330 SER A CA 1
ATOM 2618 C C . SER A 1 330 ? -15.576 -2.070 28.959 1.00 46.91 330 SER A C 1
ATOM 2620 O O . SER A 1 330 ? -15.015 -2.316 30.030 1.00 46.91 330 SER A O 1
ATOM 2622 N N . LEU A 1 331 ? -16.660 -1.306 28.892 1.00 56.25 331 LEU A N 1
ATOM 2623 C CA . LEU A 1 331 ? -17.280 -0.689 30.044 1.00 56.25 331 LEU A CA 1
ATOM 2624 C C . LEU A 1 331 ? -18.160 -1.742 30.716 1.00 56.25 331 LEU A C 1
ATOM 2626 O O . LEU A 1 331 ? -19.376 -1.704 30.615 1.00 56.25 331 LEU A O 1
ATOM 2630 N N . GLU A 1 332 ? -17.557 -2.714 31.399 1.00 66.19 332 GLU A N 1
ATOM 2631 C CA . GLU A 1 332 ? -18.304 -3.537 32.349 1.00 66.19 332 GLU A CA 1
ATOM 2632 C C . GLU A 1 332 ? -18.536 -2.711 33.615 1.00 66.19 332 GLU A C 1
ATOM 2634 O O . GLU A 1 332 ? -17.793 -2.775 34.595 1.00 66.19 332 GLU A O 1
ATOM 2639 N N . ALA A 1 333 ? -19.569 -1.875 33.576 1.00 77.06 333 ALA A N 1
ATOM 2640 C CA . ALA A 1 333 ? -19.962 -1.043 34.699 1.00 77.06 333 ALA A CA 1
ATOM 2641 C C . ALA A 1 333 ? -21.435 -1.274 35.021 1.00 77.06 333 ALA A C 1
ATOM 2643 O O . ALA A 1 333 ? -22.302 -1.287 34.149 1.00 77.06 333 ALA A O 1
ATOM 2644 N N . THR A 1 334 ? -21.723 -1.446 36.308 1.00 86.44 334 THR A N 1
ATOM 2645 C CA . THR A 1 334 ? -23.089 -1.381 36.820 1.00 86.44 334 THR A CA 1
ATOM 2646 C C . THR A 1 334 ? -23.225 -0.102 37.627 1.00 86.44 334 THR A C 1
ATOM 2648 O O . THR A 1 334 ? -22.557 0.081 38.643 1.00 86.44 334 THR A O 1
ATOM 2651 N N . PHE A 1 335 ? -24.091 0.784 37.155 1.00 86.19 335 PHE A N 1
ATOM 2652 C CA . PHE A 1 335 ? -24.457 2.016 37.829 1.00 86.19 335 PHE A CA 1
ATOM 2653 C C . PHE A 1 335 ? -25.749 1.765 38.595 1.00 86.19 335 PHE A C 1
ATOM 2655 O O . PHE A 1 335 ? -26.763 1.428 37.992 1.00 86.19 335 PHE A O 1
ATOM 2662 N N . GLU A 1 336 ? -25.722 1.911 39.916 1.00 91.06 336 GLU A N 1
ATOM 2663 C CA . GLU A 1 336 ? -26.916 1.789 40.756 1.00 91.06 336 GLU A CA 1
ATOM 2664 C C . GLU A 1 336 ? -27.183 3.126 41.439 1.00 91.06 336 GLU A C 1
ATOM 2666 O O . GLU A 1 336 ? -26.265 3.737 41.993 1.00 91.06 336 GLU A O 1
ATOM 2671 N N . GLN A 1 337 ? -28.437 3.582 41.389 1.00 92.69 337 GLN A N 1
ATOM 2672 C CA . GLN A 1 337 ? -28.880 4.841 42.001 1.00 92.69 337 GLN A CA 1
ATOM 2673 C C . GLN A 1 337 ? -28.069 6.064 41.535 1.00 92.69 337 GLN A C 1
ATOM 2675 O O . GLN A 1 337 ? -27.781 6.975 42.315 1.00 92.69 337 GLN A O 1
ATOM 2680 N N . LYS A 1 338 ? -27.673 6.077 40.258 1.00 91.81 338 LYS A N 1
ATOM 2681 C CA . LYS A 1 338 ? -26.906 7.167 39.644 1.00 91.81 338 LYS A CA 1
ATOM 2682 C C . LYS A 1 338 ? -27.787 8.012 38.755 1.00 91.81 338 LYS A C 1
ATOM 2684 O O . LYS A 1 338 ? -28.717 7.506 38.131 1.00 91.81 338 LYS A O 1
ATOM 2689 N N . LYS A 1 339 ? -27.484 9.301 38.684 1.00 93.38 339 LYS A N 1
ATOM 2690 C CA . LYS A 1 339 ? -28.148 10.173 37.722 1.00 93.38 339 LYS A CA 1
ATOM 2691 C C . LYS A 1 339 ? -27.693 9.839 36.304 1.00 93.38 339 LYS A C 1
ATOM 2693 O O . LYS A 1 339 ? -26.525 9.513 36.096 1.00 93.38 339 LYS A O 1
ATOM 2698 N N . ALA A 1 340 ? -28.588 9.933 35.329 1.00 89.62 340 ALA A N 1
ATOM 2699 C CA . ALA A 1 340 ? -28.264 9.699 33.929 1.00 89.62 340 ALA A CA 1
ATOM 2700 C C . ALA A 1 340 ? -27.108 10.600 33.459 1.00 89.62 340 ALA A C 1
ATOM 2702 O O . ALA A 1 340 ? -26.219 10.125 32.758 1.00 89.62 340 ALA A O 1
ATOM 2703 N N . SER A 1 341 ? -27.044 11.850 33.926 1.00 91.62 341 SER A N 1
ATOM 2704 C CA . SER A 1 341 ? -25.921 12.757 33.656 1.00 91.62 341 SER A CA 1
ATOM 2705 C C . SER A 1 341 ? -24.589 12.238 34.215 1.00 91.62 341 SER A C 1
ATOM 2707 O O . SER A 1 341 ? -23.559 12.316 33.550 1.00 91.62 341 SER A O 1
ATOM 2709 N N . GLU A 1 342 ? -24.588 11.646 35.411 1.00 90.50 342 GLU A N 1
ATOM 2710 C CA . GLU A 1 342 ? -23.394 11.055 36.023 1.00 90.50 342 GLU A CA 1
ATOM 2711 C C . GLU A 1 342 ? -22.931 9.818 35.248 1.00 90.50 342 GLU A C 1
ATOM 2713 O O . GLU A 1 342 ? -21.730 9.639 35.036 1.00 90.50 342 GLU A O 1
ATOM 2718 N N . ILE A 1 343 ? -23.879 8.992 34.793 1.00 89.38 343 ILE A N 1
ATOM 2719 C CA . ILE A 1 343 ? -23.598 7.827 33.948 1.00 89.38 343 ILE A CA 1
ATOM 2720 C C . ILE A 1 343 ? -22.977 8.303 32.634 1.00 89.38 343 ILE A C 1
ATOM 2722 O O . ILE A 1 343 ? -21.856 7.906 32.325 1.00 89.38 343 ILE A O 1
ATOM 2726 N N . VAL A 1 344 ? -23.629 9.218 31.910 1.00 87.38 344 VAL A N 1
ATOM 2727 C CA . VAL A 1 344 ? -23.103 9.762 30.648 1.00 87.38 344 VAL A CA 1
ATOM 2728 C C . VAL A 1 344 ? -21.729 10.379 30.863 1.00 87.38 344 VAL A C 1
ATOM 2730 O O . VAL A 1 344 ? -20.793 9.995 30.174 1.00 87.38 344 VAL A O 1
ATOM 2733 N N . SER A 1 345 ? -21.557 11.246 31.865 1.00 87.88 345 SER A N 1
ATOM 2734 C CA . SER A 1 345 ? -20.267 11.877 32.165 1.00 87.88 345 SER A CA 1
ATOM 2735 C C . SER A 1 345 ? -19.161 10.866 32.471 1.00 87.88 345 SER A C 1
ATOM 2737 O O . SER A 1 345 ? -18.009 11.128 32.137 1.00 87.88 345 SER A O 1
ATOM 2739 N N . SER A 1 346 ? -19.476 9.733 33.105 1.00 82.94 346 SER A N 1
ATOM 2740 C CA . SER A 1 346 ? -18.486 8.686 33.385 1.00 82.94 346 SER A CA 1
ATOM 2741 C C . SER A 1 346 ? -18.060 7.919 32.132 1.00 82.94 346 SER A C 1
ATOM 2743 O O . SER A 1 346 ? -16.906 7.513 32.027 1.00 82.94 346 SER A O 1
ATOM 2745 N N . VAL A 1 347 ? -18.974 7.770 31.172 1.00 82.12 347 VAL A N 1
ATOM 2746 C CA . VAL A 1 347 ? -18.750 7.043 29.918 1.00 82.12 347 VAL A CA 1
ATOM 2747 C C . VAL A 1 347 ? -18.039 7.932 28.893 1.00 82.12 347 VAL A C 1
ATOM 2749 O O . VAL A 1 347 ? -17.128 7.480 28.208 1.00 82.12 347 VAL A O 1
ATOM 2752 N N . VAL A 1 348 ? -18.422 9.209 28.801 1.00 81.31 348 VAL A N 1
ATOM 2753 C CA . VAL A 1 348 ? -17.978 10.124 27.731 1.00 81.31 348 VAL A CA 1
ATOM 2754 C C . VAL A 1 348 ? -16.885 11.090 28.198 1.00 81.31 348 VAL A C 1
ATOM 2756 O O . VAL A 1 348 ? -16.158 11.649 27.381 1.00 81.31 348 VAL A O 1
ATOM 2759 N N . GLY A 1 349 ? -16.722 11.261 29.514 1.00 79.56 349 GLY A N 1
ATOM 2760 C CA . GLY A 1 349 ? -15.694 12.111 30.119 1.00 79.56 349 GLY A CA 1
ATOM 2761 C C . GLY A 1 349 ? -14.261 11.774 29.687 1.00 79.56 349 GLY A C 1
ATOM 2762 O O . GLY A 1 349 ? -13.516 12.700 29.363 1.00 79.56 349 GLY A O 1
ATOM 2763 N N . PRO A 1 350 ? -13.861 10.488 29.598 1.00 76.75 350 PRO A N 1
ATOM 2764 C CA . PRO A 1 350 ? -12.554 10.101 29.059 1.00 76.75 350 PRO A CA 1
ATOM 2765 C C . PRO A 1 350 ? -12.308 10.545 27.608 1.00 76.75 350 PRO A C 1
ATOM 2767 O O . PRO A 1 350 ? -11.159 10.727 27.221 1.00 76.75 350 PRO A O 1
ATOM 2770 N N . LEU A 1 351 ? -13.370 10.776 26.824 1.00 66.88 351 LEU A N 1
ATOM 2771 C CA . LEU A 1 351 ? -13.301 11.293 25.450 1.00 66.88 351 LEU A CA 1
ATOM 2772 C C . LEU A 1 351 ? -13.245 12.836 25.397 1.00 66.88 351 LEU A C 1
ATOM 2774 O O . LEU A 1 351 ? -13.266 13.441 24.324 1.00 66.88 351 LEU A O 1
ATOM 2778 N N . GLY A 1 352 ? -13.214 13.504 26.555 1.00 78.12 352 GLY A N 1
ATOM 2779 C CA . GLY A 1 352 ? -13.266 14.963 26.659 1.00 78.12 352 GLY A CA 1
ATOM 2780 C C . GLY A 1 352 ? -14.654 15.555 26.399 1.00 78.12 352 GLY A C 1
ATOM 2781 O O . GLY A 1 352 ? -14.757 16.757 26.152 1.00 78.12 352 GLY A O 1
ATOM 2782 N N . TRP A 1 353 ? -15.708 14.734 26.441 1.00 82.94 353 TRP A N 1
ATOM 2783 C CA . TRP A 1 353 ? -17.093 15.184 26.327 1.00 82.94 353 TRP A CA 1
ATOM 2784 C C . TRP A 1 353 ? -17.683 15.500 27.699 1.00 82.94 353 TRP A C 1
ATOM 2786 O O . TRP A 1 353 ? -17.326 14.904 28.716 1.00 82.94 353 TRP A O 1
ATOM 2796 N N . THR A 1 354 ? -18.613 16.446 27.726 1.00 89.12 354 THR A N 1
ATOM 2797 C CA . THR A 1 354 ? -19.331 16.854 28.937 1.00 89.12 354 THR A CA 1
ATOM 2798 C C . THR A 1 354 ? -20.831 16.702 28.748 1.00 89.12 354 THR A C 1
ATOM 2800 O O . THR A 1 354 ? -21.338 16.646 27.628 1.00 89.12 354 THR A O 1
ATOM 2803 N N . VAL A 1 355 ? -21.562 16.616 29.853 1.00 91.06 355 VAL A N 1
ATOM 2804 C CA . VAL A 1 355 ? -23.020 16.701 29.821 1.00 91.06 355 VAL A CA 1
ATOM 2805 C C . VAL A 1 355 ? -23.417 18.145 29.523 1.00 91.06 355 VAL A C 1
ATOM 2807 O O . VAL A 1 355 ? -22.882 19.074 30.130 1.00 91.06 355 VAL A O 1
ATOM 2810 N N . GLY A 1 356 ? -24.302 18.336 28.550 1.00 89.31 356 GLY A N 1
ATOM 2811 C CA . GLY A 1 356 ? -24.780 19.656 28.175 1.00 89.31 356 GLY A CA 1
ATOM 2812 C C . GLY A 1 356 ? -25.823 20.220 29.137 1.00 89.31 356 GLY A C 1
ATOM 2813 O O . GLY A 1 356 ? -26.341 19.529 30.011 1.00 89.31 356 GLY A O 1
ATOM 2814 N N . ASP A 1 357 ? -26.099 21.515 28.987 1.00 87.00 357 ASP A N 1
ATOM 2815 C CA . ASP A 1 357 ? -26.900 22.274 29.955 1.00 87.00 357 ASP A CA 1
ATOM 2816 C C . ASP A 1 357 ? -28.403 21.936 29.868 1.00 87.00 357 ASP A C 1
ATOM 2818 O O . ASP A 1 357 ? -29.143 22.185 30.816 1.00 87.00 357 ASP A O 1
ATOM 2822 N N . ASP A 1 358 ? -28.834 21.334 28.755 1.00 83.31 358 ASP A N 1
ATOM 2823 C CA . ASP A 1 358 ? -30.216 20.933 28.465 1.00 83.31 358 ASP A CA 1
ATOM 2824 C C . ASP A 1 358 ? -30.455 19.431 28.727 1.00 83.31 358 ASP A C 1
ATOM 2826 O O . ASP A 1 358 ? -31.342 18.814 28.139 1.00 83.31 358 ASP A O 1
ATOM 2830 N N . PHE A 1 359 ? -29.627 18.798 29.559 1.00 89.06 359 PHE A N 1
ATOM 2831 C CA . PHE A 1 359 ? -29.760 17.381 29.885 1.00 89.06 359 PHE A CA 1
ATOM 2832 C C . PHE A 1 359 ? -30.896 17.162 30.901 1.00 89.06 359 PHE A C 1
ATOM 2834 O O . PHE A 1 359 ? -30.779 17.538 32.070 1.00 89.06 359 PHE A O 1
ATOM 2841 N N . ASP A 1 360 ? -31.983 16.519 30.468 1.00 85.56 360 ASP A N 1
ATOM 2842 C CA . ASP A 1 360 ? -33.056 16.023 31.331 1.00 85.56 360 ASP A CA 1
ATOM 2843 C C . ASP A 1 360 ? -32.492 14.907 32.208 1.00 85.56 360 ASP A C 1
ATOM 2845 O O . ASP A 1 360 ? -32.329 13.765 31.785 1.00 85.56 360 ASP A O 1
ATOM 2849 N N . ASP A 1 361 ? -32.167 15.242 33.449 1.00 90.38 361 ASP A N 1
ATOM 2850 C CA . ASP A 1 361 ? -31.525 14.300 34.346 1.00 90.38 361 ASP A CA 1
ATOM 2851 C C . ASP A 1 361 ? -32.546 13.472 35.135 1.00 90.38 361 ASP A C 1
ATOM 2853 O O . ASP A 1 361 ? -33.531 13.997 35.660 1.00 90.38 361 ASP A O 1
ATOM 2857 N N . MET A 1 362 ? -32.292 12.173 35.277 1.00 91.06 362 MET A N 1
ATOM 2858 C CA . MET A 1 362 ? -33.120 11.285 36.093 1.00 91.06 362 MET A CA 1
ATOM 2859 C C . MET A 1 362 ? -32.277 10.230 36.798 1.00 91.06 362 MET A C 1
ATOM 2861 O O . MET A 1 362 ? -31.231 9.820 36.301 1.00 91.06 362 MET A O 1
ATOM 2865 N N . THR A 1 363 ? -32.727 9.787 37.971 1.00 93.25 363 THR A N 1
ATOM 2866 C CA . THR A 1 363 ? -32.045 8.722 38.710 1.00 93.25 363 THR A CA 1
ATOM 2867 C C . THR A 1 363 ? -32.377 7.374 38.090 1.00 93.25 363 THR A C 1
ATOM 2869 O O . THR A 1 363 ? -33.544 6.993 38.015 1.00 93.25 363 THR A O 1
ATOM 2872 N N . ILE A 1 364 ? -31.344 6.639 37.696 1.00 89.62 364 ILE A N 1
ATOM 2873 C CA . ILE A 1 364 ? -31.453 5.285 37.177 1.00 89.62 364 ILE A CA 1
ATOM 2874 C C . ILE A 1 364 ? -31.205 4.305 38.318 1.00 89.62 364 ILE A C 1
ATOM 2876 O O . ILE A 1 364 ? -30.148 4.319 38.953 1.00 89.62 364 ILE A O 1
ATOM 2880 N N . GLU A 1 365 ? -32.202 3.463 38.595 1.00 87.00 365 GLU A N 1
ATOM 2881 C CA . GLU A 1 365 ? -32.152 2.488 39.688 1.00 87.00 365 GLU A CA 1
ATOM 2882 C C . GLU A 1 365 ? -30.994 1.506 39.490 1.00 87.00 365 GLU A C 1
ATOM 2884 O O . GLU A 1 365 ? -30.196 1.295 40.406 1.00 87.00 365 GLU A O 1
ATOM 2889 N N . LYS A 1 366 ? -30.872 0.972 38.271 1.00 90.12 366 LYS A N 1
ATOM 2890 C CA . LYS A 1 366 ? -29.784 0.100 37.846 1.00 90.12 366 LYS A CA 1
ATOM 2891 C C . LYS A 1 366 ? -29.587 0.176 36.337 1.00 90.12 366 LYS A C 1
ATOM 2893 O O . LYS A 1 366 ? -30.538 0.001 35.583 1.00 90.12 366 LYS A O 1
ATOM 2898 N N . PHE A 1 367 ? -28.350 0.376 35.910 1.00 87.94 367 PHE A N 1
ATOM 2899 C CA . PHE A 1 367 ? -27.949 0.361 34.510 1.00 87.94 367 PHE A CA 1
ATOM 2900 C C . PHE A 1 367 ? -26.657 -0.432 34.378 1.00 87.94 367 PHE A C 1
ATOM 2902 O O . PHE A 1 367 ? -25.625 -0.044 34.925 1.00 87.94 367 PHE A O 1
ATOM 2909 N N . THR A 1 368 ? -26.727 -1.571 33.697 1.00 84.31 368 THR A N 1
ATOM 2910 C CA . THR A 1 368 ? -25.560 -2.415 33.443 1.00 84.31 368 THR A CA 1
ATOM 2911 C C . THR A 1 368 ? -25.145 -2.257 31.995 1.00 84.31 368 THR A C 1
ATOM 2913 O O . THR A 1 368 ? -25.928 -2.512 31.076 1.00 84.31 368 THR A O 1
ATOM 2916 N N . VAL A 1 369 ? -23.893 -1.864 31.827 1.00 79.69 369 VAL A N 1
ATOM 2917 C CA . VAL A 1 369 ? -23.198 -1.837 30.554 1.00 79.69 369 VAL A CA 1
ATOM 2918 C C . VAL A 1 369 ? -22.321 -3.075 30.482 1.00 79.69 369 VAL A C 1
ATOM 2920 O O . VAL A 1 369 ? -21.660 -3.428 31.463 1.00 79.69 369 VAL A O 1
ATOM 2923 N N . LYS A 1 370 ? -22.367 -3.764 29.347 1.00 75.56 370 LYS A N 1
ATOM 2924 C CA . LYS A 1 370 ? -21.495 -4.896 29.074 1.00 75.56 370 LYS A CA 1
ATOM 2925 C C . LYS A 1 370 ? -21.226 -4.951 27.582 1.00 75.56 370 LYS A C 1
ATOM 2927 O O . LYS A 1 370 ? -22.172 -5.115 26.824 1.00 75.56 370 LYS A O 1
ATOM 2932 N N . ASP A 1 371 ? -19.958 -4.828 27.207 1.00 55.50 371 ASP A N 1
ATOM 2933 C CA . ASP A 1 371 ? -19.492 -4.932 25.819 1.00 55.50 371 ASP A CA 1
ATOM 2934 C C . ASP A 1 371 ? -20.183 -3.958 24.831 1.00 55.50 371 ASP A C 1
ATOM 2936 O O . ASP A 1 371 ? -20.123 -4.156 23.622 1.00 55.50 371 ASP A O 1
ATOM 2940 N N . ASP A 1 372 ? -20.819 -2.891 25.332 1.00 61.16 372 ASP A N 1
ATOM 2941 C CA . ASP A 1 372 ? -21.477 -1.862 24.517 1.00 61.16 372 ASP A CA 1
ATOM 2942 C C . ASP A 1 372 ? -20.479 -0.713 24.239 1.00 61.16 372 ASP A C 1
ATOM 2944 O O . ASP A 1 372 ? -19.763 -0.269 25.145 1.00 61.16 372 ASP A O 1
ATOM 2948 N N . ASN A 1 373 ? -20.441 -0.179 23.010 1.00 69.06 373 ASN A N 1
ATOM 2949 C CA . ASN A 1 373 ? -19.676 1.043 22.719 1.00 69.06 373 ASN A CA 1
ATOM 2950 C C . ASN A 1 373 ? -20.348 2.280 23.351 1.00 69.06 373 ASN A C 1
ATOM 2952 O O . ASN A 1 373 ? -21.532 2.268 23.680 1.00 69.06 373 ASN A O 1
ATOM 2956 N N . VAL A 1 374 ? -19.608 3.384 23.490 1.00 74.62 374 VAL A N 1
ATOM 2957 C CA . VAL A 1 374 ? -20.094 4.614 24.147 1.00 74.62 374 VAL A CA 1
ATOM 2958 C C . VAL A 1 374 ? -21.423 5.121 23.570 1.00 74.62 374 VAL A C 1
ATOM 2960 O O . VAL A 1 374 ? -22.294 5.543 24.332 1.00 74.62 374 VAL A O 1
ATOM 2963 N N . LEU A 1 375 ? -21.610 5.065 22.248 1.00 75.88 375 LEU A N 1
ATOM 2964 C CA . LEU A 1 375 ? -22.841 5.536 21.616 1.00 75.88 375 LEU A CA 1
ATOM 2965 C C . LEU A 1 375 ? -24.021 4.609 21.916 1.00 75.88 375 LEU A C 1
ATOM 2967 O O . LEU A 1 375 ? -25.110 5.105 22.198 1.00 75.88 375 LEU A O 1
ATOM 2971 N N . ASP A 1 376 ? -23.813 3.296 21.914 1.00 78.31 376 ASP A N 1
ATOM 2972 C CA . ASP A 1 376 ? -24.833 2.313 22.274 1.00 78.31 376 ASP A CA 1
ATOM 2973 C C . ASP A 1 376 ? -25.230 2.456 23.737 1.00 78.31 376 ASP A C 1
ATOM 2975 O O . ASP A 1 376 ? -26.417 2.464 24.050 1.00 78.31 376 ASP A O 1
ATOM 2979 N N . VAL A 1 377 ? -24.264 2.691 24.627 1.00 82.06 377 VAL A N 1
ATOM 2980 C CA . VAL A 1 377 ? -24.519 2.970 26.044 1.00 82.06 377 VAL A CA 1
ATOM 2981 C C . VAL A 1 377 ? -25.406 4.199 26.212 1.00 82.06 377 VAL A C 1
ATOM 2983 O O . VAL A 1 377 ? -26.435 4.136 26.888 1.00 82.06 377 VAL A O 1
ATOM 2986 N N . VAL A 1 378 ? -25.034 5.315 25.580 1.00 85.56 378 VAL A N 1
ATOM 2987 C CA . VAL A 1 378 ? -25.791 6.572 25.663 1.00 85.56 378 VAL A CA 1
ATOM 2988 C C . VAL A 1 378 ? -27.162 6.422 24.990 1.00 85.56 378 VAL A C 1
ATOM 2990 O O . VAL A 1 378 ? -28.157 6.901 25.529 1.00 85.56 378 VAL A O 1
ATOM 2993 N N . THR A 1 379 ? -27.251 5.702 23.869 1.00 82.88 379 THR A N 1
ATOM 2994 C CA . THR A 1 379 ? -28.501 5.433 23.132 1.00 82.88 379 THR A CA 1
ATOM 2995 C C . THR A 1 379 ? -29.454 4.558 23.922 1.00 82.88 379 THR A C 1
ATOM 2997 O O . THR A 1 379 ? -30.640 4.873 24.008 1.00 82.88 379 THR A O 1
ATOM 3000 N N . LYS A 1 380 ? -28.947 3.490 24.529 1.00 85.75 380 LYS A N 1
ATOM 3001 C CA . LYS A 1 380 ? -29.700 2.590 25.396 1.00 85.75 380 LYS A CA 1
ATOM 3002 C C . LYS A 1 380 ? -30.213 3.335 26.618 1.00 85.75 380 LYS A C 1
ATOM 3004 O O . LYS A 1 380 ? -31.402 3.273 26.909 1.00 85.75 380 LYS A O 1
ATOM 3009 N N . LEU A 1 381 ? -29.352 4.115 27.274 1.00 87.56 381 LEU A N 1
ATOM 3010 C CA . LEU A 1 381 ? -29.744 4.969 28.391 1.00 87.56 381 LEU A CA 1
ATOM 3011 C C . LEU A 1 381 ? -30.858 5.945 27.974 1.00 87.56 381 LEU A C 1
ATOM 3013 O O . LEU A 1 381 ? -31.926 5.945 28.579 1.00 87.56 381 LEU A O 1
ATOM 3017 N N . ALA A 1 382 ? -30.658 6.712 26.899 1.00 86.38 382 ALA A N 1
ATOM 3018 C CA . ALA A 1 382 ? -31.629 7.698 26.429 1.00 86.38 382 ALA A CA 1
ATOM 3019 C C . ALA A 1 382 ? -32.971 7.071 26.031 1.00 86.38 382 ALA A C 1
ATOM 3021 O O . ALA A 1 382 ? -34.028 7.545 26.443 1.00 86.38 382 ALA A O 1
ATOM 3022 N N . ARG A 1 383 ? -32.944 6.008 25.221 1.00 82.94 383 ARG A N 1
ATOM 3023 C CA . ARG A 1 383 ? -34.149 5.455 24.595 1.00 82.94 383 ARG A CA 1
ATOM 3024 C C . ARG A 1 383 ? -34.869 4.440 25.466 1.00 82.94 383 ARG A C 1
ATOM 3026 O O . ARG A 1 383 ? -36.092 4.469 25.500 1.00 82.94 383 ARG A O 1
ATOM 3033 N N . GLU A 1 384 ? -34.141 3.544 26.126 1.00 84.19 384 GLU A N 1
ATOM 3034 C CA . GLU A 1 384 ? -34.752 2.448 26.889 1.00 84.19 384 GLU A CA 1
ATOM 3035 C C . GLU A 1 384 ? -35.075 2.851 28.328 1.00 84.19 384 GLU A C 1
ATOM 3037 O O . GLU A 1 384 ? -36.054 2.361 28.880 1.00 84.19 384 GLU A O 1
ATOM 3042 N N . TYR A 1 385 ? -34.281 3.741 28.933 1.00 83.88 385 TYR A N 1
ATOM 3043 C CA . TYR A 1 385 ? -34.458 4.114 30.341 1.00 83.88 385 TYR A CA 1
ATOM 3044 C C . TYR A 1 385 ? -35.091 5.492 30.532 1.00 83.88 385 TYR A C 1
ATOM 3046 O O . TYR A 1 385 ? -35.756 5.709 31.543 1.00 83.88 385 TYR A O 1
ATOM 3054 N N . MET A 1 386 ? -34.882 6.421 29.594 1.00 84.75 386 MET A N 1
ATOM 3055 C CA . MET A 1 386 ? -35.340 7.808 29.742 1.00 84.75 386 MET A CA 1
ATOM 3056 C C . MET A 1 386 ? -36.468 8.204 28.776 1.00 84.75 386 MET A C 1
ATOM 3058 O O . MET A 1 386 ? -37.089 9.248 28.978 1.00 84.75 386 MET A O 1
ATOM 3062 N N . GLU A 1 387 ? -36.732 7.402 27.736 1.00 87.19 387 GLU A N 1
ATOM 3063 C CA . GLU A 1 387 ? -37.666 7.715 26.638 1.00 87.19 387 GLU A CA 1
ATOM 3064 C C . GLU A 1 387 ? -37.401 9.093 25.992 1.00 87.19 387 GLU A C 1
ATOM 3066 O O . GLU A 1 387 ? -38.316 9.843 25.641 1.00 87.19 387 GLU A O 1
ATOM 3071 N N . LYS A 1 388 ? -36.120 9.454 25.856 1.00 87.38 388 LYS A N 1
ATOM 3072 C CA . LYS A 1 388 ? -35.651 10.746 25.336 1.00 87.38 388 LYS A CA 1
ATOM 3073 C C . LYS A 1 388 ? -34.866 10.598 24.035 1.00 87.38 388 LYS A C 1
ATOM 3075 O O . LYS A 1 388 ? -34.438 9.508 23.651 1.00 87.38 388 LYS A O 1
ATOM 3080 N N . GLU A 1 389 ? -34.644 11.726 23.366 1.00 81.31 389 GLU A N 1
ATOM 3081 C CA . GLU A 1 389 ? -33.736 11.816 22.221 1.00 81.31 389 GLU A CA 1
ATOM 3082 C C . GLU A 1 389 ? -32.345 12.287 22.663 1.00 81.31 389 GLU A C 1
ATOM 3084 O O . GLU A 1 389 ? -32.193 12.861 23.739 1.00 81.31 389 GLU A O 1
ATOM 3089 N N . ILE A 1 390 ? -31.328 12.023 21.838 1.00 80.69 390 ILE A N 1
ATOM 3090 C CA . ILE A 1 390 ? -29.948 12.476 22.053 1.00 80.69 390 ILE A CA 1
ATOM 3091 C C . ILE A 1 390 ? -29.660 13.598 21.065 1.00 80.69 390 ILE A C 1
ATOM 3093 O O . ILE A 1 390 ? -29.944 13.448 19.876 1.00 80.69 390 ILE A O 1
ATOM 3097 N N . TRP A 1 391 ? -29.037 14.679 21.528 1.00 82.19 391 TRP A N 1
ATOM 3098 C CA . TRP A 1 391 ? -28.394 15.648 20.643 1.00 82.19 391 TRP A CA 1
ATOM 3099 C C . TRP A 1 391 ? -27.018 16.040 21.157 1.00 82.19 391 TRP A C 1
ATOM 3101 O O . TRP A 1 391 ? -26.729 16.060 22.357 1.00 82.19 391 TRP A O 1
ATOM 3111 N N . PHE A 1 392 ? -26.167 16.391 20.205 1.00 80.25 392 PHE A N 1
ATOM 3112 C CA . PHE A 1 392 ? -24.830 16.893 20.451 1.00 80.25 392 PHE A CA 1
ATOM 3113 C C . PHE A 1 392 ? -24.886 18.420 20.382 1.00 80.25 392 PHE A C 1
ATOM 3115 O O . PHE A 1 392 ? -25.476 18.980 19.462 1.00 80.25 392 PHE A O 1
ATOM 3122 N N . GLY A 1 393 ? -24.345 19.092 21.395 1.00 73.94 393 GLY A N 1
ATOM 3123 C CA . GLY A 1 393 ? -24.285 20.548 21.513 1.00 73.94 393 GLY A CA 1
ATOM 3124 C C . GLY A 1 393 ? -22.847 21.089 21.442 1.00 73.94 393 GLY A C 1
ATOM 3125 O O . GLY A 1 393 ? -21.892 20.323 21.613 1.00 73.94 393 GLY A O 1
ATOM 3126 N N . PRO A 1 394 ? -22.678 22.402 21.190 1.00 71.25 394 PRO A N 1
ATOM 3127 C CA . PRO A 1 394 ? -21.376 23.059 21.030 1.00 71.25 394 PRO A CA 1
ATOM 3128 C C . PRO A 1 394 ? -20.413 22.785 22.184 1.00 71.25 394 PRO A C 1
ATOM 3130 O O . PRO A 1 394 ? -20.809 22.811 23.351 1.00 71.25 394 PRO A O 1
ATOM 3133 N N . GLY A 1 395 ? -19.133 22.575 21.848 1.00 77.19 395 GLY A N 1
ATOM 3134 C CA . GLY A 1 395 ? -18.069 22.353 22.829 1.00 77.19 395 GLY A CA 1
ATOM 3135 C C . GLY A 1 395 ? -18.073 20.950 23.434 1.00 77.19 395 GLY A C 1
ATOM 3136 O O . GLY A 1 395 ? -17.890 20.816 24.643 1.00 77.19 395 GLY A O 1
ATOM 3137 N N . ARG A 1 396 ? -18.292 19.919 22.603 1.00 79.31 396 ARG A N 1
ATOM 3138 C CA . ARG A 1 396 ? -18.315 18.502 23.015 1.00 79.31 396 ARG A CA 1
ATOM 3139 C C . ARG A 1 396 ? -19.316 18.232 24.146 1.00 79.31 396 ARG A C 1
ATOM 3141 O O . ARG A 1 396 ? -18.987 17.605 25.155 1.00 79.31 396 ARG A O 1
ATOM 3148 N N . LYS A 1 397 ? -20.547 18.732 23.998 1.00 83.44 397 LYS A N 1
ATOM 3149 C CA . LYS A 1 397 ? -21.638 18.518 24.960 1.00 83.44 397 LYS A CA 1
ATOM 3150 C C . LYS A 1 397 ? -22.609 17.452 24.454 1.00 83.44 397 LYS A C 1
ATOM 3152 O O . LYS A 1 397 ? -23.081 17.552 23.328 1.00 83.44 397 LYS A O 1
ATOM 3157 N N . ILE A 1 398 ? -22.953 16.465 25.277 1.00 86.25 398 ILE A N 1
ATOM 3158 C CA . ILE A 1 398 ? -24.041 15.511 24.999 1.00 86.25 398 ILE A CA 1
ATOM 3159 C C . ILE A 1 398 ? -25.250 15.894 25.833 1.00 86.25 398 ILE A C 1
ATOM 3161 O O . ILE A 1 398 ? -25.124 16.114 27.037 1.00 86.25 398 ILE A O 1
ATOM 3165 N N . ASN A 1 399 ? -26.422 15.929 25.215 1.00 86.56 399 ASN A N 1
ATOM 3166 C CA . ASN A 1 399 ? -27.672 16.162 25.911 1.00 86.56 399 ASN A CA 1
ATOM 3167 C C . ASN A 1 399 ? -28.687 15.045 25.623 1.00 86.56 399 ASN A C 1
ATOM 3169 O O . ASN A 1 399 ? -28.713 14.488 24.524 1.00 86.56 399 ASN A O 1
ATOM 3173 N N . ILE A 1 400 ? -29.527 14.749 26.618 1.00 87.12 400 ILE A N 1
ATOM 3174 C CA . ILE A 1 400 ? -30.646 13.804 26.541 1.00 87.12 400 ILE A CA 1
ATOM 3175 C C . ILE A 1 400 ? -31.887 14.494 27.122 1.00 87.12 400 ILE A C 1
ATOM 3177 O O . ILE A 1 400 ? -31.829 14.946 28.252 1.00 87.12 400 ILE A O 1
ATOM 3181 N N . SER A 1 401 ? -32.973 14.656 26.367 1.00 85.88 401 SER A N 1
ATOM 3182 C CA . SER A 1 401 ? -34.194 15.413 26.728 1.00 85.88 401 SER A CA 1
ATOM 3183 C C . SER A 1 401 ? -35.329 15.135 25.752 1.00 85.88 401 SER A C 1
ATOM 3185 O O . SER A 1 401 ? -35.189 14.430 24.748 1.00 85.88 401 SER A O 1
ATOM 3187 N N . SER A 1 402 ? -36.493 15.669 26.103 1.00 81.12 402 SER A N 1
ATOM 3188 C CA . SER A 1 402 ? -37.682 15.667 25.258 1.00 81.12 402 SER A CA 1
ATOM 3189 C C . SER A 1 402 ? -37.464 16.532 24.017 1.00 81.12 402 SER A C 1
ATOM 3191 O O . SER A 1 402 ? -36.900 17.618 24.113 1.00 81.12 402 SER A O 1
ATOM 3193 N N . ALA A 1 403 ? -38.006 16.118 22.869 1.00 64.31 403 ALA A N 1
ATOM 3194 C CA . ALA A 1 403 ? -38.069 16.990 21.698 1.00 64.31 403 ALA A CA 1
ATOM 3195 C C . ALA A 1 403 ? -38.729 18.327 22.086 1.00 64.31 403 ALA A C 1
ATOM 3197 O O . ALA A 1 403 ? -39.882 18.336 22.533 1.00 64.31 403 ALA A O 1
ATOM 3198 N N . ARG A 1 404 ? -37.999 19.443 21.943 1.00 60.44 404 ARG A N 1
ATOM 3199 C CA . ARG A 1 404 ? -38.502 20.782 22.284 1.00 60.44 404 ARG A CA 1
ATOM 3200 C C . ARG A 1 404 ? -39.794 21.046 21.506 1.00 60.44 404 ARG A C 1
ATOM 3202 O O . ARG A 1 404 ? -39.810 20.978 20.278 1.00 60.44 404 ARG A O 1
ATOM 3209 N N . SER A 1 405 ? -40.897 21.290 22.216 1.00 44.97 405 SER A N 1
ATOM 3210 C CA . SER A 1 405 ? -42.207 21.561 21.602 1.00 44.97 405 SER A CA 1
ATOM 3211 C C . SER A 1 405 ? -42.340 22.979 21.060 1.00 44.97 405 SER A C 1
ATOM 3213 O O . SER A 1 405 ? -43.222 23.218 20.239 1.00 44.97 405 SER A O 1
ATOM 3215 N N . ASP A 1 406 ? -41.483 23.894 21.511 1.00 49.41 406 ASP A N 1
ATOM 3216 C CA . ASP A 1 406 ? -41.718 25.335 21.385 1.00 49.41 406 ASP A CA 1
ATOM 3217 C C . ASP A 1 406 ? -40.918 25.981 20.243 1.00 49.41 406 ASP A C 1
ATOM 3219 O O . ASP A 1 406 ? -41.156 27.136 19.892 1.00 49.41 406 ASP A O 1
ATOM 3223 N N . ASP A 1 407 ? -40.031 25.219 19.601 1.00 49.12 407 ASP A N 1
ATOM 3224 C CA . ASP A 1 407 ? -39.266 25.662 18.438 1.00 49.12 407 ASP A CA 1
ATOM 3225 C C . ASP A 1 407 ? -40.044 25.317 17.161 1.00 49.12 407 ASP A C 1
ATOM 3227 O O . ASP A 1 407 ? -39.730 24.367 16.444 1.00 49.12 407 ASP A O 1
ATOM 3231 N N . VAL A 1 408 ? -41.121 26.063 16.902 1.00 45.00 408 VAL A N 1
ATOM 3232 C CA . VAL A 1 408 ? -41.879 25.981 15.646 1.00 45.00 408 VAL A CA 1
ATOM 3233 C C . VAL A 1 408 ? -41.291 26.978 14.651 1.00 45.00 408 VAL A C 1
ATOM 3235 O O . VAL A 1 408 ? -41.319 28.188 14.873 1.00 45.00 408 VAL A O 1
ATOM 3238 N N . VAL A 1 409 ? -40.760 26.479 13.535 1.00 50.12 409 VAL A N 1
ATOM 3239 C CA . VAL A 1 409 ? -40.225 27.323 12.455 1.00 50.12 409 VAL A CA 1
ATOM 3240 C C . VAL A 1 409 ? -41.266 27.490 11.364 1.00 50.12 409 VAL A C 1
ATOM 3242 O O . VAL A 1 409 ? -41.667 26.515 10.733 1.00 50.12 409 VAL A O 1
ATOM 3245 N N . GLU A 1 410 ? -41.656 28.739 11.102 1.00 49.53 410 GLU A N 1
ATOM 3246 C CA . GLU A 1 410 ? -42.463 29.078 9.931 1.00 49.53 410 GLU A CA 1
ATOM 3247 C C . GLU A 1 410 ? -41.656 28.840 8.643 1.00 49.53 410 GLU A C 1
ATOM 3249 O O . GLU A 1 410 ? -40.557 29.375 8.451 1.00 49.53 410 GLU A O 1
ATOM 3254 N N . VAL A 1 411 ? -42.208 28.031 7.739 1.00 47.56 411 VAL A N 1
ATOM 3255 C CA . VAL A 1 411 ? -41.630 27.762 6.416 1.00 47.56 411 VAL A CA 1
ATOM 3256 C C . VAL A 1 411 ? -42.185 28.756 5.406 1.00 47.56 411 VAL A C 1
ATOM 3258 O O . VAL A 1 411 ? -43.396 28.921 5.288 1.00 47.56 411 VAL A O 1
ATOM 3261 N N . THR A 1 412 ? -41.294 29.402 4.651 1.00 50.69 412 THR A N 1
ATOM 3262 C CA . THR A 1 412 ? -41.672 30.400 3.642 1.00 50.69 412 THR A CA 1
ATOM 3263 C C . THR A 1 412 ? -42.170 29.798 2.329 1.00 50.69 412 THR A C 1
ATOM 3265 O O . THR A 1 412 ? -43.062 30.383 1.724 1.00 50.69 412 THR A O 1
ATOM 3268 N N . GLU A 1 413 ? -41.638 28.650 1.890 1.00 49.94 413 GLU A N 1
ATOM 3269 C CA . GLU A 1 413 ? -42.089 27.944 0.679 1.00 49.94 413 GLU A CA 1
ATOM 3270 C C . GLU A 1 413 ? -42.003 26.417 0.852 1.00 49.94 413 GLU A C 1
ATOM 3272 O O . GLU A 1 413 ? -41.014 25.882 1.362 1.00 49.94 413 GLU A O 1
ATOM 3277 N N . LEU A 1 414 ? -43.055 25.718 0.414 1.00 49.34 414 LEU A N 1
ATOM 3278 C CA . LEU A 1 414 ? -43.232 24.272 0.550 1.00 49.34 414 LEU A CA 1
ATOM 3279 C C . LEU A 1 414 ? -43.369 23.637 -0.841 1.00 49.34 414 LEU A C 1
ATOM 3281 O O . LEU A 1 414 ? -44.361 23.889 -1.525 1.00 49.34 414 LEU A O 1
ATOM 3285 N N . ASN A 1 415 ? -42.420 22.791 -1.245 1.00 50.16 415 ASN A N 1
ATOM 3286 C CA . ASN A 1 415 ? -42.545 21.961 -2.442 1.00 50.16 415 ASN A CA 1
ATOM 3287 C C . ASN A 1 415 ? -42.801 20.510 -2.023 1.00 50.16 415 ASN A C 1
ATOM 3289 O O . ASN A 1 415 ? -41.930 19.795 -1.534 1.00 50.16 415 ASN A O 1
ATOM 3293 N N . VAL A 1 416 ? -44.039 20.059 -2.203 1.00 47.59 416 VAL A N 1
ATOM 3294 C CA . VAL A 1 416 ? -44.408 18.670 -1.922 1.00 47.59 416 VAL A CA 1
ATOM 3295 C C . VAL A 1 416 ? -44.043 17.825 -3.137 1.00 47.59 416 VAL A C 1
ATOM 3297 O O . VAL A 1 416 ? -44.736 17.871 -4.153 1.00 47.59 416 VAL A O 1
ATOM 3300 N N . VAL A 1 417 ? -42.962 17.052 -3.035 1.00 45.00 417 VAL A N 1
ATOM 3301 C CA . VAL A 1 417 ? -42.599 16.052 -4.043 1.00 45.00 417 VAL A CA 1
ATOM 3302 C C . VAL A 1 417 ? -43.162 14.719 -3.570 1.00 45.00 417 VAL A C 1
ATOM 3304 O O . VAL A 1 417 ? -42.579 14.034 -2.739 1.00 45.00 417 VAL A O 1
ATOM 3307 N N . ALA A 1 418 ? -44.347 14.359 -4.060 1.00 41.12 418 ALA A N 1
ATOM 3308 C CA . ALA A 1 418 ? -44.877 13.027 -3.811 1.00 41.12 418 ALA A CA 1
ATOM 3309 C C . ALA A 1 418 ? -44.012 12.017 -4.574 1.00 41.12 418 ALA A C 1
ATOM 3311 O O . ALA A 1 418 ? -44.161 11.866 -5.785 1.00 41.12 418 ALA A O 1
ATOM 3312 N N . ASP A 1 419 ? -43.104 11.349 -3.870 1.00 42.19 419 ASP A N 1
ATOM 3313 C CA . ASP A 1 419 ? -42.396 10.199 -4.413 1.00 42.19 419 ASP A CA 1
ATOM 3314 C C . ASP A 1 419 ? -43.370 9.010 -4.384 1.00 42.19 419 ASP A C 1
ATOM 3316 O O . ASP A 1 419 ? -43.628 8.407 -3.342 1.00 42.19 419 ASP A O 1
ATOM 3320 N N . VAL A 1 420 ? -44.047 8.768 -5.512 1.00 43.09 420 VAL A N 1
ATOM 3321 C CA . VAL A 1 420 ? -45.062 7.701 -5.662 1.00 43.09 420 VAL A CA 1
ATOM 3322 C C . VAL A 1 420 ? -44.428 6.377 -6.127 1.00 43.09 420 VAL A C 1
ATOM 3324 O O . VAL A 1 420 ? -45.130 5.418 -6.439 1.00 43.09 420 VAL A O 1
ATOM 3327 N N . GLU A 1 421 ? -43.101 6.283 -6.146 1.00 41.56 421 GLU A N 1
ATOM 3328 C CA . GLU A 1 421 ? -42.364 5.039 -6.372 1.00 41.56 421 GLU A CA 1
ATOM 3329 C C . GLU A 1 421 ? -41.757 4.616 -5.026 1.00 41.56 421 GLU A C 1
ATOM 3331 O O . GLU A 1 421 ? -40.725 5.102 -4.603 1.00 41.56 421 GLU A O 1
ATOM 3336 N N . ASP A 1 422 ? -42.394 3.800 -4.193 1.00 47.66 422 ASP A N 1
ATOM 3337 C CA . ASP A 1 422 ? -42.470 2.361 -4.401 1.00 47.66 422 ASP A CA 1
ATOM 3338 C C . ASP A 1 422 ? -43.472 1.809 -3.365 1.00 47.66 422 ASP A C 1
ATOM 3340 O O . ASP A 1 422 ? -43.234 1.865 -2.156 1.00 47.66 422 ASP A O 1
ATOM 3344 N N . GLY A 1 423 ? -44.579 1.192 -3.793 1.00 53.44 423 GLY A N 1
ATOM 3345 C CA . GLY A 1 423 ? -45.516 0.464 -2.910 1.00 53.44 423 GLY A CA 1
ATOM 3346 C C . GLY A 1 423 ? -44.898 -0.763 -2.202 1.00 53.44 423 GLY A C 1
ATOM 3347 O O . GLY A 1 423 ? -45.601 -1.655 -1.714 1.00 53.44 423 GLY A O 1
ATOM 3348 N N . LYS A 1 424 ? -43.564 -0.862 -2.169 1.00 55.53 424 LYS A N 1
ATOM 3349 C CA . LYS A 1 424 ? -42.791 -1.966 -1.604 1.00 55.53 424 LYS A CA 1
ATOM 3350 C C . LYS A 1 424 ? -42.564 -1.841 -0.098 1.00 55.53 424 LYS A C 1
ATOM 3352 O O . LYS A 1 424 ? -42.489 -2.892 0.535 1.00 55.53 424 LYS A O 1
ATOM 3357 N N . THR A 1 425 ? -42.573 -0.648 0.496 1.00 56.03 425 THR A N 1
ATOM 3358 C CA . THR A 1 425 ? -42.312 -0.465 1.942 1.00 56.03 425 THR A CA 1
ATOM 3359 C C . THR A 1 425 ? -43.560 -0.442 2.825 1.00 56.03 425 THR A C 1
ATOM 3361 O O . THR A 1 425 ? -43.463 -0.810 3.995 1.00 56.03 425 THR A O 1
ATOM 3364 N N . GLN A 1 426 ? -44.738 -0.119 2.280 1.00 67.56 426 GLN A N 1
ATOM 3365 C CA . GLN A 1 426 ? -45.993 -0.222 3.031 1.00 67.56 426 GLN A CA 1
ATOM 3366 C C . GLN A 1 426 ? -46.316 -1.682 3.366 1.00 67.56 426 GLN A C 1
ATOM 3368 O O . GLN A 1 426 ? -46.256 -2.568 2.500 1.00 67.56 426 GLN A O 1
ATOM 3373 N N . CYS A 1 427 ? -46.664 -1.915 4.630 1.00 76.81 427 CYS A N 1
ATOM 3374 C CA . CYS A 1 427 ? -47.189 -3.175 5.131 1.00 76.81 427 CYS A CA 1
ATOM 3375 C C . CYS A 1 427 ? -48.504 -2.927 5.875 1.00 76.81 427 CYS A C 1
ATOM 3377 O O . CYS A 1 427 ? -48.619 -1.978 6.644 1.00 76.81 427 CYS A O 1
ATOM 3379 N N . ASP A 1 428 ? -49.474 -3.811 5.672 1.00 84.75 428 ASP A N 1
ATOM 3380 C CA . ASP A 1 428 ? -50.778 -3.763 6.333 1.00 84.75 428 ASP A CA 1
ATOM 3381 C C . ASP A 1 428 ? -50.712 -4.315 7.764 1.00 84.75 428 ASP A C 1
ATOM 3383 O O . ASP A 1 428 ? -51.616 -4.071 8.562 1.00 84.75 428 ASP A O 1
ATOM 3387 N N . GLY A 1 429 ? -49.649 -5.057 8.095 1.00 88.50 429 GLY A N 1
ATOM 3388 C CA . GLY A 1 429 ? -49.421 -5.641 9.410 1.00 88.50 429 GLY A CA 1
ATOM 3389 C C . GLY A 1 429 ? -47.944 -5.911 9.707 1.00 88.50 429 GLY A C 1
ATOM 3390 O O . GLY A 1 429 ? -47.118 -6.069 8.803 1.00 88.50 429 GLY A O 1
ATOM 3391 N N . VAL A 1 430 ? -47.611 -5.989 10.993 1.00 89.06 430 VAL A N 1
ATOM 3392 C CA . VAL A 1 430 ? -46.301 -6.432 11.486 1.00 89.06 430 VAL A CA 1
ATOM 3393 C C . VAL A 1 430 ? -46.512 -7.522 12.526 1.00 89.06 430 VAL A C 1
ATOM 3395 O O . VAL A 1 430 ? -47.324 -7.374 13.440 1.00 89.06 430 VAL A O 1
ATOM 3398 N N . VAL A 1 431 ? -45.773 -8.620 12.384 1.00 90.06 431 VAL A N 1
ATOM 3399 C CA . VAL A 1 431 ? -45.730 -9.723 13.347 1.00 90.06 431 VAL A CA 1
ATOM 3400 C C . VAL A 1 431 ? -44.328 -9.785 13.931 1.00 90.06 431 VAL A C 1
ATOM 3402 O O . VAL A 1 431 ? -43.346 -9.817 13.194 1.00 90.06 431 VAL A O 1
ATOM 3405 N N . VAL A 1 432 ? -44.234 -9.835 15.253 1.00 89.94 432 VAL A N 1
ATOM 3406 C CA . VAL A 1 432 ? -42.970 -9.889 15.987 1.00 89.94 432 VAL A CA 1
ATOM 3407 C C . VAL A 1 432 ? -42.928 -11.182 16.780 1.00 89.94 432 VAL A C 1
ATOM 3409 O O . VAL A 1 432 ? -43.839 -11.460 17.560 1.00 89.94 432 VAL A O 1
ATOM 3412 N N . ARG A 1 433 ? -41.877 -11.979 16.589 1.00 90.00 433 ARG A N 1
ATOM 3413 C CA . ARG A 1 433 ? -41.614 -13.183 17.381 1.00 90.00 433 ARG A CA 1
ATOM 3414 C C . ARG A 1 433 ? -40.517 -12.913 18.400 1.00 90.00 433 ARG A C 1
ATOM 3416 O O . ARG A 1 433 ? -39.389 -12.595 18.025 1.00 90.00 433 ARG A O 1
ATOM 3423 N N . GLY A 1 434 ? -40.892 -13.048 19.667 1.00 86.56 434 GLY A N 1
ATOM 3424 C CA . GLY A 1 434 ? -40.003 -12.975 20.818 1.00 86.56 434 GLY A CA 1
ATOM 3425 C C . GLY A 1 434 ? -39.415 -14.332 21.203 1.00 86.56 434 GLY A C 1
ATOM 3426 O O . GLY A 1 434 ? -39.577 -15.334 20.506 1.00 86.56 434 GLY A O 1
ATOM 3427 N N . GLN A 1 435 ? -38.759 -14.380 22.358 1.00 79.75 435 GLN A N 1
ATOM 3428 C CA . GLN A 1 435 ? -38.257 -15.612 22.954 1.00 79.75 435 GLN A CA 1
ATOM 3429 C C . GLN A 1 435 ? -39.420 -16.541 23.355 1.00 79.75 435 GLN A C 1
ATOM 3431 O O . GLN A 1 435 ? -40.333 -16.151 24.082 1.00 79.75 435 GLN A O 1
ATOM 3436 N N . GLY A 1 436 ? -39.375 -17.802 22.915 1.00 81.62 436 GLY A N 1
ATOM 3437 C CA . GLY A 1 436 ? -40.448 -18.777 23.148 1.00 81.62 436 GLY A CA 1
ATOM 3438 C C . GLY A 1 436 ? -41.622 -18.616 22.173 1.00 81.62 436 GLY A C 1
ATOM 3439 O O . GLY A 1 436 ? -41.438 -18.207 21.034 1.00 81.62 436 GLY A O 1
ATOM 3440 N N . ASN A 1 437 ? -42.845 -18.943 22.611 1.00 82.56 437 ASN A N 1
ATOM 3441 C CA . ASN A 1 437 ? -44.069 -18.776 21.804 1.00 82.56 437 ASN A CA 1
ATOM 3442 C C . ASN A 1 437 ? -44.657 -17.352 21.897 1.00 82.56 437 ASN A C 1
ATOM 3444 O O . ASN A 1 437 ? -45.847 -17.145 21.654 1.00 82.56 437 ASN A O 1
ATOM 3448 N N . VAL A 1 438 ? -43.841 -16.368 22.278 1.00 82.25 438 VAL A N 1
ATOM 3449 C CA . VAL A 1 438 ? -44.253 -14.969 22.392 1.00 82.25 438 VAL A CA 1
ATOM 3450 C C . VAL A 1 438 ? -44.395 -14.387 20.992 1.00 82.25 438 VAL A C 1
ATOM 3452 O O . VAL A 1 438 ? -43.426 -14.297 20.242 1.00 82.25 438 VAL A O 1
ATOM 3455 N N . THR A 1 439 ? -45.617 -14.007 20.630 1.00 89.62 439 THR A N 1
ATOM 3456 C CA . THR A 1 439 ? -45.916 -13.376 19.342 1.00 89.62 439 THR A CA 1
ATOM 3457 C C . THR A 1 439 ? -46.732 -12.118 19.583 1.00 89.62 439 THR A C 1
ATOM 3459 O O . THR A 1 439 ? -47.765 -12.179 20.248 1.00 89.62 439 THR A O 1
ATOM 3462 N N . GLY A 1 440 ? -46.263 -11.000 19.040 1.00 92.19 440 GLY A N 1
ATOM 3463 C CA . GLY A 1 440 ? -46.994 -9.741 18.994 1.00 92.19 440 GLY A CA 1
ATOM 3464 C C . GLY A 1 440 ? -47.433 -9.432 17.573 1.00 92.19 440 GLY A C 1
ATOM 3465 O O . GLY A 1 440 ? -46.729 -9.768 16.619 1.00 92.19 440 GLY A O 1
ATOM 3466 N N . VAL A 1 441 ? -48.605 -8.824 17.419 1.00 91.69 441 VAL A N 1
ATOM 3467 C CA . VAL A 1 441 ? -49.162 -8.483 16.106 1.00 91.69 441 VAL A CA 1
ATOM 3468 C C . VAL A 1 441 ? -49.760 -7.089 16.157 1.00 91.69 441 VAL A C 1
ATOM 3470 O O . VAL A 1 441 ? -50.520 -6.768 17.066 1.00 91.69 441 VAL A O 1
ATOM 3473 N N . ALA A 1 442 ? -49.470 -6.289 15.139 1.00 92.88 442 ALA A N 1
ATOM 3474 C CA . ALA A 1 442 ? -50.156 -5.034 14.892 1.00 92.88 442 ALA A CA 1
ATOM 3475 C C . ALA A 1 442 ? -50.674 -4.987 13.453 1.00 92.88 442 ALA A C 1
ATOM 3477 O O . ALA A 1 442 ? -50.009 -5.463 12.532 1.00 92.88 442 ALA A O 1
ATOM 3478 N N . GLY A 1 443 ? -51.839 -4.364 13.260 1.00 89.94 443 GLY A N 1
ATOM 3479 C CA . GLY A 1 443 ? -52.440 -4.155 11.940 1.00 89.94 443 GLY A CA 1
ATOM 3480 C C . GLY A 1 443 ? -53.229 -5.360 11.434 1.00 89.94 443 GLY A C 1
ATOM 3481 O O . GLY A 1 443 ? -53.710 -6.176 12.217 1.00 89.94 443 GLY A O 1
ATOM 3482 N N . ASN A 1 444 ? -53.397 -5.448 10.116 1.00 85.31 444 ASN A N 1
ATOM 3483 C CA . ASN A 1 444 ? -54.052 -6.551 9.429 1.00 85.31 444 ASN A CA 1
ATOM 3484 C C . ASN A 1 444 ? -53.015 -7.602 8.979 1.00 85.31 444 ASN A C 1
ATOM 3486 O O . ASN A 1 444 ? -52.435 -7.468 7.899 1.00 85.31 444 ASN A O 1
ATOM 3490 N N . PRO A 1 445 ? -52.805 -8.689 9.745 1.00 75.94 445 PRO A N 1
ATOM 3491 C CA . PRO A 1 445 ? -51.844 -9.731 9.384 1.00 75.94 445 PRO A CA 1
ATOM 3492 C C . PRO A 1 445 ? -52.254 -10.537 8.141 1.00 75.94 445 PRO A C 1
ATOM 3494 O O . PRO A 1 445 ? -51.438 -11.292 7.622 1.00 75.94 445 PRO A O 1
ATOM 3497 N N . ALA A 1 446 ? -53.499 -10.401 7.664 1.00 71.94 446 ALA A N 1
ATOM 3498 C CA . ALA A 1 446 ? -53.957 -11.012 6.415 1.00 71.94 446 ALA A CA 1
ATOM 3499 C C . ALA A 1 446 ? -53.627 -10.171 5.163 1.00 71.94 446 ALA A C 1
ATOM 3501 O O . ALA A 1 446 ? -53.850 -10.644 4.050 1.00 71.94 446 ALA A O 1
ATOM 3502 N N . GLY A 1 447 ? -53.116 -8.944 5.332 1.00 77.31 447 GLY A N 1
ATOM 3503 C CA . GLY A 1 447 ? -52.563 -8.127 4.248 1.00 77.31 447 GLY A CA 1
ATOM 3504 C C . GLY A 1 447 ? -51.059 -8.356 4.048 1.00 77.31 447 GLY A C 1
ATOM 3505 O O . GLY A 1 447 ? -50.499 -9.368 4.474 1.00 77.31 447 GLY A O 1
ATOM 3506 N N . LYS A 1 448 ? -50.370 -7.414 3.399 1.00 80.50 448 LYS A N 1
ATOM 3507 C CA . LYS A 1 448 ? -48.915 -7.475 3.204 1.00 80.50 448 LYS A CA 1
ATOM 3508 C C . LYS A 1 448 ? -48.214 -7.293 4.552 1.00 80.50 448 LYS A C 1
ATOM 3510 O O . LYS A 1 448 ? -48.158 -6.184 5.070 1.00 80.50 448 LYS A O 1
ATOM 3515 N N . CYS A 1 449 ? -47.700 -8.374 5.133 1.00 80.12 449 CYS A N 1
ATOM 3516 C CA . CYS A 1 449 ? -47.178 -8.379 6.499 1.00 80.12 449 CYS A CA 1
ATOM 3517 C C . CYS A 1 449 ? -45.651 -8.528 6.544 1.00 80.12 449 CYS A C 1
ATOM 3519 O O . CYS A 1 449 ? -45.081 -9.310 5.784 1.00 80.12 449 CYS A O 1
ATOM 3521 N N . THR A 1 450 ? -44.992 -7.828 7.472 1.00 83.12 450 THR A N 1
ATOM 3522 C CA . THR A 1 450 ? -43.566 -8.048 7.780 1.00 83.12 450 THR A CA 1
ATOM 3523 C C . THR A 1 450 ? -43.433 -8.920 9.026 1.00 83.12 450 THR A C 1
ATOM 3525 O O . THR A 1 450 ? -44.095 -8.655 10.028 1.00 83.12 450 THR A O 1
ATOM 3528 N N . LEU A 1 451 ? -42.583 -9.948 8.974 1.00 86.50 451 LEU A N 1
ATOM 3529 C CA . LEU A 1 451 ? -42.241 -10.781 10.129 1.00 86.50 451 LEU A CA 1
ATOM 3530 C C . LEU A 1 451 ? -40.864 -10.383 10.667 1.00 86.50 451 LEU A C 1
ATOM 3532 O O . LEU A 1 451 ? -39.874 -10.450 9.942 1.00 86.50 451 LEU A O 1
ATOM 3536 N N . LEU A 1 452 ? -40.807 -10.018 11.942 1.00 84.69 452 LEU A N 1
ATOM 3537 C CA . LEU A 1 452 ? -39.587 -9.650 12.652 1.00 84.69 452 LEU A CA 1
ATOM 3538 C C . LEU A 1 452 ? -39.313 -10.669 13.757 1.00 84.69 452 LEU A C 1
ATOM 3540 O O . LEU A 1 452 ? -40.233 -11.128 14.436 1.00 84.69 452 LEU A O 1
ATOM 3544 N N . HIS A 1 453 ? -38.047 -11.029 13.931 1.00 81.00 453 HIS A N 1
ATOM 3545 C CA . HIS A 1 453 ? -37.602 -11.904 15.012 1.00 81.00 453 HIS A CA 1
ATOM 3546 C C . HIS A 1 453 ? -36.703 -11.091 15.939 1.00 81.00 453 HIS A C 1
ATOM 3548 O O . HIS A 1 453 ? -35.650 -10.631 15.508 1.00 81.00 453 HIS A O 1
ATOM 3554 N N . ASP A 1 454 ? -37.110 -10.925 17.198 1.00 77.56 454 ASP A N 1
ATOM 3555 C CA . ASP A 1 454 ? -36.276 -10.308 18.229 1.00 77.56 454 ASP A CA 1
ATOM 3556 C C . ASP A 1 454 ? -36.319 -11.154 19.502 1.00 77.56 454 ASP A C 1
ATOM 3558 O O . ASP A 1 454 ? -37.237 -11.079 20.319 1.00 77.56 454 ASP A O 1
ATOM 3562 N N . MET A 1 455 ? -35.279 -11.968 19.677 1.00 68.62 455 MET A N 1
ATOM 3563 C CA . MET A 1 455 ? -35.147 -12.914 20.787 1.00 68.62 455 MET A CA 1
ATOM 3564 C C . MET A 1 455 ? -34.972 -12.239 22.157 1.00 68.62 455 MET A C 1
ATOM 3566 O O . MET A 1 455 ? -34.920 -12.935 23.168 1.00 68.62 455 MET A O 1
ATOM 3570 N N . ARG A 1 456 ? -34.879 -10.905 22.220 1.00 72.62 456 ARG A N 1
ATOM 3571 C CA . ARG A 1 456 ? -34.816 -10.153 23.482 1.00 72.62 456 ARG A CA 1
ATOM 3572 C C . ARG A 1 456 ? -36.202 -9.899 24.076 1.00 72.62 456 ARG A C 1
ATOM 3574 O O . ARG A 1 456 ? -36.310 -9.670 25.279 1.00 72.62 456 ARG A O 1
ATOM 3581 N N . ILE A 1 457 ? -37.257 -9.983 23.264 1.00 77.31 457 ILE A N 1
ATOM 3582 C CA . ILE A 1 457 ? -38.642 -9.753 23.682 1.00 77.31 457 ILE A CA 1
ATOM 3583 C C . ILE A 1 457 ? -39.162 -10.983 24.430 1.00 77.31 457 ILE A C 1
ATOM 3585 O O . ILE A 1 457 ? -39.252 -12.072 23.864 1.00 77.31 457 ILE A O 1
ATOM 3589 N N . LYS A 1 458 ? -39.514 -10.818 25.708 1.00 85.19 458 LYS A N 1
ATOM 3590 C CA . LYS A 1 458 ? -39.911 -11.930 26.597 1.00 85.19 458 LYS A CA 1
ATOM 3591 C C . LYS A 1 458 ? -41.398 -11.963 26.921 1.00 85.19 458 LYS A C 1
ATOM 3593 O O . LYS A 1 458 ? -41.873 -12.966 27.452 1.00 85.19 458 LYS A O 1
ATOM 3598 N N . THR A 1 459 ? -42.132 -10.894 26.623 1.00 89.38 459 THR A N 1
ATOM 3599 C CA . THR A 1 459 ? -43.560 -10.789 26.933 1.00 89.38 459 THR A CA 1
ATOM 3600 C C . THR A 1 459 ? -44.373 -10.457 25.686 1.00 89.38 459 THR A C 1
ATOM 3602 O O . THR A 1 459 ? -43.883 -9.854 24.731 1.00 89.38 459 THR A O 1
ATOM 3605 N N . VAL A 1 460 ? -45.637 -10.884 25.680 1.00 87.19 460 VAL A N 1
ATOM 3606 C CA . VAL A 1 460 ? -46.580 -10.592 24.586 1.00 87.19 460 VAL A CA 1
ATOM 3607 C C . VAL A 1 460 ? -46.885 -9.094 24.509 1.00 87.19 460 VAL A C 1
ATOM 3609 O O . VAL A 1 460 ? -47.115 -8.571 23.423 1.00 87.19 460 VAL A O 1
ATOM 3612 N N . GLU A 1 461 ? -46.858 -8.400 25.644 1.00 88.69 461 GLU A N 1
ATOM 3613 C CA . GLU A 1 461 ? -47.098 -6.960 25.727 1.00 88.69 461 GLU A CA 1
ATOM 3614 C C . GLU A 1 461 ? -45.974 -6.169 25.044 1.00 88.69 461 GLU A C 1
ATOM 3616 O O . GLU A 1 461 ? -46.257 -5.372 24.150 1.00 88.69 461 GLU A O 1
ATOM 3621 N N . ASP A 1 462 ? -44.713 -6.507 25.331 1.00 78.38 462 ASP A N 1
ATOM 3622 C CA . ASP A 1 462 ? -43.542 -5.933 24.652 1.00 78.38 462 ASP A CA 1
ATOM 3623 C C . ASP A 1 462 ? -43.556 -6.240 23.148 1.00 78.38 462 ASP A C 1
ATOM 3625 O O . ASP A 1 462 ? -43.269 -5.375 22.319 1.00 78.38 462 ASP A O 1
ATOM 3629 N N . ALA A 1 463 ? -43.940 -7.466 22.773 1.00 84.56 463 ALA A N 1
ATOM 3630 C CA . ALA A 1 463 ? -44.047 -7.867 21.373 1.00 84.56 463 ALA A CA 1
ATOM 3631 C C . ALA A 1 463 ? -45.121 -7.062 20.625 1.00 84.56 463 ALA A C 1
ATOM 3633 O O . ALA A 1 463 ? -44.917 -6.687 19.471 1.00 84.56 463 ALA A O 1
ATOM 3634 N N . ASN A 1 464 ? -46.260 -6.785 21.268 1.00 85.25 464 ASN A N 1
ATOM 3635 C CA . ASN A 1 464 ? -47.330 -5.965 20.700 1.00 85.25 464 ASN A CA 1
ATOM 3636 C C . ASN A 1 464 ? -46.925 -4.491 20.603 1.00 85.25 464 ASN A C 1
ATOM 3638 O O . ASN A 1 464 ? -47.199 -3.863 19.583 1.00 85.25 464 ASN A O 1
ATOM 3642 N N . ALA A 1 465 ? -46.242 -3.948 21.615 1.00 80.44 465 ALA A N 1
ATOM 3643 C CA . ALA A 1 465 ? -45.721 -2.583 21.584 1.00 80.44 465 ALA A CA 1
ATOM 3644 C C . ALA A 1 465 ? -44.686 -2.406 20.460 1.00 80.44 465 ALA A C 1
ATOM 3646 O O . ALA A 1 465 ? -44.753 -1.442 19.693 1.00 80.44 465 ALA A O 1
ATOM 3647 N N . PHE A 1 466 ? -43.784 -3.379 20.296 1.00 79.50 466 PHE A N 1
ATOM 3648 C CA . PHE A 1 466 ? -42.801 -3.386 19.214 1.00 79.50 466 PHE A CA 1
ATOM 3649 C C . PHE A 1 466 ? -43.466 -3.512 17.837 1.00 79.50 466 PHE A C 1
ATOM 3651 O O . PHE A 1 466 ? -43.157 -2.743 16.928 1.00 79.50 466 PHE A O 1
ATOM 3658 N N . ALA A 1 467 ? -44.432 -4.427 17.688 1.00 83.75 467 ALA A N 1
ATOM 3659 C CA . ALA A 1 467 ? -45.183 -4.597 16.445 1.00 83.75 467 ALA A CA 1
ATOM 3660 C C . ALA A 1 467 ? -45.959 -3.324 16.071 1.00 83.75 467 ALA A C 1
ATOM 3662 O O . ALA A 1 467 ? -45.952 -2.919 14.910 1.00 83.75 467 ALA A O 1
ATOM 3663 N N . ALA A 1 468 ? -46.596 -2.669 17.047 1.00 81.75 468 ALA A N 1
ATOM 3664 C CA . ALA A 1 468 ? -47.345 -1.432 16.839 1.00 81.75 468 ALA A CA 1
ATOM 3665 C C . ALA A 1 468 ? -46.433 -0.278 16.411 1.00 81.75 468 ALA A C 1
ATOM 3667 O O . ALA A 1 468 ? -46.784 0.478 15.505 1.00 81.75 468 ALA A O 1
ATOM 3668 N N . ARG A 1 469 ? -45.242 -0.179 17.011 1.00 80.31 469 ARG A N 1
ATOM 3669 C CA . ARG A 1 469 ? -44.226 0.808 16.637 1.00 80.31 469 ARG A CA 1
ATOM 3670 C C . ARG A 1 469 ? -43.731 0.603 15.206 1.00 80.31 469 ARG A C 1
ATOM 3672 O O . ARG A 1 469 ? -43.707 1.551 14.429 1.00 80.31 469 ARG A O 1
ATOM 3679 N N . GLU A 1 470 ? -43.367 -0.624 14.846 1.00 83.06 470 GLU A N 1
ATOM 3680 C CA . GLU A 1 470 ? -42.898 -0.956 13.495 1.00 83.06 470 GLU A CA 1
ATOM 3681 C C . GLU A 1 470 ? -43.984 -0.755 12.440 1.00 83.06 470 GLU A C 1
ATOM 3683 O O . GLU A 1 470 ? -43.715 -0.241 11.354 1.00 83.06 470 GLU A O 1
ATOM 3688 N N . LEU A 1 471 ? -45.230 -1.103 12.770 1.00 84.94 471 LEU A N 1
ATOM 3689 C CA . LEU A 1 471 ? -46.357 -0.818 11.898 1.00 84.94 471 LEU A CA 1
ATOM 3690 C C . LEU A 1 471 ? -46.527 0.690 11.713 1.00 84.94 471 LEU A C 1
ATOM 3692 O O . LEU A 1 471 ? -46.694 1.124 10.580 1.00 84.94 471 LEU A O 1
ATOM 3696 N N . ALA A 1 472 ? -46.451 1.495 12.774 1.00 76.69 472 ALA A N 1
ATOM 3697 C CA . ALA A 1 472 ? -46.556 2.949 12.665 1.00 76.69 472 ALA A CA 1
ATOM 3698 C C . ALA A 1 472 ? -45.456 3.540 11.764 1.00 76.69 472 ALA A C 1
ATOM 3700 O O . ALA A 1 472 ? -45.758 4.356 10.896 1.00 76.69 472 ALA A O 1
ATOM 3701 N N . LEU A 1 473 ? -44.213 3.061 11.895 1.00 70.31 473 LEU A N 1
ATOM 3702 C CA . LEU A 1 473 ? -43.086 3.483 11.054 1.00 70.31 473 LEU A CA 1
ATOM 3703 C C . LEU A 1 473 ? -43.286 3.134 9.572 1.00 70.31 473 LEU A C 1
ATOM 3705 O O . LEU A 1 473 ? -42.945 3.929 8.703 1.00 70.31 473 LEU A O 1
ATOM 3709 N N . ARG A 1 474 ? -43.850 1.957 9.277 1.00 74.31 474 ARG A N 1
ATOM 3710 C CA . ARG A 1 474 ? -44.021 1.445 7.902 1.00 74.31 474 ARG A CA 1
ATOM 3711 C C . ARG A 1 474 ? -45.344 1.850 7.243 1.00 74.31 474 ARG A C 1
ATOM 3713 O O . ARG A 1 474 ? -45.454 1.809 6.020 1.00 74.31 474 ARG A O 1
ATOM 3720 N N . SER A 1 475 ? -46.351 2.209 8.041 1.00 67.62 475 SER A N 1
ATOM 3721 C CA . SER A 1 475 ? -47.679 2.646 7.574 1.00 67.62 475 SER A CA 1
ATOM 3722 C C . SER A 1 475 ? -47.770 4.155 7.395 1.00 67.62 475 SER A C 1
ATOM 3724 O O . SER A 1 475 ? -48.688 4.633 6.726 1.00 67.62 475 SER A O 1
ATOM 3726 N N . ALA A 1 476 ? -46.850 4.916 7.994 1.00 58.94 476 ALA A N 1
ATOM 3727 C CA . ALA A 1 476 ? -46.743 6.339 7.737 1.00 58.94 476 ALA A CA 1
ATOM 3728 C C . ALA A 1 476 ? -46.478 6.539 6.231 1.00 58.94 476 ALA A C 1
ATOM 3730 O O . ALA A 1 476 ? -45.496 5.999 5.716 1.00 58.94 476 ALA A O 1
ATOM 3731 N N . PRO A 1 477 ? -47.342 7.256 5.484 1.00 52.56 477 PRO A N 1
ATOM 3732 C CA . PRO A 1 477 ? -47.024 7.609 4.109 1.00 52.56 477 PRO A CA 1
ATOM 3733 C C . PRO A 1 477 ? -45.706 8.380 4.131 1.00 52.56 477 PRO A C 1
ATOM 3735 O O . PRO A 1 477 ? -45.604 9.398 4.820 1.00 52.56 477 PRO A O 1
ATOM 3738 N N . VAL A 1 478 ? -44.701 7.883 3.406 1.00 48.69 478 VAL A N 1
ATOM 3739 C CA . VAL A 1 478 ? -43.442 8.605 3.205 1.00 48.69 478 VAL A CA 1
ATOM 3740 C C . VAL A 1 478 ? -43.761 9.766 2.274 1.00 48.69 478 VAL A C 1
ATOM 3742 O O . VAL A 1 478 ? -43.672 9.677 1.056 1.00 48.69 478 VAL A O 1
ATOM 3745 N N . LEU A 1 479 ? -44.272 10.839 2.863 1.00 46.81 479 LEU A N 1
ATOM 3746 C CA . LEU A 1 479 ? -44.547 12.079 2.171 1.00 46.81 479 LEU A CA 1
ATOM 3747 C C . LEU A 1 479 ? -43.260 12.885 2.266 1.00 46.81 479 LEU A C 1
ATOM 3749 O O . LEU A 1 479 ? -43.046 13.612 3.232 1.00 46.81 479 LEU A O 1
ATOM 3753 N N . THR A 1 480 ? -42.370 12.685 1.299 1.00 47.12 480 THR A N 1
ATOM 3754 C CA . THR A 1 480 ? -41.145 13.473 1.201 1.00 47.12 480 THR A CA 1
ATOM 3755 C C . THR A 1 480 ? -41.540 14.909 0.857 1.00 47.12 480 THR A C 1
ATOM 3757 O O . THR A 1 480 ? -42.006 15.206 -0.239 1.00 47.12 480 THR A O 1
ATOM 3760 N N . ILE A 1 481 ? -41.429 15.819 1.818 1.00 49.50 481 ILE A N 1
ATOM 3761 C CA . ILE A 1 481 ? -41.695 17.241 1.591 1.00 49.50 481 ILE A CA 1
ATOM 3762 C C . ILE A 1 481 ? -40.351 17.952 1.507 1.00 49.50 481 ILE A C 1
ATOM 3764 O O . ILE A 1 481 ? -39.644 18.010 2.509 1.00 49.50 481 ILE A O 1
ATOM 3768 N N . GLU A 1 482 ? -40.024 18.515 0.344 1.00 50.41 482 GLU A N 1
ATOM 3769 C CA . GLU A 1 482 ? -38.872 19.400 0.190 1.00 50.41 482 GLU A CA 1
ATOM 3770 C C . GLU A 1 482 ? -39.301 20.836 0.533 1.00 50.41 482 GLU A C 1
ATOM 3772 O O . GLU A 1 482 ? -40.057 21.490 -0.185 1.00 50.41 482 GLU A O 1
ATOM 3777 N N . ALA A 1 483 ? -38.831 21.358 1.662 1.00 52.22 483 ALA A N 1
ATOM 3778 C CA . ALA A 1 483 ? -39.070 22.745 2.059 1.00 52.22 483 ALA A CA 1
ATOM 3779 C C . ALA A 1 483 ? -37.809 23.591 1.849 1.00 52.22 483 ALA A C 1
ATOM 3781 O O . ALA A 1 483 ? -36.712 23.131 2.162 1.00 52.22 483 ALA A O 1
ATOM 3782 N N . THR A 1 484 ? -37.972 24.833 1.375 1.00 49.72 484 THR A N 1
ATOM 3783 C CA . THR A 1 484 ? -36.878 25.818 1.285 1.00 49.72 484 THR A CA 1
ATOM 3784 C C . THR A 1 484 ? -37.130 26.930 2.302 1.00 49.72 484 THR A C 1
ATOM 3786 O O . THR A 1 484 ? -38.182 27.573 2.302 1.00 49.72 484 THR A O 1
ATOM 3789 N N . THR A 1 485 ? -36.181 27.169 3.208 1.00 50.59 485 THR A N 1
ATOM 3790 C CA . THR A 1 485 ? -36.284 28.250 4.205 1.00 50.59 485 THR A CA 1
ATOM 3791 C C . THR A 1 485 ? -34.924 28.888 4.487 1.00 50.59 485 THR A C 1
ATOM 3793 O O . THR A 1 485 ? -33.869 28.351 4.147 1.00 50.59 485 THR A O 1
ATOM 3796 N N . LYS A 1 486 ? -34.925 30.073 5.106 1.00 52.22 486 LYS A N 1
ATOM 3797 C CA . LYS A 1 486 ? -33.696 30.794 5.461 1.00 52.22 486 LYS A CA 1
ATOM 3798 C C . LYS A 1 486 ? -32.988 30.066 6.610 1.00 52.22 486 LYS A C 1
ATOM 3800 O O . LYS A 1 486 ? -33.541 29.942 7.700 1.00 52.22 486 LYS A O 1
ATOM 3805 N N . ALA A 1 487 ? -31.724 29.686 6.394 1.00 48.19 487 ALA A N 1
ATOM 3806 C CA . ALA A 1 487 ? -30.883 28.842 7.264 1.00 48.19 487 ALA A CA 1
ATOM 3807 C C . ALA A 1 487 ? -30.808 29.218 8.763 1.00 48.19 487 ALA A C 1
ATOM 3809 O O . ALA A 1 487 ? -30.352 28.422 9.579 1.00 48.19 487 ALA A O 1
ATOM 3810 N N . ARG A 1 488 ? -31.233 30.428 9.149 1.00 40.88 488 ARG A N 1
ATOM 3811 C CA . ARG A 1 488 ? -31.148 30.935 10.524 1.00 40.88 488 ARG A CA 1
ATOM 3812 C C . ARG A 1 488 ? -32.226 30.372 11.463 1.00 40.88 488 ARG A C 1
ATOM 3814 O O . ARG A 1 488 ? -31.995 30.402 12.663 1.00 40.88 488 ARG A O 1
ATOM 3821 N N . ALA A 1 489 ? -33.361 29.891 10.948 1.00 44.81 489 ALA A N 1
ATOM 3822 C CA . ALA A 1 489 ? -34.477 29.422 11.780 1.00 44.81 489 ALA A CA 1
ATOM 3823 C C . ALA A 1 489 ? -34.433 27.906 12.072 1.00 44.81 489 ALA A C 1
ATOM 3825 O O . ALA A 1 489 ? -34.831 27.476 13.142 1.00 44.81 489 ALA A O 1
ATOM 3826 N N . LEU A 1 490 ? -33.867 27.098 11.170 1.00 48.44 490 LEU A N 1
ATOM 3827 C CA . LEU A 1 490 ? -33.863 25.627 11.259 1.00 48.44 490 LEU A CA 1
ATOM 3828 C C . LEU A 1 490 ? -32.913 25.015 12.294 1.00 48.44 490 LEU A C 1
ATOM 3830 O O . LEU A 1 490 ? -32.957 23.811 12.514 1.00 48.44 490 LEU A O 1
ATOM 3834 N N . ARG A 1 491 ? -32.024 25.811 12.894 1.00 48.81 491 ARG A N 1
ATOM 3835 C CA . ARG A 1 491 ? -30.918 25.289 13.712 1.00 48.81 491 ARG A CA 1
ATOM 3836 C C . ARG A 1 491 ? -31.332 24.721 15.068 1.00 48.81 491 ARG A C 1
ATOM 3838 O O . ARG A 1 491 ? -30.501 24.092 15.708 1.00 48.81 491 ARG A O 1
ATOM 3845 N N . GLU A 1 492 ? -32.578 24.934 15.486 1.00 40.31 492 GLU A N 1
ATOM 3846 C CA . GLU A 1 492 ? -33.069 24.551 16.819 1.00 40.31 492 GLU A CA 1
ATOM 3847 C C . GLU A 1 492 ? -34.426 23.809 16.773 1.00 40.31 492 GLU A C 1
ATOM 3849 O O . GLU A 1 492 ? -34.827 23.197 17.756 1.00 40.31 492 GLU A O 1
ATOM 3854 N N . ALA A 1 493 ? -35.110 23.773 15.624 1.00 44.16 493 ALA A N 1
ATOM 3855 C CA . ALA A 1 493 ? -36.484 23.278 15.520 1.00 44.16 493 ALA A CA 1
ATOM 3856 C C . ALA A 1 493 ? -36.597 21.835 15.012 1.00 44.16 493 ALA A C 1
ATOM 3858 O O . ALA A 1 493 ? -36.236 21.527 13.876 1.00 44.16 493 ALA A O 1
ATOM 3859 N N . MET A 1 494 ? -37.185 20.961 15.836 1.00 53.72 494 MET A N 1
ATOM 3860 C CA . MET A 1 494 ? -37.475 19.555 15.503 1.00 53.72 494 MET A CA 1
ATOM 3861 C C . MET A 1 494 ? -38.877 19.324 14.930 1.00 53.72 494 MET A C 1
ATOM 3863 O O . MET A 1 494 ? -39.175 18.230 14.441 1.00 53.72 494 MET A O 1
ATOM 3867 N N . LYS A 1 495 ? -39.745 20.334 14.994 1.00 49.62 495 LYS A N 1
ATOM 3868 C CA . LYS A 1 495 ? -41.111 20.282 14.482 1.00 49.62 495 LYS A CA 1
ATOM 3869 C C . LYS A 1 495 ? -41.352 21.469 13.572 1.00 49.62 495 LYS A C 1
ATOM 3871 O O . LYS A 1 495 ? -41.074 22.610 13.927 1.00 49.62 495 LYS A O 1
ATOM 3876 N N . ILE A 1 496 ? -41.884 21.183 12.396 1.00 55.56 496 ILE A N 1
ATOM 3877 C CA . ILE A 1 496 ? -42.243 22.207 11.427 1.00 55.56 496 ILE A CA 1
ATOM 3878 C C . ILE A 1 496 ? -43.761 22.257 11.349 1.00 55.56 496 ILE A C 1
ATOM 3880 O O . ILE A 1 496 ? -44.399 21.259 10.997 1.00 55.56 496 ILE A O 1
ATOM 3884 N N . ASP A 1 497 ? -44.324 23.410 11.711 1.00 53.94 497 ASP A N 1
ATOM 3885 C CA . ASP A 1 497 ? -45.729 23.706 11.457 1.00 53.94 497 ASP A CA 1
ATOM 3886 C C . ASP A 1 497 ? -45.849 24.229 10.028 1.00 53.94 497 ASP A C 1
ATOM 3888 O O . ASP A 1 497 ? -45.243 25.234 9.647 1.00 53.94 497 ASP A O 1
ATOM 3892 N N . VAL A 1 498 ? -46.587 23.486 9.214 1.00 57.41 498 VAL A N 1
ATOM 3893 C CA . VAL A 1 498 ? -46.855 23.839 7.827 1.00 57.41 498 VAL A CA 1
ATOM 3894 C C . VAL A 1 498 ? -48.277 24.393 7.792 1.00 57.41 498 VAL A C 1
ATOM 3896 O O . VAL A 1 498 ? -49.216 23.613 7.978 1.00 57.41 498 VAL A O 1
ATOM 3899 N N . PRO A 1 499 ? -48.475 25.700 7.535 1.00 47.38 499 PRO A N 1
ATOM 3900 C CA . PRO A 1 499 ? -49.802 26.304 7.561 1.00 47.38 499 PRO A CA 1
ATOM 3901 C C . PRO A 1 499 ? -50.799 25.538 6.679 1.00 47.38 499 PRO A C 1
ATOM 3903 O O . PRO A 1 499 ? -50.610 25.410 5.471 1.00 47.38 499 PRO A O 1
ATOM 3906 N N . GLY A 1 500 ? -51.865 25.014 7.293 1.00 55.78 500 GLY A N 1
ATOM 3907 C CA . GLY A 1 500 ? -52.890 24.209 6.615 1.00 55.78 500 GLY A CA 1
ATOM 3908 C C . GLY A 1 500 ? -52.663 22.688 6.617 1.00 55.78 500 GLY A C 1
ATOM 3909 O O . GLY A 1 500 ? -53.498 21.965 6.073 1.00 55.78 500 GLY A O 1
ATOM 3910 N N . HIS A 1 501 ? -51.595 22.183 7.247 1.00 57.50 501 HIS A N 1
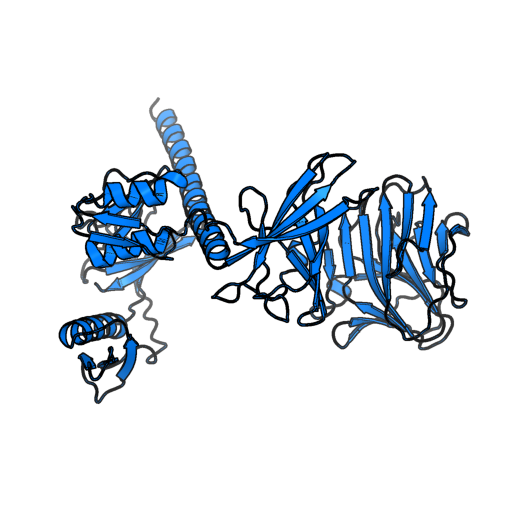ATOM 3911 C CA . HIS A 1 501 ? -51.272 20.754 7.364 1.00 57.50 501 HIS A CA 1
ATOM 3912 C C . HIS A 1 501 ? -50.939 20.335 8.819 1.00 57.50 501 HIS A C 1
ATOM 3914 O O . HIS A 1 501 ? -51.045 21.130 9.744 1.00 57.50 501 HIS A O 1
ATOM 3920 N N . SER A 1 502 ? -50.632 19.047 9.046 1.00 62.06 502 SER A N 1
ATOM 3921 C CA . SER A 1 502 ? -50.221 18.502 10.360 1.00 62.06 502 SER A CA 1
ATOM 3922 C C . SER A 1 502 ? -48.768 18.871 10.714 1.00 62.06 502 SER A C 1
ATOM 3924 O O . SER A 1 502 ? -48.043 19.375 9.866 1.00 62.06 502 SER A O 1
ATOM 3926 N N . VAL A 1 503 ? -48.325 18.573 11.940 1.00 54.38 503 VAL A N 1
ATOM 3927 C CA . VAL A 1 503 ? -46.929 18.763 12.380 1.00 54.38 503 VAL A CA 1
ATOM 3928 C C 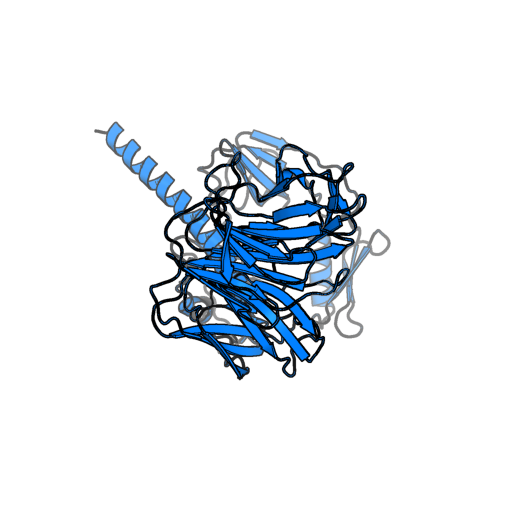. VAL A 1 503 ? -46.020 17.678 11.786 1.00 54.38 503 VAL A C 1
ATOM 3930 O O . VAL A 1 503 ? -46.363 16.495 11.828 1.00 54.38 503 VAL A O 1
ATOM 3933 N N . TYR A 1 504 ? -44.852 18.064 11.264 1.00 58.97 504 TYR A N 1
ATOM 3934 C CA . TYR A 1 504 ? -43.862 17.141 10.687 1.00 58.97 504 TYR A CA 1
ATOM 3935 C C . TYR A 1 504 ? -42.537 17.162 11.470 1.00 58.97 504 TYR A C 1
ATOM 3937 O O . TYR A 1 504 ? -42.141 18.207 11.987 1.00 58.97 504 TYR A O 1
ATOM 3945 N N . LYS A 1 505 ? -41.847 16.014 11.539 1.00 52.28 505 LYS A N 1
ATOM 3946 C CA . LYS A 1 505 ? -40.498 15.833 12.101 1.00 52.28 505 LYS A CA 1
ATOM 3947 C C . LYS A 1 505 ? -39.452 15.899 10.989 1.00 52.28 505 LYS A C 1
ATOM 3949 O O . LYS A 1 505 ? -39.670 15.351 9.913 1.00 52.28 505 LYS A O 1
ATOM 3954 N N . VAL A 1 506 ? -38.308 16.527 11.252 1.00 51.38 506 VAL A N 1
ATOM 3955 C CA . VAL A 1 506 ? -37.167 16.551 10.321 1.00 51.38 506 VAL A CA 1
ATOM 3956 C C . VAL A 1 506 ? -36.379 15.242 10.432 1.00 51.38 506 VAL A C 1
ATOM 3958 O O . VAL A 1 506 ? -35.907 14.896 11.511 1.00 51.38 506 VAL A O 1
ATOM 3961 N N . GLU A 1 507 ? -36.253 14.504 9.331 1.00 49.53 507 GLU A N 1
ATOM 3962 C CA . GLU A 1 507 ? -35.505 13.238 9.246 1.00 49.53 507 GLU A CA 1
ATOM 3963 C C . GLU A 1 507 ? -34.080 13.460 8.722 1.00 49.53 507 GLU A C 1
ATOM 3965 O O . GLU A 1 507 ? -33.138 12.837 9.203 1.00 49.53 507 GLU A O 1
ATOM 3970 N N . GLN A 1 508 ? -33.909 14.367 7.756 1.00 47.97 508 GLN A N 1
ATOM 3971 C CA . GLN A 1 508 ? -32.610 14.665 7.154 1.00 47.97 508 GLN A CA 1
ATOM 3972 C C . GLN A 1 508 ? -32.536 16.131 6.719 1.00 47.97 508 GLN A C 1
ATOM 3974 O O . GLN A 1 508 ? -33.513 16.689 6.220 1.00 47.97 508 GLN A O 1
ATOM 3979 N N . VAL A 1 509 ? -31.367 16.751 6.883 1.00 47.66 509 VAL A N 1
ATOM 3980 C CA . VAL A 1 509 ? -31.070 18.107 6.401 1.00 47.66 509 VAL A CA 1
ATOM 3981 C C . VAL A 1 509 ? -29.984 17.997 5.336 1.00 47.66 509 VAL A C 1
ATOM 3983 O O . VAL A 1 509 ? -28.900 17.492 5.607 1.00 47.66 509 VAL A O 1
ATOM 3986 N N . LEU A 1 510 ? -30.278 18.450 4.122 1.00 45.12 510 LEU A N 1
ATOM 3987 C CA . LEU A 1 510 ? -29.359 18.475 2.987 1.00 45.12 510 LEU A CA 1
ATOM 3988 C C . LEU A 1 510 ? -29.026 19.936 2.679 1.00 45.12 510 LEU A C 1
ATOM 3990 O O . LEU A 1 510 ? -29.907 20.713 2.313 1.00 45.12 510 LEU A O 1
ATOM 3994 N N . MET A 1 511 ? -27.765 20.332 2.851 1.00 42.38 511 MET A N 1
ATOM 3995 C CA . MET A 1 511 ? -27.326 21.705 2.589 1.00 42.38 511 MET A CA 1
ATOM 3996 C C . MET A 1 511 ? -26.619 21.820 1.236 1.00 42.38 511 MET A C 1
ATOM 3998 O O . MET A 1 511 ? -25.644 21.124 0.968 1.00 42.38 511 MET A O 1
ATOM 4002 N N . ASP A 1 512 ? -27.108 22.736 0.401 1.00 44.31 512 ASP A N 1
ATOM 4003 C CA . ASP A 1 512 ? -26.436 23.271 -0.786 1.00 44.31 512 ASP A CA 1
ATOM 4004 C C . ASP A 1 512 ? -25.780 24.614 -0.397 1.00 44.31 512 ASP A C 1
ATOM 4006 O O . ASP A 1 512 ? -26.236 25.315 0.508 1.00 44.31 512 ASP A O 1
ATOM 4010 N N . ALA A 1 513 ? -24.715 25.012 -1.098 1.00 38.22 513 ALA A N 1
ATOM 4011 C CA . ALA A 1 513 ? -24.087 26.329 -0.983 1.00 38.22 513 ALA A CA 1
ATOM 4012 C C . ALA A 1 513 ? -25.058 27.534 -1.090 1.00 38.22 513 ALA A C 1
ATOM 4014 O O . ALA A 1 513 ? -24.669 28.650 -0.727 1.00 38.22 513 ALA A O 1
ATOM 4015 N N . LYS A 1 514 ? -26.284 27.349 -1.599 1.00 40.06 514 LYS A N 1
ATOM 4016 C CA . LYS A 1 514 ? -27.306 28.397 -1.750 1.00 40.06 514 LYS A CA 1
ATOM 4017 C C . LYS A 1 514 ? -28.609 28.162 -0.981 1.00 40.06 514 LYS A C 1
ATOM 4019 O O . LYS A 1 514 ? -29.212 29.161 -0.601 1.00 40.06 514 LYS A O 1
ATOM 4024 N N . ASP A 1 515 ? -28.997 26.918 -0.696 1.00 46.78 515 ASP A N 1
ATOM 4025 C CA . ASP A 1 515 ? -30.303 26.575 -0.109 1.00 46.78 515 ASP A CA 1
ATOM 4026 C C . ASP A 1 515 ? -30.220 25.393 0.879 1.00 46.78 515 ASP A C 1
ATOM 4028 O O . ASP A 1 515 ? -29.321 24.557 0.807 1.00 46.78 515 ASP A O 1
ATOM 4032 N N . VAL A 1 516 ? -31.178 25.307 1.809 1.00 47.84 516 VAL A N 1
ATOM 4033 C CA . VAL A 1 516 ? -31.331 24.166 2.731 1.00 47.84 516 VAL A CA 1
ATOM 4034 C C . VAL A 1 516 ? -32.542 23.358 2.297 1.00 47.84 516 VAL A C 1
ATOM 4036 O O . VAL A 1 516 ? -33.649 23.895 2.274 1.00 47.84 516 VAL A O 1
ATOM 4039 N N . ARG A 1 517 ? -32.337 22.079 1.982 1.00 50.66 517 ARG A N 1
ATOM 4040 C CA . ARG A 1 517 ? -33.404 21.113 1.718 1.00 50.66 517 ARG A CA 1
ATOM 4041 C C . ARG A 1 517 ? -33.618 20.246 2.948 1.00 50.66 517 ARG A C 1
ATOM 4043 O O . ARG A 1 517 ? -32.667 19.840 3.612 1.00 50.66 517 ARG A O 1
ATOM 4050 N N . LEU A 1 518 ? -34.874 19.953 3.250 1.00 51.06 518 LEU A N 1
ATOM 4051 C CA . LEU A 1 518 ? -35.255 19.103 4.373 1.00 51.06 518 LEU A CA 1
ATOM 4052 C C . LEU A 1 518 ? -35.978 17.871 3.859 1.00 51.06 518 LEU A C 1
ATOM 4054 O O . LEU A 1 518 ? -36.784 17.977 2.941 1.00 51.06 518 LEU A O 1
ATOM 4058 N N . LYS A 1 519 ? -35.736 16.736 4.506 1.00 51.78 519 LYS A N 1
ATOM 4059 C CA . LYS A 1 519 ? -36.583 15.552 4.429 1.00 51.78 519 LYS A CA 1
ATOM 4060 C C . LYS A 1 519 ? -37.452 15.525 5.681 1.00 51.78 519 LYS A C 1
ATOM 4062 O O . LYS A 1 519 ? -36.918 15.486 6.791 1.00 51.78 519 LYS A O 1
ATOM 4067 N N . LEU A 1 520 ? -38.770 15.596 5.513 1.00 53.59 520 LEU A N 1
ATOM 4068 C CA . LEU A 1 520 ? -39.737 15.632 6.613 1.00 53.59 520 LEU A CA 1
ATOM 4069 C C . LEU A 1 520 ? -40.573 14.349 6.652 1.00 53.59 520 LEU A C 1
ATOM 4071 O O . LEU A 1 520 ? -40.941 13.823 5.607 1.00 53.59 520 LEU A O 1
ATOM 4075 N N . VAL A 1 521 ? -40.919 13.887 7.853 1.00 50.72 521 VAL A N 1
ATOM 4076 C CA . VAL A 1 521 ? -41.811 12.744 8.096 1.00 50.72 521 VAL A CA 1
ATOM 4077 C C . VAL A 1 521 ? -42.977 13.210 8.959 1.00 50.72 521 VAL A C 1
ATOM 4079 O O . VAL A 1 521 ? -42.794 13.950 9.925 1.00 50.72 521 VAL A O 1
ATOM 4082 N N . LYS A 1 522 ? -44.200 12.817 8.602 1.00 48.69 522 LYS A N 1
ATOM 4083 C CA . LYS A 1 522 ? -45.402 13.197 9.354 1.00 48.69 522 LYS A CA 1
ATOM 4084 C C . LYS A 1 522 ? -45.377 12.549 10.744 1.00 48.69 522 LYS A C 1
ATOM 4086 O O . LYS A 1 522 ? -45.170 11.340 10.825 1.00 48.69 522 LYS A O 1
ATOM 4091 N N . VAL A 1 523 ? -45.563 13.356 11.797 1.00 50.59 523 VAL A N 1
ATOM 4092 C CA . VAL A 1 523 ? -45.626 12.887 13.197 1.00 50.59 523 VAL A CA 1
ATOM 4093 C C . VAL A 1 523 ? -46.957 12.210 13.483 1.00 50.59 523 VAL A C 1
ATOM 4095 O O . VAL A 1 523 ? -47.997 12.744 13.023 1.00 50.59 523 VAL A O 1
#